Protein 7NH7 (pdb70)

InterPro domains:
  IPR001205 RNA-directed RNA polymerase, C-terminal domain [PF00680] (4850-5138)
  IPR002589 Macro domain [PF01661] (1297-1402)
  IPR002589 Macro domain [PS51154] (1264-1435)
  IPR002589 Macro domain [SM00506] (1276-1406)
  IPR002705 Peptidase C30/C16, Betacoronavirus [PF01831] (1044-1285)
  IPR007094 RNA-directed RNA polymerase, catalytic domain [PS50507] (4977-5139)
  IPR008740 Peptidase C30, coronavirus [PF05409] (3275-3554)
  IPR008740 Peptidase C30, coronavirus [PS51442] (3247-3549)
  IPR008740 Peptidase C30, coronavirus [cd21666] (3250-3543)
  IPR009003 Peptidase S1, PA clan [SSF50494] (3247-3547)
  IPR009461 Non-structural protein NSP16, coronavirus-like [PF06460] (6799-7094)
  IPR009466 Non-structural protein 14, coronavirus [PF06471] (5903-6419)
  IPR009469 RNA-dependent RNA polymerase, N-terminal, coronavirus [PF06478] (4384-4731)
  IPR013016 Peptidase C16, coronavirus [PF08715] (1565-1865)
  IPR013016 Peptidase C16, coronavirus [PS51124] (1036-1286)
  IPR013016 Peptidase C16, coronavirus [PS51124] (1631-1892)
  IPR014822 Non-structural protein NSP9, coronavirus [PF08710] (4123-4232)
  IPR014822 Non-structural protein NSP9, coronavirus [PS51951] (4123-4232)
  IPR014828 Non-structural protein NSP7, coronavirus [PF08716] (3837-3925)
  IPR014828 Non-structural protein NSP7, coronavirus [PS51949] (3837-3925)

Secondary structure (DSSP, 8-state):
-GGGGSSEEE--HHHHT--PPP-----S-TT-----STT--HHHHHHHHHHHHHTTS-----TT-EEEEES---TTSB-HHHHHHHHHSPTT-EEEEEESS--B-SSSEEEES-GGG------EEEEEE----TT-S--SSS-----SHHHHHHHHHHHHEEEEEEEEEEE-SSS--HHHHHHGGGEEEEEEEEESTTTTSS-EEEEEEEE-SS-SS---HHHHHHHHHHHHHT-------GGGG--TT-SPPP-S-EEE---GGG--HHHHHHHTTT-EEES--PPP--TTS--/-HHHHHHHHSS-HHHHHHHHHHTTPPPP----BPP--S-S---SEESS----TTEEEEEGGGG-HHHHHT---SSTTS--SSTTSEEEEETT-S-HHHHHHT--B-TTT-SBTTTT----

Radius of gyration: 21.99 Å; Cα contacts (8 Å, |Δi|>4): 890; chains: 2; bounding box: 64×40×50 Å

Sequence (415 aa):
AASDWKPGYSMPVLYKYLNSPMERVSLWNYGKPVTLPTGCMMNVAKYTQLCQYLNTTTLAVPVNMRVLHLGAGSEKGVAPGSAVLRQWLPAGTILVDNDLYPFVSDSVATYFGDCITLPFDCQWDLIISDMYDPITKNIGEYNVSKDGFFTYICHMIRDKLALGGSVAIKITEFSWNAELYKLMGYFAFWTVFCTNANASSSEGFLIGINYLCKPKVEIDGNVMHANYLFWRNSTVWNGGAYSLFDMAKFPLKLAGTAVINLRADQINDMVYSLLEKGKLLIRDTNKEVFVGDSLSSILSLCAFSVDPKKTYLDFIQQGGTPIANCVKMLCDHAGTGMAITVKPDATTSQDSYGGASVCIYCRARVEHPDVDGLCKLRGKFVQVPVGIKDPVSYVLTHDVCRVCGFWRDGSCSCV

Nearest PDB structures (foldseek):
  7nh7-assembly1_A  TM=1.003E+00  e=9.640E-65  Human coronavirus OC43
  8c0g-assembly1_A  TM=9.735E-01  e=5.863E-43  Severe acute respiratory syndrome-related coronavirus
  5ynq-assembly1_A  TM=9.767E-01  e=3.031E-42  Human betacoronavirus 2c EMC/2012
  5ynj-assembly1_A  TM=9.794E-01  e=5.138E-42  Human betacoronavirus 2c EMC/2012
  7lw4-assembly1_A  TM=9.207E-01  e=4.124E-39  Severe acute respiratory syndrome coronavirus 2

Foldseek 3Di:
DVQQQAQFDWDDVVLQVDQFDADDFDAPALVQPEDDPPPDDLVLLNLLSVLSVVLPALQQAAAQAFEEEEAQADPVQEGSNQVNVVQAHDPNHQYEYEDQDHHDYPHLYYDHRQPQVPPDQAAHQEYEYPDDDPPVFDDDPDLDADDDCVVVVLVNLLRRYWQLGKYWYKAFLNRHHLVVQQQLQQALDWIWTDGLSVLSGRITITMGGGGRNDRNDGHRRVSSSSSSSVVNRPDHHNGYRNNVVVCPPRHRDNNQADEDQDDPVPCDDVNSVCSNNSHYTHGDDDNDDDPRDPD/DVLLQVLQVDPHSLVSQVVCVVVPHAADDDFAWDDDPQCAPAFFKAQEDGHHVQWIKTQQLSLASCSSSVHADPDNVDDDSRHNIIGIDGHVDDHSNNVVSPWDADPPPRHIPPPPDDDD

Structure (mmCIF, N/CA/C/O backbone):
data_7NH7
#
_entry.id   7NH7
#
_cell.length_a   61.945
_cell.length_b   61.945
_cell.length_c   109.717
_cell.angle_alpha   90.000
_cell.angle_beta   90.000
_cell.angle_gamma   120.000
#
_symmetry.space_group_name_H-M   'P 31'
#
loop_
_entity.id
_entity.type
_entity.pdbx_description
1 polymer 'Replicase polyprotein 1ab'
2 polymer 'Replicase polyprotein 1a'
3 non-polymer SINEFUNGIN
4 non-polymer 'ZINC ION'
5 water water
#
loop_
_atom_site.group_PDB
_atom_site.id
_atom_site.type_symbol
_atom_site.label_atom_id
_atom_site.label_alt_id
_atom_site.label_comp_id
_atom_site.label_asym_id
_atom_site.label_entity_id
_atom_site.label_seq_id
_atom_site.pdbx_PDB_ins_code
_atom_site.Cartn_x
_atom_site.Cartn_y
_atom_site.Cartn_z
_atom_site.occupancy
_atom_site.B_iso_or_equiv
_atom_site.auth_seq_id
_atom_site.auth_comp_id
_atom_site.auth_asym_id
_atom_site.auth_atom_id
_atom_site.pdbx_PDB_model_num
ATOM 1 N N . ALA A 1 1 ? -5.84600 56.96600 40.61100 1.000 40.50358 1 ALA A N 1
ATOM 2 C CA . ALA A 1 1 ? -7.24500 57.26800 40.91700 1.000 44.55774 1 ALA A CA 1
ATOM 3 C C . ALA A 1 1 ? -7.43500 57.60100 42.40100 1.000 41.06264 1 ALA A C 1
ATOM 4 O O . ALA A 1 1 ? -6.87900 56.93100 43.27400 1.000 41.34763 1 ALA A O 1
ATOM 6 N N . ALA A 1 2 ? -8.23300 58.63800 42.67600 1.000 40.94276 2 ALA A N 1
ATOM 7 C CA . ALA A 1 2 ? -8.41000 59.10200 44.05200 1.000 41.92543 2 ALA A CA 1
ATOM 8 C C . ALA A 1 2 ? -9.01000 58.01700 44.94000 1.000 42.46301 2 ALA A C 1
ATOM 9 O O . ALA A 1 2 ? -8.63900 57.88500 46.11300 1.000 39.31470 2 ALA A O 1
ATOM 11 N N . SER A 1 3 ? -9.94800 57.23700 44.40200 1.000 41.32662 3 SER A N 1
ATOM 12 C CA . SER A 1 3 ? -10.62400 56.23100 45.21000 1.000 42.29257 3 SER A CA 1
ATOM 13 C C . SER A 1 3 ? -9.66700 55.16500 45.73200 1.000 34.12795 3 SER A C 1
ATOM 14 O O . SER A 1 3 ? -9.99800 54.48000 46.70600 1.000 32.27169 3 SER A O 1
ATOM 17 N N . ASP A 1 4 ? -8.49000 55.02200 45.11800 1.000 33.46704 4 ASP A N 1
ATOM 18 C CA . ASP A 1 4 ? -7.49000 54.06900 45.58200 1.000 34.25914 4 ASP A CA 1
ATOM 19 C C . ASP A 1 4 ? -6.94100 54.42100 46.95400 1.000 35.83116 4 ASP A C 1
ATOM 20 O O . ASP A 1 4 ? -6.26300 53.58200 47.55900 1.000 35.32353 4 ASP A O 1
ATOM 25 N N . TRP A 1 5 ? -7.19500 55.63700 47.44300 1.000 31.85172 5 TRP A N 1
ATOM 26 C CA . TRP A 1 5 ? -6.59900 56.13800 48.67500 1.000 34.67721 5 TRP A CA 1
ATOM 27 C C . TRP A 1 5 ? -7.47100 55.93600 49.90500 1.000 33.13311 5 TRP A C 1
ATOM 28 O O . TRP A 1 5 ? -7.00600 56.18900 51.02300 1.000 34.07987 5 TRP A O 1
ATOM 39 N N . LYS A 1 6 ? -8.71300 55.52500 49.74000 1.000 28.41776 6 LYS A N 1
ATOM 40 C CA . LYS A 1 6 ? -9.50200 55.17700 50.90300 1.000 28.70024 6 LYS A CA 1
ATOM 41 C C . LYS A 1 6 ? -9.20100 53.74800 51.33900 1.000 24.63315 6 LYS A C 1
ATOM 42 O O . LYS A 1 6 ? -8.62000 52.96000 50.58500 1.000 23.37064 6 LYS A O 1
ATOM 48 N N . PRO A 1 7 ? -9.56400 53.39500 52.57100 1.000 23.76350 7 PRO A N 1
ATOM 49 C CA . PRO A 1 7 ? -9.33700 52.01300 53.01800 1.000 20.34190 7 PRO A CA 1
ATOM 50 C C . PRO A 1 7 ? -10.06400 50.99700 52.16500 1.000 21.28099 7 PRO A C 1
ATOM 51 O O . PRO A 1 7 ? -9.58800 49.86200 52.02200 1.000 19.30037 7 PRO A O 1
ATOM 55 N N . GLY A 1 8 ? -11.20000 51.37200 51.58500 1.000 23.34833 8 GLY A N 1
ATOM 56 C CA . GLY A 1 8 ? -11.93000 50.46800 50.70700 1.000 25.21209 8 GLY A CA 1
ATOM 57 C C . GLY A 1 8 ? -13.27900 51.05200 50.33500 1.000 24.75295 8 GLY A C 1
ATOM 58 O O . GLY A 1 8 ? -13.48300 52.27000 50.40000 1.000 22.21156 8 GLY A O 1
ATOM 59 N N . TYR A 1 9 ? -14.20800 50.16200 49.97600 1.000 20.86269 9 TYR A N 1
ATOM 60 C CA . TYR A 1 9 ? -15.53700 50.55200 49.51500 1.000 23.15631 9 TYR A CA 1
ATOM 61 C C . TYR A 1 9 ? -16.61400 49.82200 50.30200 1.000 19.11137 9 TYR A C 1
ATOM 62 O O . TYR A 1 9 ? -16.50800 48.61700 50.54300 1.000 18.78419 9 TYR A O 1
ATOM 71 N N . SER A 1 10 ? -17.67300 50.54000 50.66200 1.000 19.55561 10 SER A N 1
ATOM 72 C CA . SER A 1 10 ? -18.83500 49.93200 51.29500 1.000 19.32907 10 SER A CA 1
ATOM 73 C C . SER A 1 10 ? -20.03000 49.96400 50.34900 1.000 20.60731 10 SER A C 1
ATOM 74 O O . SER A 1 10 ? -20.19300 50.90100 49.56300 1.000 18.43464 10 SER A O 1
ATOM 77 N N . MET A 1 11 ? -20.86800 48.93100 50.43900 1.000 23.04513 11 MET A N 1
ATOM 78 C CA . MET A 1 11 ? -22.03500 48.78100 49.57700 1.000 20.37609 11 MET A CA 1
ATOM 79 C C . MET A 1 11 ? -22.89100 50.04600 49.58000 1.000 20.00538 11 MET A C 1
ATOM 80 O O . MET A 1 11 ? -23.39100 50.44000 50.64300 1.000 20.93747 11 MET A O 1
ATOM 85 N N . PRO A 1 12 ? -23.11000 50.68000 48.42800 1.000 19.87141 12 PRO A N 1
ATOM 86 C CA . PRO A 1 12 ? -24.08400 51.78300 48.37900 1.000 20.94055 12 PRO A CA 1
ATOM 87 C C . PRO A 1 12 ? -25.46500 51.30300 48.81000 1.000 20.42535 12 PRO A C 1
ATOM 88 O O . PRO A 1 12 ? -25.87700 50.17800 48.51400 1.000 21.24393 12 PRO A O 1
ATOM 92 N N . VAL A 1 13 ? -26.18400 52.17900 49.51400 1.000 18.87004 13 VAL A N 1
ATOM 93 C CA . VAL A 1 13 ? -27.46900 51.79900 50.09700 1.000 22.49286 13 VAL A CA 1
ATOM 94 C C . VAL A 1 13 ? -28.44300 51.33100 49.01900 1.000 24.20235 13 VAL A C 1
ATOM 95 O O . VAL A 1 13 ? -29.20600 50.37900 49.22900 1.000 22.72789 13 VAL A O 1
ATOM 99 N N . LEU A 1 14 ? -28.44800 51.99400 47.85600 1.000 20.76177 14 LEU A N 1
ATOM 100 C CA . LEU A 1 14 ? -29.45000 51.66100 46.84800 1.000 22.37391 14 LEU A CA 1
ATOM 101 C C . LEU A 1 14 ? -29.36400 50.19200 46.45600 1.000 25.56883 14 LEU A C 1
ATOM 102 O O . LEU A 1 14 ? -30.39400 49.53600 46.25700 1.000 24.91322 14 LEU A O 1
ATOM 107 N N . TYR A 1 15 ? -28.14200 49.65600 46.34800 1.000 25.09686 15 TYR A N 1
ATOM 108 C CA . TYR A 1 15 ? -27.98600 48.24800 46.00600 1.000 22.38789 15 TYR A CA 1
ATOM 109 C C . TYR A 1 15 ? -28.67300 47.36400 47.02800 1.000 22.77994 15 TYR A C 1
ATOM 110 O O . TYR A 1 15 ? -29.16500 46.28300 46.68600 1.000 20.57421 15 TYR A O 1
ATOM 119 N N . LYS A 1 16 ? -28.70600 47.80400 48.28700 1.000 24.52035 16 LYS A N 1
ATOM 120 C CA . LYS A 1 16 ? -29.32000 47.01100 49.34000 1.000 22.32869 16 LYS A CA 1
ATOM 121 C C . LYS A 1 16 ? -30.81900 46.86600 49.13100 1.000 24.88956 16 LYS A C 1
ATOM 122 O O . LYS A 1 16 ? -31.44100 46.00600 49.76200 1.000 21.69372 16 LYS A O 1
ATOM 128 N N . TYR A 1 17 ? -31.40600 47.69500 48.26900 1.000 25.30161 17 TYR A N 1
ATOM 129 C CA . TYR A 1 17 ? -32.84100 47.71000 48.02500 1.000 28.21140 17 TYR A CA 1
ATOM 130 C C . TYR A 1 17 ? -33.23700 46.99100 46.74400 1.000 23.63552 17 TYR A C 1
ATOM 131 O O . TYR A 1 17 ? -34.42000 46.98500 46.39400 1.000 24.76141 17 TYR A O 1
ATOM 140 N N . LEU A 1 18 ? -32.28900 46.40200 46.03100 1.000 20.02859 18 LEU A N 1
ATOM 141 C CA . LEU A 1 18 ? -32.61000 45.81600 44.74500 1.000 18.86986 18 LEU A CA 1
ATOM 142 C C . LEU A 1 18 ? -33.08900 44.38000 44.93300 1.000 22.11090 18 LEU A C 1
ATOM 143 O O . LEU A 1 18 ? -33.19400 43.86700 46.05100 1.000 20.76623 18 LEU A O 1
ATOM 148 N N . ASN A 1 19 ? -33.40200 43.73200 43.81800 1.000 22.15999 19 ASN A N 1
ATOM 149 C CA . ASN A 1 19 ? -33.89500 42.35900 43.76900 1.000 22.52553 19 ASN A CA 1
ATOM 150 C C . ASN A 1 19 ? -33.10800 41.59800 42.72200 1.000 22.08028 19 ASN A C 1
ATOM 151 O O . ASN A 1 19 ? -33.65900 40.95000 41.83000 1.000 20.78500 19 ASN A O 1
ATOM 156 N N . SER A 1 20 ? -31.78600 41.70800 42.83300 1.000 19.45074 20 SER A N 1
ATOM 157 C CA . SER A 1 20 ? -30.87200 41.26100 41.79300 1.000 25.16026 20 SER A CA 1
ATOM 158 C C . SER A 1 20 ? -30.96100 39.75100 41.58600 1.000 23.49795 20 SER A C 1
ATOM 159 O O . SER A 1 20 ? -31.12400 38.99900 42.55100 1.000 26.45603 20 SER A O 1
ATOM 162 N N . PRO A 1 21 ? -30.87700 39.28100 40.34400 1.000 25.42248 21 PRO A N 1
ATOM 163 C CA . PRO A 1 21 ? -30.70500 37.84000 40.11300 1.000 26.93056 21 PRO A CA 1
ATOM 164 C C . PRO A 1 21 ? -29.30100 37.39300 40.48600 1.000 26.93235 21 PRO A C 1
ATOM 165 O O . PRO A 1 21 ? -28.33600 38.15100 40.37800 1.000 29.92352 21 PRO A O 1
ATOM 169 N N . MET A 1 22 ? -29.18900 36.14300 40.92700 1.000 22.68497 22 MET A N 1
ATOM 170 C CA . MET A 1 22 ? -27.88200 35.58500 41.25300 1.000 27.58033 22 MET A CA 1
ATOM 171 C C . MET A 1 22 ? -27.07800 35.31500 39.98000 1.000 29.61669 22 MET A C 1
ATOM 172 O O . MET A 1 22 ? -27.58500 34.70600 39.03500 1.000 31.27478 22 MET A O 1
ATOM 177 N N . GLU A 1 23 ? -25.82000 35.76700 39.95900 1.000 31.15565 23 GLU A N 1
ATOM 178 C CA . GLU A 1 23 ? -24.93300 35.62000 38.80600 1.000 29.13687 23 GLU A CA 1
ATOM 179 C C . GLU A 1 23 ? -23.49100 35.45700 39.27800 1.000 27.48543 23 GLU A C 1
ATOM 180 O O . GLU A 1 23 ? -23.12400 35.90700 40.36600 1.000 28.81902 23 GLU A O 1
ATOM 186 N N . ARG A 1 24 ? -22.66400 34.83700 38.43500 1.000 27.11780 24 ARG A N 1
ATOM 187 C CA . ARG A 1 24 ? -21.23500 34.79000 38.72200 1.000 27.90767 24 ARG A CA 1
ATOM 188 C C . ARG A 1 24 ? -20.68800 36.20300 38.85300 1.000 27.03475 24 ARG A C 1
ATOM 189 O O . ARG A 1 24 ? -21.13800 37.13400 38.18100 1.000 26.96907 24 ARG A O 1
ATOM 197 N N . VAL A 1 25 ? -19.70000 36.35500 39.70800 1.000 26.71274 25 VAL A N 1
ATOM 198 C CA . VAL A 1 25 ? -18.93700 37.59200 39.73600 1.000 29.20196 25 VAL A CA 1
ATOM 199 C C . VAL A 1 25 ? -17.95100 37.57100 38.58100 1.000 27.66002 25 VAL A C 1
ATOM 200 O O . VAL A 1 25 ? -17.41400 36.52200 38.21400 1.000 27.78672 25 VAL A O 1
ATOM 204 N N . SER A 1 26 ? -17.71600 38.73200 37.98800 1.000 30.48641 26 SER A N 1
ATOM 205 C CA . SER A 1 26 ? -16.63200 38.88800 37.02500 1.000 34.60132 26 SER A CA 1
ATOM 206 C C . SER A 1 26 ? -16.01400 40.25400 37.27000 1.000 32.79151 26 SER A C 1
ATOM 207 O O . SER A 1 26 ? -16.60900 41.27900 36.92500 1.000 38.56166 26 SER A O 1
ATOM 210 N N . LEU A 1 27 ? -14.83500 40.26800 37.87600 1.000 35.95855 27 LEU A N 1
ATOM 211 C CA . LEU A 1 27 ? -14.10100 41.50200 38.09000 1.000 34.00205 27 LEU A CA 1
ATOM 212 C C . LEU A 1 27 ? -13.22800 41.80700 36.88000 1.000 36.48189 27 LEU A C 1
ATOM 213 O O . LEU A 1 27 ? -12.70200 40.90200 36.22400 1.000 34.75046 27 LEU A O 1
ATOM 218 N N . TRP A 1 28 ? -13.09500 43.09500 36.58600 1.000 44.16713 28 TRP A N 1
ATOM 219 C CA . TRP A 1 28 ? -12.33800 43.59800 35.45100 1.000 49.72972 28 TRP A CA 1
ATOM 220 C C . TRP A 1 28 ? -10.83600 43.62100 35.71100 1.000 40.41476 28 TRP A C 1
ATOM 221 O O . TRP A 1 28 ? -10.07400 43.93200 34.79400 1.000 51.89154 28 TRP A O 1
ATOM 232 N N . ASN A 1 29 ? -10.39500 43.27500 36.92300 1.000 42.19263 29 ASN A N 1
ATOM 233 C CA . ASN A 1 29 ? -9.08100 43.66000 37.43100 1.000 44.70998 29 ASN A CA 1
ATOM 234 C C . ASN A 1 29 ? -8.26800 42.47900 37.95800 1.000 40.79215 29 ASN A C 1
ATOM 235 O O . ASN A 1 29 ? -7.48400 42.64000 38.89800 1.000 35.64961 29 ASN A O 1
ATOM 240 N N . TYR A 1 30 ? -8.40300 41.29400 37.35900 1.000 34.93631 30 TYR A N 1
ATOM 241 C CA . TYR A 1 30 ? -7.75000 40.12700 37.95300 1.000 34.02275 30 TYR A CA 1
ATOM 242 C C . TYR A 1 30 ? -6.22500 40.18400 37.89700 1.000 35.57347 30 TYR A C 1
ATOM 243 O O . TYR A 1 30 ? -5.57300 39.35800 38.54600 1.000 37.77907 30 TYR A O 1
ATOM 252 N N . GLY A 1 31 ? -5.63900 41.12900 37.16300 1.000 31.94035 31 GLY A N 1
ATOM 253 C CA . GLY A 1 31 ? -4.19000 41.25900 37.15500 1.000 31.59343 31 GLY A CA 1
ATOM 254 C C . GLY A 1 31 ? -3.57200 41.82100 38.42400 1.000 29.50004 31 GLY A C 1
ATOM 255 O O . GLY A 1 31 ? -2.34600 41.93800 38.49000 1.000 27.64637 31 GLY A O 1
ATOM 256 N N . LYS A 1 32 ? -4.38100 42.19000 39.42400 1.000 34.74474 32 LYS A N 1
ATOM 257 C CA . LYS A 1 32 ? -3.93200 42.57200 40.76600 1.000 33.94860 32 LYS A CA 1
ATOM 258 C C . LYS A 1 32 ? -2.87800 43.68000 40.74400 1.000 30.19775 32 LYS A C 1
ATOM 259 O O . LYS A 1 32 ? -1.78800 43.51500 41.30800 1.000 24.44160 32 LYS A O 1
ATOM 265 N N . PRO A 1 33 ? -3.16700 44.82400 40.12100 1.000 26.53635 33 PRO A N 1
ATOM 266 C CA . PRO A 1 33 ? -2.18900 45.92800 40.04300 1.000 27.96905 33 PRO A CA 1
ATOM 267 C C . PRO A 1 33 ? -2.11300 46.78000 41.31200 1.000 28.23878 33 PRO A C 1
ATOM 268 O O . PRO A 1 33 ? -2.41400 47.97800 41.30300 1.000 23.97503 33 PRO A O 1
ATOM 272 N N . VAL A 1 34 ? -1.70200 46.17200 42.42700 1.000 20.61543 34 VAL A N 1
ATOM 273 C CA . VAL A 1 34 ? -1.48000 46.92400 43.65900 1.000 23.11174 34 VAL A CA 1
ATOM 274 C C . VAL A 1 34 ? -0.19900 46.44900 44.33400 1.000 25.68071 34 VAL A C 1
ATOM 275 O O . VAL A 1 34 ? 0.07800 45.24700 44.40000 1.000 23.05775 34 VAL A O 1
ATOM 279 N N . THR A 1 35 ? 0.58100 47.40000 44.83400 1.000 23.90755 35 THR A N 1
ATOM 280 C CA . THR A 1 35 ? 1.76100 47.12000 45.63500 1.000 27.63060 35 THR A CA 1
ATOM 281 C C . THR A 1 35 ? 1.44700 47.33600 47.11000 1.000 31.44764 35 THR A C 1
ATOM 282 O O . THR A 1 35 ? 0.60600 48.16600 47.46900 1.000 24.32866 35 THR A O 1
ATOM 286 N N . LEU A 1 36 ? 2.14200 46.58200 47.95900 1.000 26.45881 36 LEU A N 1
ATOM 287 C CA . LEU A 1 36 ? 2.01500 46.67200 49.40400 1.000 32.91998 36 LEU A CA 1
ATOM 288 C C . LEU A 1 36 ? 3.24800 47.34300 49.98400 1.000 34.56032 36 LEU A C 1
ATOM 289 O O . LEU A 1 36 ? 4.36800 47.03600 49.55400 1.000 35.11598 36 LEU A O 1
ATOM 294 N N . PRO A 1 37 ? 3.09200 48.26200 50.93800 1.000 30.72235 37 PRO A N 1
ATOM 295 C CA . PRO A 1 37 ? 4.26500 48.84200 51.60900 1.000 33.06802 37 PRO A CA 1
ATOM 296 C C . PRO A 1 37 ? 5.31300 47.79300 51.94900 1.000 37.17252 37 PRO A C 1
ATOM 297 O O . PRO A 1 37 ? 4.97600 46.63300 52.21000 1.000 40.66053 37 PRO A O 1
ATOM 301 N N . THR A 1 38 ? 6.58600 48.18500 51.93100 1.000 37.14550 38 THR A N 1
ATOM 302 C CA . THR A 1 38 ? 7.68100 47.22000 51.93100 1.000 39.76860 38 THR A CA 1
ATOM 303 C C . THR A 1 38 ? 7.53700 46.20100 53.05500 1.000 31.20231 38 THR A C 1
ATOM 304 O O . THR A 1 38 ? 7.29800 46.55900 54.21000 1.000 38.49929 38 THR A O 1
ATOM 308 N N . GLY A 1 39 ? 7.67000 44.92300 52.70200 1.000 37.43422 39 GLY A N 1
ATOM 309 C CA . GLY A 1 39 ? 7.68000 43.85300 53.68100 1.000 34.65343 39 GLY A CA 1
ATOM 310 C C . GLY A 1 39 ? 6.33500 43.50600 54.28400 1.000 39.25735 39 GLY A C 1
ATOM 311 O O . GLY A 1 39 ? 6.29200 42.79100 55.29500 1.000 39.43152 39 GLY A O 1
ATOM 312 N N . CYS A 1 40 ? 5.23900 43.97600 53.69900 1.000 29.41307 40 CYS A N 1
ATOM 313 C CA . CYS A 1 40 ? 3.93000 43.95200 54.34100 1.000 32.25604 40 CYS A CA 1
ATOM 314 C C . CYS A 1 40 ? 3.10900 42.75500 53.85700 1.000 30.11713 40 CYS A C 1
ATOM 315 O O . CYS A 1 40 ? 2.82100 42.63300 52.65900 1.000 26.32817 40 CYS A O 1
ATOM 318 N N . MET A 1 41 ? 2.73000 41.88500 54.79100 1.000 21.92336 41 MET A N 1
ATOM 319 C CA . MET A 1 41 ? 1.84000 40.77000 54.49200 1.000 24.59130 41 MET A CA 1
ATOM 320 C C . MET A 1 41 ? 0.47900 41.26700 54.02100 1.000 23.40003 41 MET A C 1
ATOM 321 O O . MET A 1 41 ? -0.04800 42.26600 54.52100 1.000 23.89716 41 MET A O 1
ATOM 326 N N . MET A 1 42 ? -0.12300 40.51300 53.09400 1.000 23.72131 42 MET A N 1
ATOM 327 C CA . MET A 1 42 ? -1.42800 40.89000 52.55300 1.000 20.92644 42 MET A CA 1
ATOM 328 C C . MET A 1 42 ? -2.47600 41.05500 53.64800 1.000 19.12172 42 MET A C 1
ATOM 329 O O . MET A 1 42 ? -3.23100 42.03200 53.65300 1.000 20.03144 42 MET A O 1
ATOM 334 N N . ASN A 1 43 ? -2.56400 40.09800 54.57200 1.000 22.94219 43 ASN A N 1
ATOM 335 C CA . ASN A 1 43 ? -3.60700 40.17800 55.59200 1.000 20.32437 43 ASN A CA 1
ATOM 336 C C . ASN A 1 43 ? -3.34900 41.28900 56.60700 1.000 20.92104 43 ASN A C 1
ATOM 337 O O . ASN A 1 43 ? -4.29600 41.77800 57.23400 1.000 21.08447 43 ASN A O 1
ATOM 342 N N . VAL A 1 44 ? -2.09600 41.70400 56.80200 1.000 18.70016 44 VAL A N 1
ATOM 343 C CA . VAL A 1 44 ? -1.85600 42.89300 57.62000 1.000 16.88333 44 VAL A CA 1
ATOM 344 C C . VAL A 1 44 ? -2.48300 44.11400 56.96100 1.000 19.52067 44 VAL A C 1
ATOM 345 O O . VAL A 1 44 ? -3.18400 44.90100 57.60900 1.000 16.42226 44 VAL A O 1
ATOM 349 N N . ALA A 1 45 ? -2.24000 44.28600 55.65500 1.000 18.05179 45 ALA A N 1
ATOM 350 C CA . ALA A 1 45 ? -2.87000 45.37400 54.91400 1.000 19.38973 45 ALA A CA 1
ATOM 351 C C . ALA A 1 45 ? -4.38900 45.24700 54.93700 1.000 19.36095 45 ALA A C 1
ATOM 352 O O . ALA A 1 45 ? -5.10200 46.23000 55.17300 1.000 18.72978 45 ALA A O 1
ATOM 354 N N . LYS A 1 46 ? -4.89800 44.03100 54.71100 1.000 18.79991 46 LYS A N 1
ATOM 355 C CA . LYS A 1 46 ? -6.34000 43.79800 54.67300 1.000 19.49697 46 LYS A CA 1
ATOM 356 C C . LYS A 1 46 ? -7.00200 44.13400 56.00300 1.000 16.98088 46 LYS A C 1
ATOM 357 O O . LYS A 1 46 ? -7.94500 44.93600 56.05800 1.000 16.50561 46 LYS A O 1
ATOM 363 N N . TYR A 1 47 ? -6.51700 43.53500 57.09600 1.000 15.43663 47 TYR A N 1
ATOM 364 C CA . TYR A 1 47 ? -7.11500 43.82500 58.39800 1.000 19.30069 47 TYR A CA 1
ATOM 365 C C . TYR A 1 47 ? -6.95500 45.29600 58.76500 1.000 18.06211 47 TYR A C 1
ATOM 366 O O . TYR A 1 47 ? -7.87500 45.90500 59.32700 1.000 15.08783 47 TYR A O 1
ATOM 375 N N . THR A 1 48 ? -5.79700 45.89000 58.45500 1.000 14.09913 48 THR A N 1
ATOM 376 C CA . THR A 1 48 ? -5.61000 47.30000 58.77300 1.000 15.45124 48 THR A CA 1
ATOM 377 C C . THR A 1 48 ? -6.65000 48.16100 58.06600 1.000 16.24389 48 THR A C 1
ATOM 378 O O . THR A 1 48 ? -7.23900 49.05700 58.67700 1.000 18.65238 48 THR A O 1
ATOM 382 N N . GLN A 1 49 ? -6.91300 47.88700 56.78800 1.000 19.49630 49 GLN A N 1
ATOM 383 C CA . GLN A 1 49 ? -7.91500 48.66700 56.06500 1.000 19.35464 49 GLN A CA 1
ATOM 384 C C . GLN A 1 49 ? -9.31600 48.43000 56.61600 1.000 17.94655 49 GLN A C 1
ATOM 385 O O . GLN A 1 49 ? -10.12300 49.36400 56.67700 1.000 18.92352 49 GLN A O 1
ATOM 391 N N . LEU A 1 50 ? -9.61800 47.19800 57.04200 1.000 16.41275 50 LEU A N 1
ATOM 392 C CA . LEU A 1 50 ? -10.89900 46.93000 57.70000 1.000 17.37317 50 LEU A CA 1
ATOM 393 C C . LEU A 1 50 ? -11.05800 47.76400 58.97200 1.000 18.49617 50 LEU A C 1
ATOM 394 O O . LEU A 1 50 ? -12.11200 48.37300 59.20300 1.000 18.69884 50 LEU A O 1
ATOM 399 N N . CYS A 1 51 ? -10.02600 47.78900 59.82300 1.000 18.64776 51 CYS A N 1
ATOM 400 C CA . CYS A 1 51 ? -10.10300 48.59200 61.04300 1.000 21.53620 51 CYS A CA 1
ATOM 401 C C . CYS A 1 51 ? -10.18700 50.08400 60.72600 1.000 20.63828 51 CYS A C 1
ATOM 402 O O . CYS A 1 51 ? -10.84300 50.83800 61.45900 1.000 20.30905 51 CYS A O 1
ATOM 405 N N . GLN A 1 52 ? -9.54800 50.53100 59.64400 1.000 18.71061 52 GLN A N 1
ATOM 406 C CA . GLN A 1 52 ? -9.69000 51.93000 59.24900 1.000 23.66911 52 GLN A CA 1
ATOM 407 C C . GLN A 1 52 ? -11.14400 52.26200 58.93200 1.000 22.84655 52 GLN A C 1
ATOM 408 O O . GLN A 1 52 ? -11.64300 53.32500 59.31700 1.000 19.76406 52 GLN A O 1
ATOM 414 N N . TYR A 1 53 ? -11.84500 51.36300 58.23600 1.000 21.80404 53 TYR A N 1
ATOM 415 C CA . TYR A 1 53 ? -13.27300 51.56800 58.02500 1.000 23.31482 53 TYR A CA 1
ATOM 416 C C . TYR A 1 53 ? -14.03200 51.54000 59.35000 1.000 21.05104 53 TYR A C 1
ATOM 417 O O . TYR A 1 53 ? -14.87700 52.40500 59.61800 1.000 19.54298 53 TYR A O 1
ATOM 426 N N . LEU A 1 54 ? -13.73700 50.56000 60.20700 1.000 17.47879 54 LEU A N 1
ATOM 427 C CA . LEU A 1 54 ? -14.48800 50.47500 61.45400 1.000 16.57840 54 LEU A CA 1
ATOM 428 C C . LEU A 1 54 ? -14.24800 51.69000 62.34100 1.000 19.03111 54 LEU A C 1
ATOM 429 O O . LEU A 1 54 ? -15.10900 52.01900 63.16300 1.000 18.59860 54 LEU A O 1
ATOM 434 N N . ASN A 1 55 ? -13.11800 52.38100 62.17000 1.000 17.85130 55 ASN A N 1
ATOM 435 C CA . ASN A 1 55 ? -12.90600 53.63600 62.88400 1.000 21.74182 55 ASN A CA 1
ATOM 436 C C . ASN A 1 55 ? -13.97500 54.68000 62.56400 1.000 21.67123 55 ASN A C 1
ATOM 437 O O . ASN A 1 55 ? -14.18300 55.59300 63.36700 1.000 25.65302 55 ASN A O 1
ATOM 442 N N . THR A 1 56 ? -14.66100 54.57900 61.42200 1.000 23.40146 56 THR A N 1
ATOM 443 C CA . THR A 1 56 ? -15.66100 55.57700 61.04800 1.000 18.73970 56 THR A CA 1
ATOM 444 C C . THR A 1 56 ? -17.08000 55.21000 61.46800 1.000 17.33499 56 THR A C 1
ATOM 445 O O . THR A 1 56 ? -18.01200 55.94600 61.12900 1.000 18.40283 56 THR A O 1
ATOM 449 N N . THR A 1 57 ? -17.27700 54.09700 62.16700 1.000 16.86556 57 THR A N 1
ATOM 450 C CA . THR A 1 57 ? -18.60800 53.66100 62.57000 1.000 19.01455 57 THR A CA 1
ATOM 451 C C . THR A 1 57 ? -18.86300 54.02200 64.02900 1.000 19.22857 57 THR A C 1
ATOM 452 O O . THR A 1 57 ? -17.98800 54.53400 64.72600 1.000 20.95512 57 THR A O 1
ATOM 456 N N . THR A 1 58 ? -20.09100 53.77000 64.48500 1.000 22.79771 58 THR A N 1
ATOM 457 C CA . THR A 1 58 ? -20.42100 53.97400 65.89800 1.000 24.36705 58 THR A CA 1
ATOM 458 C C . THR A 1 58 ? -20.13600 52.73000 66.72500 1.000 22.74984 58 THR A C 1
ATOM 459 O O . THR A 1 58 ? -20.96200 52.30400 67.53800 1.000 18.02412 58 THR A O 1
ATOM 463 N N . LEU A 1 59 ? -18.94900 52.15700 66.55100 1.000 19.76704 59 LEU A N 1
ATOM 464 C CA . LEU A 1 59 ? -18.56600 50.97600 67.30400 1.000 22.19386 59 LEU A CA 1
ATOM 465 C C . LEU A 1 59 ? -18.59500 51.28100 68.79300 1.000 20.98284 59 LEU A C 1
ATOM 466 O O . LEU A 1 59 ? -18.05600 52.29700 69.23800 1.000 20.67626 59 LEU A O 1
ATOM 471 N N . ALA A 1 60 ? -19.22500 50.40000 69.56600 1.000 19.41968 60 ALA A N 1
ATOM 472 C CA . ALA A 1 60 ? -19.19700 50.52700 71.01600 1.000 19.21800 60 ALA A CA 1
ATOM 473 C C . ALA A 1 60 ? -17.83400 50.06500 71.52400 1.000 20.02388 60 ALA A C 1
ATOM 474 O O . ALA A 1 60 ? -17.45000 48.90700 71.31800 1.000 18.57000 60 ALA A O 1
ATOM 476 N N . VAL A 1 61 ? -17.10600 50.95700 72.19200 1.000 19.41637 61 VAL A N 1
ATOM 477 C CA . VAL A 1 61 ? -15.74400 50.64800 72.62400 1.000 19.46864 61 VAL A CA 1
ATOM 478 C C . VAL A 1 61 ? -15.56000 50.96000 74.10700 1.000 21.35713 61 VAL A C 1
ATOM 479 O O . VAL A 1 61 ? -15.10800 52.05600 74.46100 1.000 23.05696 61 VAL A O 1
ATOM 483 N N . PRO A 1 62 ? -15.86800 50.02900 75.00000 1.000 20.60310 62 PRO A N 1
ATOM 484 C CA . PRO A 1 62 ? -15.68600 50.29000 76.42700 1.000 18.71329 62 PRO A CA 1
ATOM 485 C C . PRO A 1 62 ? -14.32400 49.86600 76.95300 1.000 23.16432 62 PRO A C 1
ATOM 486 O O . PRO A 1 62 ? -13.46800 49.36500 76.21000 1.000 21.69496 62 PRO A O 1
ATOM 490 N N . VAL A 1 63 ? -14.13100 50.05600 78.26100 1.000 18.72206 63 VAL A N 1
ATOM 491 C CA . VAL A 1 63 ? -13.02000 49.42200 78.94800 1.000 21.18631 63 VAL A CA 1
ATOM 492 C C . VAL A 1 63 ? -13.34700 47.94200 79.12500 1.000 22.98707 63 VAL A C 1
ATOM 493 O O . VAL A 1 63 ? -14.51500 47.55100 79.27700 1.000 20.89891 63 VAL A O 1
ATOM 497 N N . ASN A 1 64 ? -12.31200 47.10400 79.07700 1.000 22.39346 64 ASN A N 1
ATOM 498 C CA . ASN A 1 64 ? -12.48500 45.65300 79.14000 1.000 22.79521 64 ASN A CA 1
ATOM 499 C C . ASN A 1 64 ? -13.44000 45.16500 78.05700 1.000 21.59537 64 ASN A C 1
ATOM 500 O O . ASN A 1 64 ? -14.39100 44.41800 78.30800 1.000 21.65656 64 ASN A O 1
ATOM 505 N N . MET A 1 65 ? -13.17300 45.61100 76.83900 1.000 18.20336 65 MET A N 1
ATOM 506 C CA . MET A 1 65 ? -13.92000 45.16800 75.67300 1.000 17.56228 65 MET A CA 1
ATOM 507 C C . MET A 1 65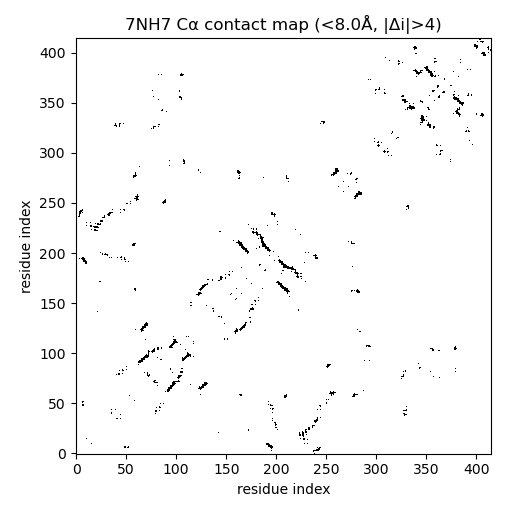 ? -13.61800 43.70500 75.38000 1.000 18.77329 65 MET A C 1
ATOM 508 O O . MET A 1 65 ? -12.48100 43.25100 75.53000 1.000 19.09403 65 MET A O 1
ATOM 513 N N . ARG A 1 66 ? -14.63800 42.97200 74.93700 1.000 15.72924 66 ARG A N 1
ATOM 514 C CA . ARG A 1 66 ? -14.51900 41.54700 74.65200 1.000 19.65360 66 ARG A CA 1
ATOM 515 C C . ARG A 1 66 ? -14.58800 41.32100 73.14800 1.000 19.02637 66 ARG A C 1
ATOM 516 O O . ARG A 1 66 ? -15.62900 41.55700 72.52400 1.000 20.54230 66 ARG A O 1
ATOM 524 N N . VAL A 1 67 ? -13.49700 40.82100 72.57900 1.000 17.32455 67 VAL A N 1
ATOM 525 C CA . VAL A 1 67 ? -13.35700 40.69300 71.13400 1.000 19.64904 67 VAL A CA 1
ATOM 526 C C . VAL A 1 67 ? -13.01100 39.24700 70.80500 1.000 22.27067 67 VAL A C 1
ATOM 527 O O . VAL A 1 67 ? -12.05800 38.68800 71.36600 1.000 19.64871 67 VAL A O 1
ATOM 531 N N . LEU A 1 68 ? -13.80200 38.63700 69.91900 1.000 16.76038 68 LEU A N 1
ATOM 532 C CA . LEU A 1 68 ? -13.59500 37.26100 69.49000 1.000 16.14433 68 LEU A CA 1
ATOM 533 C C . LEU A 1 68 ? -13.27100 37.25600 68.00200 1.000 19.83387 68 LEU A C 1
ATOM 534 O O . LEU A 1 68 ? -13.98400 37.87500 67.20600 1.000 16.96015 68 LEU A O 1
ATOM 539 N N . HIS A 1 69 ? -12.19200 36.56700 67.63500 1.000 17.23606 69 HIS A N 1
ATOM 540 C CA . HIS A 1 69 ? -11.65700 36.56400 66.27500 1.000 16.81098 69 HIS A CA 1
ATOM 541 C C . HIS A 1 69 ? -11.57900 35.12000 65.78700 1.000 18.10479 69 HIS A C 1
ATOM 542 O O . HIS A 1 69 ? -10.69300 34.36500 66.20000 1.000 17.37667 69 HIS A O 1
ATOM 549 N N . LEU A 1 70 ? -12.49000 34.74300 64.89500 1.000 17.37367 70 LEU A N 1
ATOM 550 C CA . LEU A 1 70 ? -12.55900 33.38000 64.38100 1.000 18.66194 70 LEU A CA 1
ATOM 551 C C . LEU A 1 70 ? -11.82700 33.27000 63.05100 1.000 20.46289 70 LEU A C 1
ATOM 552 O O . LEU A 1 70 ? -11.84100 34.20000 62.24000 1.000 20.50699 70 LEU A O 1
ATOM 557 N N . GLY A 1 71 ? -11.20300 32.11800 62.82500 1.000 20.14455 71 GLY A N 1
ATOM 558 C CA . GLY A 1 71 ? -10.38800 31.93900 61.63700 1.000 19.68632 71 GLY A CA 1
ATOM 559 C C . GLY A 1 71 ? -9.13600 32.79100 61.62800 1.000 21.39255 71 GLY A C 1
ATOM 560 O O . GLY A 1 71 ? -8.81300 33.39300 60.59800 1.000 21.44886 71 GLY A O 1
ATOM 561 N N . ALA A 1 72 ? -8.42400 32.85700 62.75300 1.000 18.64488 72 ALA A N 1
ATOM 562 C CA . ALA A 1 72 ? -7.28000 33.74700 62.90700 1.000 17.73021 72 ALA A CA 1
ATOM 563 C C . ALA A 1 72 ? -5.95100 33.11600 62.51700 1.000 20.09778 72 ALA A C 1
ATOM 564 O O . ALA A 1 72 ? -4.93600 33.81800 62.50700 1.000 23.89979 72 ALA A O 1
ATOM 566 N N . GLY A 1 73 ? -5.91500 31.82300 62.21900 1.000 19.66178 73 GLY A N 1
ATOM 567 C CA . GLY A 1 73 ? -4.65600 31.17200 61.93500 1.000 22.18609 73 GLY A CA 1
ATOM 568 C C . GLY A 1 73 ? -4.30900 31.20000 60.45900 1.000 29.64967 73 GLY A C 1
ATOM 569 O O . GLY A 1 73 ? -5.16500 31.37900 59.59200 1.000 32.41283 73 GLY A O 1
ATOM 570 N N . SER A 1 74 ? -3.02700 31.03000 60.17100 1.000 31.42065 74 SER A N 1
ATOM 571 C CA . SER A 1 74 ? -2.54700 30.97500 58.80100 1.000 33.19968 74 SER A CA 1
ATOM 572 C C . SER A 1 74 ? -1.80300 29.66400 58.58500 1.000 36.11291 74 SER A C 1
ATOM 573 O O . SER A 1 74 ? -1.46300 28.94700 59.53300 1.000 29.16892 74 SER A O 1
ATOM 576 N N . GLU A 1 75 ? -1.56500 29.34500 57.31000 1.000 37.25257 75 GLU A N 1
ATOM 577 C CA . GLU A 1 75 ? -0.80800 28.14300 56.98400 1.000 40.04876 75 GLU A CA 1
ATOM 578 C C . GLU A 1 75 ? 0.63900 28.25300 57.44100 1.000 32.07262 75 GLU A C 1
ATOM 579 O O . GLU A 1 75 ? 1.30700 27.23100 57.61100 1.000 32.03771 75 GLU A O 1
ATOM 585 N N . LYS A 1 76 ? 1.12900 29.46600 57.65300 1.000 31.46984 76 LYS A N 1
ATOM 586 C CA . LYS A 1 76 ? 2.45900 29.66800 58.20000 1.000 35.44755 76 LYS A CA 1
ATOM 587 C C . LYS A 1 76 ? 2.46600 29.69600 59.72200 1.000 31.98278 76 LYS A C 1
ATOM 588 O O . LYS A 1 76 ? 3.53000 29.88000 60.31900 1.000 33.24247 76 LYS A O 1
ATOM 594 N N . GLY A 1 77 ? 1.31700 29.50300 60.36500 1.000 28.28762 77 GLY A N 1
ATOM 595 C CA . GLY A 1 77 ? 1.29600 29.31800 61.80300 1.000 25.89402 77 GLY A CA 1
ATOM 596 C C . GLY A 1 77 ? 1.36400 30.58100 62.63000 1.000 25.08978 77 GLY A C 1
ATOM 597 O O . GLY A 1 77 ? 1.61400 30.49900 63.83900 1.000 25.48559 77 GLY A O 1
ATOM 598 N N . VAL A 1 78 ? 1.17300 31.74900 62.02100 1.000 24.42573 78 VAL A N 1
ATOM 599 C CA . VAL A 1 78 ? 1.10300 33.00200 62.76500 1.000 21.59508 78 VAL A CA 1
ATOM 600 C C . VAL A 1 78 ? -0.28700 33.58300 62.55900 1.000 19.85034 78 VAL A C 1
ATOM 601 O O . VAL A 1 78 ? -1.10600 33.00700 61.83700 1.000 21.69279 78 VAL A O 1
ATOM 605 N N . ALA A 1 79 ? -0.57800 34.71100 63.19800 1.000 21.03750 79 ALA A N 1
ATOM 606 C CA . ALA A 1 79 ? -1.91100 35.31200 63.15200 1.000 19.32830 79 ALA A CA 1
ATOM 607 C C . ALA A 1 79 ? -1.77700 36.78500 62.79600 1.000 16.16878 79 ALA A C 1
ATOM 608 O O . ALA A 1 79 ? -1.78800 37.65500 63.67700 1.000 17.11994 79 ALA A O 1
ATOM 610 N N . PRO A 1 80 ? -1.63500 37.10400 61.50700 1.000 18.61256 80 PRO A N 1
ATOM 611 C CA . PRO A 1 80 ? -1.42900 38.51300 61.13300 1.000 16.46599 80 PRO A CA 1
ATOM 612 C C . PRO A 1 80 ? -2.61900 39.39300 61.46700 1.000 18.30167 80 PRO A C 1
ATOM 613 O O . PRO A 1 80 ? -2.43800 40.51700 61.95500 1.000 17.63248 80 PRO A O 1
ATOM 617 N N . GLY A 1 81 ? -3.83900 38.91300 61.21600 1.000 15.43914 81 GLY A N 1
ATOM 618 C CA . GLY A 1 81 ? -5.01500 39.68700 61.58400 1.000 19.21989 81 GLY A CA 1
ATOM 619 C C . GLY A 1 81 ? -5.11800 39.93000 63.07900 1.000 20.15330 81 GLY A C 1
ATOM 620 O O . GLY A 1 81 ? -5.48800 41.02500 63.51500 1.000 18.96067 81 GLY A O 1
ATOM 621 N N . SER A 1 82 ? -4.78800 38.91900 63.88900 1.000 16.80894 82 SER A N 1
ATOM 622 C CA . SER A 1 82 ? -4.86000 39.11400 65.33700 1.000 18.24248 82 SER A CA 1
ATOM 623 C C . SER A 1 82 ? -3.83100 40.13000 65.81600 1.000 16.21227 82 SER A C 1
ATOM 624 O O . SER A 1 82 ? -4.09300 40.86600 66.77100 1.000 17.36405 82 SER A O 1
ATOM 627 N N . ALA A 1 83 ? -2.65600 40.17600 65.18400 1.000 15.34912 83 ALA A N 1
ATOM 628 C CA . ALA A 1 83 ? -1.69500 41.22500 65.50600 1.000 16.31893 83 ALA A CA 1
ATOM 629 C C . ALA A 1 83 ? -2.26700 42.60500 65.20700 1.000 16.28679 83 ALA A C 1
ATOM 630 O O . ALA A 1 83 ? -2.11400 43.53100 66.01300 1.000 16.06967 83 ALA A O 1
ATOM 632 N N . VAL A 1 84 ? -2.94000 42.76200 64.06100 1.000 16.16125 84 VAL A N 1
ATOM 633 C CA . VAL A 1 84 ? -3.53400 44.05800 63.73000 1.000 16.54973 84 VAL A CA 1
ATOM 634 C C . VAL A 1 84 ? -4.62100 44.42000 64.74300 1.000 18.02890 84 VAL A C 1
ATOM 635 O O . VAL A 1 84 ? -4.67900 45.55300 65.24400 1.000 17.29021 84 VAL A O 1
ATOM 639 N N . LEU A 1 85 ? -5.49500 43.45900 65.06800 1.000 15.57351 85 LEU A N 1
ATOM 640 C CA . LEU A 1 85 ? -6.53300 43.72300 66.06200 1.000 19.30035 85 LEU A CA 1
ATOM 641 C C . LEU A 1 85 ? -5.91900 44.12500 67.40200 1.000 16.91568 85 LEU A C 1
ATOM 642 O O . LEU A 1 85 ? -6.40300 45.04900 68.06600 1.000 17.75451 85 LEU A O 1
ATOM 647 N N . ARG A 1 86 ? -4.84600 43.44600 67.81200 1.000 18.52626 86 ARG A N 1
ATOM 648 C CA . ARG A 1 86 ? -4.18000 43.78700 69.06800 1.000 18.09756 86 ARG A CA 1
ATOM 649 C C . ARG A 1 86 ? -3.59500 45.19700 69.01800 1.000 18.67391 86 ARG A C 1
ATOM 650 O O . ARG A 1 86 ? -3.67500 45.94900 69.99800 1.000 14.52353 86 ARG A O 1
ATOM 658 N N . GLN A 1 87 ? -2.99400 45.56900 67.88200 1.000 16.26967 87 GLN A N 1
ATOM 659 C CA . GLN A 1 87 ? -2.54100 46.94300 67.68700 1.000 18.26296 87 GLN A CA 1
ATOM 660 C C . GLN A 1 87 ? -3.71100 47.92500 67.74500 1.000 20.64678 87 GLN A C 1
ATOM 661 O O . GLN A 1 87 ? -3.59800 49.01200 68.32700 1.000 18.93961 87 GLN A O 1
ATOM 667 N N . TRP A 1 88 ? -4.84300 47.55500 67.13900 1.000 19.10438 88 TRP A N 1
ATOM 668 C CA . TRP A 1 88 ? -5.97000 48.46600 66.94400 1.000 17.34985 88 TRP A CA 1
ATOM 669 C C . TRP A 1 88 ? -6.74000 48.70200 68.23900 1.000 19.01284 88 TRP A C 1
ATOM 670 O O . TRP A 1 88 ? -7.05600 49.84700 68.58700 1.000 20.89653 88 TRP A O 1
ATOM 681 N N . LEU A 1 89 ? -7.04800 47.62700 68.96000 1.000 18.40057 89 LEU A N 1
ATOM 682 C CA . LEU A 1 89 ? -7.95400 47.70300 70.09900 1.000 20.16748 89 LEU A CA 1
ATOM 683 C C . LEU A 1 89 ? -7.29900 48.41700 71.28600 1.000 17.86916 89 LEU A C 1
ATOM 684 O O . LEU A 1 89 ? -6.08300 48.33100 71.48200 1.000 19.14407 89 LEU A O 1
ATOM 689 N N . PRO A 1 90 ? -8.08800 49.13100 72.09300 1.000 20.05059 90 PRO A N 1
ATOM 690 C CA . PRO A 1 90 ? -7.51700 49.80800 73.26600 1.000 19.66426 90 PRO A CA 1
ATOM 691 C C . PRO A 1 90 ? -6.80500 48.81500 74.17000 1.000 23.28174 90 PRO A C 1
ATOM 692 O O . PRO A 1 90 ? -7.19600 47.64800 74.26700 1.000 19.89498 90 PRO A O 1
ATOM 696 N N . ALA A 1 91 ? -5.72600 49.28500 74.80100 1.000 19.19974 91 ALA A N 1
ATOM 697 C CA . ALA A 1 91 ? -5.02800 48.48500 75.80000 1.000 22.16649 91 ALA A CA 1
ATOM 698 C C . ALA A 1 91 ? -6.01500 47.96100 76.83600 1.000 20.00554 91 ALA A C 1
ATOM 699 O O . ALA A 1 91 ? -6.96600 48.64900 77.22300 1.000 21.18437 91 ALA A O 1
ATOM 701 N N . GLY A 1 92 ? -5.79400 46.72400 77.27200 1.000 23.04617 92 GLY A N 1
ATOM 702 C CA . GLY A 1 92 ? -6.71600 46.05400 78.16900 1.000 22.93858 92 GLY A CA 1
ATOM 703 C C . GLY A 1 92 ? -7.91500 45.41900 77.49500 1.000 26.07191 92 GLY A C 1
ATOM 704 O O . GLY A 1 92 ? -8.75800 44.83100 78.18800 1.000 23.53526 92 GLY A O 1
ATOM 705 N N . THR A 1 93 ? -8.02200 45.50900 76.17000 1.000 20.84190 93 THR A N 1
ATOM 706 C CA . THR A 1 93 ? -9.08300 44.80400 75.46700 1.000 18.98177 93 THR A CA 1
ATOM 707 C C . THR A 1 93 ? -8.80400 43.30800 75.48000 1.000 19.19358 93 THR A C 1
ATOM 708 O O . THR A 1 93 ? -7.67700 42.87000 75.23800 1.000 21.91457 93 THR A O 1
ATOM 712 N N . ILE A 1 94 ? -9.83400 42.52000 75.77900 1.000 19.14284 94 ILE A N 1
ATOM 713 C CA . ILE A 1 94 ? -9.70500 41.06800 75.87300 1.000 21.20736 94 ILE A CA 1
ATOM 714 C C . ILE A 1 94 ? -9.91900 40.49500 74.47400 1.000 22.21073 94 ILE A C 1
ATOM 715 O O . ILE A 1 94 ? -11.05400 40.34100 74.01800 1.000 19.69187 94 ILE A O 1
ATOM 720 N N . LEU A 1 95 ? -8.82200 40.16400 73.79200 1.000 20.48980 95 LEU A N 1
ATOM 721 C CA . LEU A 1 95 ? -8.86500 39.60100 72.44800 1.000 18.09061 95 LEU A CA 1
ATOM 722 C C . LEU A 1 95 ? -8.61900 38.09300 72.50900 1.000 20.03483 95 LEU A C 1
ATOM 723 O O . LEU A 1 95 ? -7.57700 37.64500 72.99900 1.000 18.72294 95 LEU A O 1
ATOM 728 N N . VAL A 1 96 ? -9.57700 37.31800 72.00500 1.000 18.16543 96 VAL A N 1
ATOM 729 C CA . VAL A 1 96 ? -9.54300 35.86000 72.03800 1.000 15.45322 96 VAL A CA 1
ATOM 730 C C . VAL A 1 96 ? -9.76500 35.36000 70.61600 1.000 20.01651 96 VAL A C 1
ATOM 731 O O . VAL A 1 96 ? -10.69600 35.81100 69.93900 1.000 18.57537 96 VAL A O 1
ATOM 735 N N . ASP A 1 97 ? -8.92800 34.42800 70.15800 1.000 17.33450 97 ASP A N 1
ATOM 736 C CA . ASP A 1 97 ? -9.03300 33.99800 68.77400 1.000 18.45845 97 ASP A CA 1
ATOM 737 C C . ASP A 1 97 ? -9.00800 32.47600 68.66500 1.000 21.01550 97 ASP A C 1
ATOM 738 O O . ASP A 1 97 ? -8.82400 31.74900 69.64800 1.000 21.87279 97 ASP A O 1
ATOM 743 N N . ASN A 1 98 ? -9.23500 32.00400 67.44300 1.000 18.63788 98 ASN A N 1
ATOM 744 C CA . ASN A 1 98 ? -9.57600 30.61300 67.19300 1.000 18.22559 98 ASN A CA 1
ATOM 745 C C . ASN A 1 98 ? -9.20000 30.25600 65.76500 1.000 19.12391 98 ASN A C 1
ATOM 746 O O . ASN A 1 98 ? -9.26200 31.09500 64.86000 1.000 17.39063 98 ASN A O 1
ATOM 751 N N . ASP A 1 99 ? -8.79800 29.00300 65.58200 1.000 21.54655 99 ASP A N 1
ATOM 752 C CA . ASP A 1 99 ? -8.62300 28.43000 64.25900 1.000 22.22334 99 ASP A CA 1
ATOM 753 C C . ASP A 1 99 ? -8.64300 26.92000 64.38800 1.000 27.47856 99 ASP A C 1
ATOM 754 O O . ASP A 1 99 ? -8.43000 26.36800 65.47100 1.000 25.48824 99 ASP A O 1
ATOM 759 N N . LEU A 1 100 ? -8.90800 26.25700 63.25700 1.000 29.66771 100 LEU A N 1
ATOM 760 C CA . LEU A 1 100 ? -8.93600 24.79800 63.25000 1.000 27.25844 100 LEU A CA 1
ATOM 761 C C . LEU A 1 100 ? -7.57800 24.22300 63.62200 1.000 25.71305 100 LEU A C 1
ATOM 762 O O . LEU A 1 100 ? -7.49500 23.18400 64.28600 1.000 30.36515 100 LEU A O 1
ATOM 767 N N . TYR A 1 101 ? -6.50300 24.88500 63.20900 1.000 27.09019 101 TYR A N 1
ATOM 768 C CA . TYR A 1 101 ? -5.18600 24.28800 63.30200 1.000 26.86728 101 TYR A CA 1
ATOM 769 C C . TYR A 1 101 ? -4.26000 25.13700 64.16200 1.000 30.93253 101 TYR A C 1
ATOM 770 O O . TYR A 1 101 ? -4.44500 26.35400 64.27000 1.000 29.48940 101 TYR A O 1
ATOM 779 N N . PRO A 1 102 ? -3.25000 24.52500 64.77600 1.000 30.78754 102 PRO A N 1
ATOM 780 C CA . PRO A 1 102 ? -2.41100 25.26300 65.72600 1.000 30.66881 102 PRO A CA 1
ATOM 781 C C . PRO A 1 102 ? -1.74300 26.46500 65.07600 1.000 24.46976 102 PRO A C 1
ATOM 782 O O . PRO A 1 102 ? -1.35500 26.43400 63.90800 1.000 27.08227 102 PRO A O 1
ATOM 786 N N . PHE A 1 103 ? -1.61800 27.53700 65.84800 1.000 27.46353 103 PHE A N 1
ATOM 787 C CA . PHE A 1 103 ? -0.91900 28.72600 65.38600 1.000 22.76194 103 PHE A CA 1
ATOM 788 C C . PHE A 1 103 ? -0.53500 29.55300 66.60100 1.000 22.02446 103 PHE A C 1
ATOM 789 O O . PHE A 1 103 ? -0.97600 29.29100 67.71800 1.000 21.65343 103 PHE A O 1
ATOM 797 N N . VAL A 1 104 ? 0.26400 30.58300 66.35400 1.000 22.92750 104 VAL A N 1
ATOM 798 C CA . VAL A 1 104 ? 0.87400 31.39400 67.39900 1.000 20.09511 104 VAL A CA 1
ATOM 799 C C . VAL A 1 104 ? 0.34500 32.81800 67.26300 1.000 18.93484 104 VAL A C 1
ATOM 800 O O . VAL A 1 104 ? 0.41800 33.40500 66.17800 1.000 19.46126 104 VAL A O 1
ATOM 804 N N . SER A 1 105 ? -0.16500 33.38300 68.36100 1.000 15.69689 105 SER A N 1
ATOM 805 C CA . SER A 1 105 ? -0.97200 34.59400 68.27600 1.000 17.24205 105 SER A CA 1
ATOM 806 C C . SER A 1 105 ? -0.63900 35.56900 69.39900 1.000 18.77939 105 SER A C 1
ATOM 807 O O . SER A 1 105 ? -0.14000 35.18900 70.46000 1.000 23.92652 105 SER A O 1
ATOM 810 N N . ASP A 1 106 ? -0.94000 36.84300 69.15700 1.000 19.10262 106 ASP A N 1
ATOM 811 C CA . ASP A 1 106 ? -0.81500 37.88200 70.16900 1.000 19.23215 106 ASP A CA 1
ATOM 812 C C . ASP A 1 106 ? -2.10400 38.11000 70.94000 1.000 22.55211 106 ASP A C 1
ATOM 813 O O . ASP A 1 106 ? -2.17000 39.04000 71.75100 1.000 25.19311 106 ASP A O 1
ATOM 818 N N . SER A 1 107 ? -3.12600 37.29100 70.70800 1.000 20.66965 107 SER A N 1
ATOM 819 C CA . SER A 1 107 ? -4.30800 37.31900 71.55500 1.000 22.55029 107 SER A CA 1
ATOM 820 C C . SER A 1 107 ? -3.94800 36.88700 72.97400 1.000 21.72720 107 SER A C 1
ATOM 821 O O . SER A 1 107 ? -2.90100 36.28700 73.21600 1.000 20.59084 107 SER A O 1
ATOM 824 N N . VAL A 1 108 ? -4.83500 37.19800 73.92300 1.000 19.11892 108 VAL A N 1
ATOM 825 C CA . VAL A 1 108 ? -4.59600 36.75800 75.29500 1.000 25.61564 108 VAL A CA 1
ATOM 826 C C . VAL A 1 108 ? -4.91900 35.27500 75.44700 1.000 20.91589 108 VAL A C 1
ATOM 827 O O . VAL A 1 108 ? -4.36400 34.60100 76.32000 1.000 26.36926 108 VAL A O 1
ATOM 831 N N . ALA A 1 109 ? -5.81400 34.74700 74.62100 1.000 20.40615 109 ALA A N 1
ATOM 832 C CA . ALA A 1 109 ? -6.12400 33.32700 74.62800 1.000 21.18230 109 ALA A CA 1
ATOM 833 C C . ALA A 1 109 ? -6.33800 32.86500 73.19600 1.000 20.13079 109 ALA A C 1
ATOM 834 O O . ALA A 1 109 ? -6.87200 33.61300 72.37300 1.000 19.15713 109 ALA A O 1
ATOM 836 N N . THR A 1 110 ? -5.90300 31.64100 72.90100 1.000 18.73719 110 T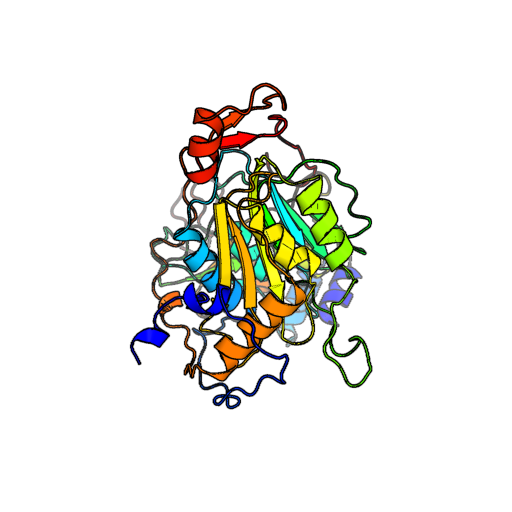HR A N 1
ATOM 837 C CA . THR A 1 110 ? -6.16100 30.98800 71.62200 1.000 21.49502 110 THR A CA 1
ATOM 838 C C . THR A 1 110 ? -6.72800 29.60500 71.89400 1.000 28.02066 110 THR A C 1
ATOM 839 O O . THR A 1 110 ? -6.21300 28.87700 72.75100 1.000 23.25324 110 THR A O 1
ATOM 843 N N . TYR A 1 111 ? -7.78400 29.25300 71.16700 1.000 23.21398 111 TYR A N 1
ATOM 844 C CA . TYR A 1 111 ? -8.36400 27.91800 71.19000 1.000 26.13702 111 TYR A CA 1
ATOM 845 C C . TYR A 1 111 ? -8.21200 27.27100 69.81900 1.000 27.37097 111 TYR A C 1
ATOM 846 O O . TYR A 1 111 ? -8.59700 27.86200 68.80200 1.000 23.67361 111 TYR A O 1
ATOM 855 N N . PHE A 1 112 ? -7.65200 26.06200 69.78900 1.000 24.98394 112 PHE A N 1
ATOM 856 C CA . PHE A 1 112 ? -7.50900 25.30900 68.54900 1.000 26.89838 112 PHE A CA 1
ATOM 857 C C . PHE A 1 112 ? -8.68700 24.35900 68.39900 1.000 26.02330 112 PHE A C 1
ATOM 858 O O . PHE A 1 112 ? -8.98900 23.59000 69.31600 1.000 30.91911 112 PHE A O 1
ATOM 866 N N . GLY A 1 113 ? -9.33800 24.40500 67.24000 1.000 23.58184 113 GLY A N 1
ATOM 867 C CA . GLY A 1 113 ? -10.42800 23.49200 66.96700 1.000 25.24406 113 GLY A CA 1
ATOM 868 C C . GLY A 1 113 ? -11.57300 24.11000 66.19200 1.000 27.01911 113 GLY A C 1
ATOM 869 O O . GLY A 1 113 ? -11.54200 25.29600 65.84800 1.000 25.65601 113 GLY A O 1
ATOM 870 N N . ASP A 1 114 ? -12.58700 23.30200 65.89600 1.000 27.78536 114 ASP A N 1
ATOM 871 C CA . ASP A 1 114 ? -13.80400 23.82400 65.29300 1.000 25.95681 114 ASP A CA 1
ATOM 872 C C . ASP A 1 114 ? -14.35100 24.93300 66.17600 1.000 24.27751 114 ASP A C 1
ATOM 873 O O . ASP A 1 114 ? -14.49200 24.75400 67.38900 1.000 26.56386 114 ASP A O 1
ATOM 878 N N . CYS A 1 115 ? -14.65000 26.09000 65.57100 1.000 24.10754 115 CYS A N 1
ATOM 879 C CA . CYS A 1 115 ? -15.23700 27.18200 66.34700 1.000 22.68151 115 CYS A CA 1
ATOM 880 C C . CYS A 1 115 ? -16.43100 26.69700 67.15600 1.000 25.21693 115 CYS A C 1
ATOM 881 O O . CYS A 1 115 ? -16.71200 27.23000 68.23700 1.000 23.64747 115 CYS A O 1
ATOM 884 N N . ILE A 1 116 ? -17.12700 25.67500 66.65500 1.000 23.01062 116 ILE A N 1
ATOM 885 C CA . ILE A 1 116 ? -18.31600 25.14500 67.31500 1.000 26.53760 116 ILE A CA 1
ATOM 886 C C . ILE A 1 116 ? -18.01700 24.71500 68.74400 1.000 23.64853 116 ILE A C 1
ATOM 887 O O . ILE A 1 116 ? -18.89500 24.77000 69.61000 1.000 25.17293 116 ILE A O 1
ATOM 892 N N . THR A 1 117 ? -16.80200 24.24500 69.00900 1.000 25.56300 117 THR A N 1
ATOM 893 C CA . THR A 1 117 ? -16.42800 23.77700 70.33400 1.000 25.61412 117 THR A CA 1
ATOM 894 C C . THR A 1 117 ? -15.74000 24.84900 71.17200 1.000 24.60437 117 THR A C 1
ATOM 895 O O . THR A 1 117 ? -15.11900 24.51400 72.18400 1.000 31.25676 117 THR A O 1
ATOM 899 N N . LEU A 1 118 ? -15.82300 26.11500 70.78800 1.000 21.43955 118 LEU A N 1
ATOM 900 C CA . LEU A 1 118 ? -15.15700 27.14100 71.58300 1.000 23.42161 118 LEU A CA 1
ATOM 901 C C . LEU A 1 118 ? -15.66400 27.08900 73.02500 1.000 28.00681 118 LEU A C 1
ATOM 902 O O . LEU A 1 118 ? -16.87500 27.21500 73.25800 1.000 28.10511 118 LEU A O 1
ATOM 907 N N . PRO A 1 119 ? -14.78400 26.93000 74.01200 1.000 31.58001 119 PRO A N 1
ATOM 908 C CA . PRO A 1 119 ? -15.21800 26.61300 75.38100 1.000 33.12878 119 PRO A CA 1
ATOM 909 C C . PRO A 1 119 ? -15.61900 27.81000 76.23100 1.000 35.12546 119 PRO A C 1
ATOM 910 O O . PRO A 1 119 ? -15.90000 27.63200 77.42000 1.000 42.72481 119 PRO A O 1
ATOM 914 N N . PHE A 1 120 ? -15.65700 29.00700 75.66600 1.000 27.95209 120 PHE A N 1
ATOM 915 C CA . PHE A 1 120 ? -16.03000 30.19900 76.40700 1.000 31.00023 120 PHE A CA 1
ATOM 916 C C . PHE A 1 120 ? -17.50600 30.48500 76.18900 1.000 33.44660 120 PHE A C 1
ATOM 917 O O . PHE A 1 120 ? -18.00500 30.41600 75.06100 1.000 37.45327 120 PHE A O 1
ATOM 925 N N . ASP A 1 121 ? -18.21100 30.78500 77.27700 1.000 30.65875 121 ASP A N 1
ATOM 926 C CA . ASP A 1 121 ? -19.65300 30.97300 77.21200 1.000 36.15119 121 ASP A CA 1
ATOM 927 C C . ASP A 1 121 ? -20.07600 32.41600 77.46900 1.000 34.183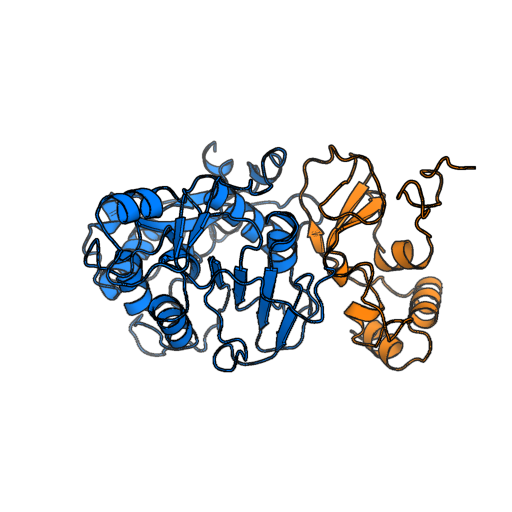93 121 ASP A C 1
ATOM 928 O O . ASP A 1 121 ? -21.26700 32.68000 77.66900 1.000 33.67887 121 ASP A O 1
ATOM 933 N N . CYS A 1 122 ? -19.14200 33.35600 77.44100 1.000 29.73508 122 CYS A N 1
ATOM 934 C CA . CYS A 1 122 ? -19.48700 34.73200 77.74100 1.000 27.46595 122 CYS A CA 1
ATOM 935 C C . CYS A 1 122 ? -20.12800 35.40100 76.52800 1.000 31.59291 122 CYS A C 1
ATOM 936 O O . CYS A 1 122 ? -20.12000 34.87700 75.40900 1.000 29.10569 122 CYS A O 1
ATOM 939 N N . GLN A 1 123 ? -20.71100 36.57100 76.76800 1.000 25.33080 123 GLN A N 1
ATOM 940 C CA . GLN A 1 123 ? -21.21900 37.42000 75.70300 1.000 25.97395 123 GLN A CA 1
ATOM 941 C C . GLN A 1 123 ? -20.11000 38.34400 75.21300 1.000 25.19870 123 GLN A C 1
ATOM 942 O O . GLN A 1 123 ? -19.25500 38.77400 75.99200 1.000 29.10979 123 GLN A O 1
ATOM 948 N N . TRP A 1 124 ? -20.11600 38.63100 73.91600 1.000 20.27625 124 TRP A N 1
ATOM 949 C CA . TRP A 1 124 ? -19.03300 39.35400 73.27000 1.000 18.89166 124 TRP A CA 1
ATOM 950 C C . TRP A 1 124 ? -19.49900 40.74400 72.86200 1.000 18.78784 124 TRP A C 1
ATOM 951 O O . TRP A 1 124 ? -20.69700 40.99800 72.72200 1.000 18.55114 124 TRP A O 1
ATOM 962 N N . ASP A 1 125 ? -18.53300 41.65400 72.68800 1.000 16.41925 125 ASP A N 1
ATOM 963 C CA . ASP A 1 125 ? -18.81600 43.00300 72.20100 1.000 17.86296 125 ASP A CA 1
ATOM 964 C C . ASP A 1 125 ? -18.51300 43.16800 70.71700 1.000 18.85556 125 ASP A C 1
ATOM 965 O O . ASP A 1 125 ? -19.04400 44.08700 70.08300 1.000 19.28366 125 ASP A O 1
ATOM 970 N N . LEU A 1 126 ? -17.68400 42.29700 70.15300 1.000 17.50429 126 LEU A N 1
ATOM 971 C CA . LEU A 1 126 ? -17.26100 42.42300 68.76800 1.000 17.19649 126 LEU A CA 1
ATOM 972 C C . LEU A 1 126 ? -16.75700 41.06100 68.33000 1.000 14.80472 126 LEU A C 1
ATOM 973 O O . LEU A 1 126 ? -15.94800 40.44400 69.02800 1.000 17.94681 126 LEU A O 1
ATOM 978 N N . ILE A 1 127 ? -17.26700 40.58500 67.20500 1.000 15.80464 127 ILE A N 1
ATOM 979 C CA . ILE A 1 127 ? -16.89000 39.29600 66.64700 1.000 15.09255 127 ILE A CA 1
ATOM 980 C C . ILE A 1 127 ? -16.37900 39.54600 65.24000 1.000 16.89527 127 ILE A C 1
ATOM 981 O O . ILE A 1 127 ? -17.08700 40.13100 64.41100 1.000 16.13459 127 ILE A O 1
ATOM 986 N N . ILE A 1 128 ? -15.14500 39.13100 64.98200 1.000 13.85614 128 ILE A N 1
ATOM 987 C CA . ILE A 1 128 ? -14.54000 39.19200 63.66000 1.000 15.57241 128 ILE A CA 1
ATOM 988 C C . ILE A 1 128 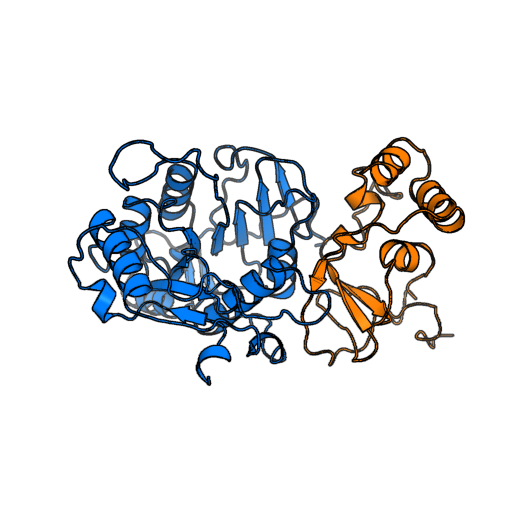? -14.32800 37.76400 63.19400 1.000 19.59130 128 ILE A C 1
ATOM 989 O O . ILE A 1 128 ? -13.83200 36.92600 63.95900 1.000 17.13745 128 ILE A O 1
ATOM 994 N N . SER A 1 129 ? -14.71600 37.48000 61.95400 1.000 18.85660 129 SER A N 1
ATOM 995 C CA . SER A 1 129 ? -14.46400 36.17700 61.35700 1.000 17.24422 129 SER A CA 1
ATOM 996 C C . SER A 1 129 ? -13.73800 36.35900 60.03500 1.000 19.35088 129 SER A C 1
ATOM 997 O O . SER A 1 129 ? -14.13500 37.18600 59.20400 1.000 17.63968 129 SER A O 1
ATOM 1000 N N . ASP A 1 130 ? -12.67500 35.58500 59.84800 1.000 16.77585 130 ASP A N 1
ATOM 1001 C CA . ASP A 1 130 ? -12.06000 35.40400 58.54400 1.000 18.96073 130 ASP A CA 1
ATOM 1002 C C . ASP A 1 130 ? -12.14600 33.94500 58.11600 1.000 19.86936 130 ASP A C 1
ATOM 1003 O O . ASP A 1 130 ? -11.42300 33.52200 57.21000 1.000 19.30882 130 ASP A O 1
ATOM 1008 N N . MET A 1 131 ? -13.01400 33.16600 58.77100 1.000 19.01770 131 MET A N 1
ATOM 1009 C CA . MET A 1 131 ? -13.17100 31.75700 58.42500 1.000 21.88630 131 MET A CA 1
ATOM 1010 C C . MET A 1 131 ? -13.55000 31.62300 56.95800 1.000 20.66790 131 MET A C 1
ATOM 1011 O O . MET A 1 131 ? -14.36300 32.38700 56.43500 1.000 16.78373 131 MET A O 1
ATOM 1016 N N . TYR A 1 132 ? -12.93900 30.65200 56.29300 1.000 21.85545 132 TYR A N 1
ATOM 1017 C CA . TYR A 1 132 ? -13.12800 30.44700 54.86600 1.000 21.95801 132 TYR A CA 1
ATOM 1018 C C . TYR A 1 132 ? -12.63500 29.05900 54.50400 1.000 25.53007 132 TYR A C 1
ATOM 1019 O O . TYR A 1 132 ? -11.56700 28.64200 54.96100 1.000 27.79501 132 TYR A O 1
ATOM 1028 N N . ASP A 1 133 ? -13.41000 28.32200 53.71900 1.000 27.62471 133 ASP A N 1
ATOM 1029 C CA . ASP A 1 133 ? -13.03500 26.94800 53.29600 1.000 35.77598 133 ASP A CA 1
ATOM 1030 C C . ASP A 1 133 ? -12.98700 26.93000 51.77700 1.000 36.31032 133 ASP A C 1
ATOM 1031 O O . ASP A 1 133 ? -14.04500 27.05400 51.15800 1.000 37.57552 133 ASP A O 1
ATOM 1036 N N . PRO A 1 134 ? -11.80900 26.75600 51.16000 1.000 36.52942 134 PRO A N 1
ATOM 1037 C CA . PRO A 1 134 ? -11.73300 26.84000 49.71000 1.000 42.59863 134 PRO A CA 1
ATOM 1038 C C . PRO A 1 134 ? -12.25200 25.66300 48.87300 1.000 51.17632 134 PRO A C 1
ATOM 1039 O O . PRO A 1 134 ? -11.84900 24.56600 49.14400 1.000 59.24372 134 PRO A O 1
ATOM 1043 N N . ILE A 1 135 ? -13.18500 25.90200 47.95100 1.000 50.60429 135 ILE A N 1
ATOM 1044 C CA . ILE A 1 135 ? -13.60600 24.86300 46.95200 1.000 57.35405 135 ILE A CA 1
ATOM 1045 C C . ILE A 1 135 ? -14.05300 23.56000 47.61800 1.000 67.99185 135 ILE A C 1
ATOM 1046 O O . ILE A 1 135 ? -13.85900 22.49400 47.00700 1.000 63.28603 135 ILE A O 1
ATOM 1051 N N . THR A 1 136 ? -14.58700 23.64000 48.83200 1.000 67.27933 136 THR A N 1
ATOM 1052 C CA . THR A 1 136 ? -15.23300 22.47000 49.46400 1.000 64.40703 136 THR A CA 1
ATOM 1053 C C . THR A 1 136 ? -16.66200 22.98300 49.46500 1.000 69.66935 136 THR A C 1
ATOM 1054 O O . THR A 1 136 ? -17.48700 22.49800 50.25900 1.000 75.79327 136 THR A O 1
ATOM 1058 N N . LYS A 1 137 ? -16.90300 23.95400 48.58700 1.000 62.25693 137 LYS A N 1
ATOM 1059 C CA . LYS A 1 137 ? -18.22500 24.61400 48.49600 1.000 69.06006 137 LYS A CA 1
ATOM 1060 C C . LYS A 1 137 ? -19.36100 23.68500 48.08500 1.000 68.38758 137 LYS A C 1
ATOM 1061 O O . LYS A 1 137 ? -19.07800 22.60400 47.54000 1.000 71.59790 137 LYS A O 1
ATOM 1064 N N . ASN A 1 138 ? -20.59800 24.10000 48.36400 1.000 66.79513 138 ASN A N 1
ATOM 1065 C CA . ASN A 1 138 ? -21.77300 23.39600 47.86500 1.000 64.21807 138 ASN A CA 1
ATOM 1066 C C . ASN A 1 138 ? -21.67800 23.21800 46.35400 1.000 69.11956 138 ASN A C 1
ATOM 1067 O O . ASN A 1 138 ? -21.71600 24.19600 45.59600 1.000 67.43002 138 ASN A O 1
ATOM 1069 N N . ILE A 1 139 ? -21.57000 21.96600 45.91600 1.000 71.88968 139 ILE A N 1
ATOM 1070 C CA . ILE A 1 139 ? -21.50800 21.61900 44.50200 1.000 65.08935 139 ILE A CA 1
ATOM 1071 C C . ILE A 1 139 ? -22.90600 21.80700 43.92700 1.000 68.03353 139 ILE A C 1
ATOM 1072 O O . ILE A 1 139 ? -23.86300 22.06900 44.66700 1.000 59.38091 139 ILE A O 1
ATOM 1077 N N . GLY A 1 140 ? -23.02200 21.74800 42.60900 1.000 64.79506 140 GLY A N 1
ATOM 1078 C CA . GLY A 1 140 ? -24.26200 22.00200 41.91200 1.000 51.50186 140 GLY A CA 1
ATOM 1079 C C . GLY A 1 140 ? -24.08400 23.09600 40.88200 1.000 43.99643 140 GLY A C 1
ATOM 1080 O O . GLY A 1 140 ? -22.99500 23.63100 40.68100 1.000 44.63422 140 GLY A O 1
ATOM 1081 N N . GLU A 1 141 ? -25.18000 23.40800 40.21000 1.000 45.10494 141 GLU A N 1
ATOM 1082 C CA . GLU A 1 141 ? -25.17200 24.49800 39.24900 1.000 38.11274 141 GLU A CA 1
ATOM 1083 C C . GLU A 1 141 ? -25.52200 25.83600 39.87900 1.000 32.65273 141 GLU A C 1
ATOM 1084 O O . GLU A 1 141 ? -25.48500 26.85600 39.18800 1.000 36.01032 141 GLU A O 1
ATOM 1086 N N . TYR A 1 142 ? -25.86500 25.86300 41.16100 1.000 30.94412 142 TYR A N 1
ATOM 1087 C CA . TYR A 1 142 ? -26.40500 27.06200 41.78400 1.000 34.70152 142 TYR A CA 1
ATOM 1088 C C . TYR A 1 142 ? -25.56100 27.49700 42.97300 1.000 28.50305 142 TYR A C 1
ATOM 1089 O O . TYR A 1 142 ? -25.10400 26.66500 43.76300 1.000 23.48657 142 TYR A O 1
ATOM 1098 N N . ASN A 1 143 ? -25.36100 28.81400 43.07800 1.000 29.85404 143 ASN A N 1
ATOM 1099 C CA . ASN A 1 143 ? -24.68700 29.44900 44.21100 1.000 26.51708 143 ASN A CA 1
ATOM 1100 C C . ASN A 1 143 ? -25.70900 29.60100 45.33200 1.000 22.65286 143 ASN A C 1
ATOM 1101 O O . ASN A 1 143 ? -26.51500 30.53300 45.33400 1.000 21.82873 143 ASN A O 1
ATOM 1106 N N . VAL A 1 144 ? -25.68600 28.67100 46.28400 1.000 23.62063 144 VAL A N 1
ATOM 1107 C CA . VAL A 1 144 ? -26.71100 28.57900 47.31300 1.000 21.91745 144 VAL A CA 1
ATOM 1108 C C . VAL A 1 144 ? -26.10500 28.92100 48.66900 1.000 24.18927 144 VAL A C 1
ATOM 1109 O O . VAL A 1 144 ? -24.88400 28.94000 48.85500 1.000 24.44154 144 VAL A O 1
ATOM 1113 N N . SER A 1 145 ? -26.98700 29.19100 49.62900 1.000 23.85827 145 SER A N 1
ATOM 1114 C CA . SER A 1 145 ? -26.55100 29.53400 50.97500 1.000 21.61966 145 SER A CA 1
ATOM 1115 C C . SER A 1 145 ? -25.74700 28.38500 51.57400 1.000 25.32134 145 SER A C 1
ATOM 1116 O O . SER A 1 145 ? -26.08700 27.21100 51.39700 1.000 28.54016 145 SER A O 1
ATOM 1119 N N . LYS A 1 146 ? -24.66100 28.72700 52.26500 1.000 19.75249 146 LYS A N 1
ATOM 1120 C CA . LYS A 1 146 ? -23.79300 27.75800 52.91900 1.000 19.69617 146 LYS A CA 1
ATOM 1121 C C . LYS A 1 146 ? -24.03100 27.75100 54.42500 1.000 21.23041 146 LYS A C 1
ATOM 1122 O O . LYS A 1 146 ? -24.34400 28.78000 55.02800 1.000 20.15423 146 LYS A O 1
ATOM 1128 N N . ASP A 1 147 ? -23.84300 26.57300 55.02300 1.000 25.06489 147 ASP A N 1
ATOM 1129 C CA . ASP A 1 147 ? -24.14100 26.27700 56.42200 1.000 26.31103 147 ASP A CA 1
ATOM 1130 C C . ASP A 1 147 ? -22.93900 25.71700 57.16000 1.000 24.98356 147 ASP A C 1
ATOM 1131 O O . ASP A 1 147 ? -23.05100 24.66000 57.78300 1.000 39.10646 147 ASP A O 1
ATOM 1136 N N . GLY A 1 148 ? -21.78200 26.33200 57.08300 1.000 26.84844 148 GLY A N 1
ATOM 1137 C CA . GLY A 1 148 ? -20.71400 25.64800 57.79000 1.000 31.86761 148 GLY A CA 1
ATOM 1138 C C . GLY A 1 148 ? -20.53700 26.23900 59.16700 1.000 24.65677 148 GLY A C 1
ATOM 1139 O O . GLY A 1 148 ? -21.43000 26.15200 60.01500 1.000 22.12054 148 GLY A O 1
ATOM 1140 N N . PHE A 1 149 ? -19.39100 26.87700 59.37400 1.000 23.27669 149 PHE A N 1
ATOM 1141 C CA . PHE A 1 149 ? -19.18200 27.76800 60.50200 1.000 20.84343 149 PHE A CA 1
ATOM 1142 C C . PHE A 1 149 ? -20.17800 28.92500 60.52900 1.000 20.35779 149 PHE A C 1
ATOM 1143 O O . PHE A 1 149 ? -20.28900 29.59900 61.55900 1.000 20.58463 149 PHE A O 1
ATOM 1151 N N . PHE A 1 150 ? -20.89400 29.18300 59.42700 1.000 20.43972 150 PHE A N 1
ATOM 1152 C CA . PHE A 1 150 ? -21.88800 30.25400 59.42900 1.000 16.98160 150 PHE A CA 1
ATOM 1153 C C . PHE A 1 150 ? -23.01300 29.95100 60.40500 1.000 21.35107 150 PHE A C 1
ATOM 1154 O O . PHE A 1 150 ? -23.53800 30.86100 61.06100 1.000 19.83071 150 PHE A O 1
ATOM 1162 N N . THR A 1 151 ? -23.41400 28.68100 60.49900 1.000 21.53178 151 THR A N 1
ATOM 1163 C CA . THR A 1 151 ? -24.40100 28.29600 61.50200 1.000 22.67891 151 THR A CA 1
ATOM 1164 C C . THR A 1 151 ? -23.95900 28.75700 62.88000 1.000 21.53304 151 THR A C 1
ATOM 1165 O O . THR A 1 151 ? -24.75500 29.30500 63.64900 1.000 21.07255 151 THR A O 1
ATOM 1169 N N . TYR A 1 152 ? -22.68000 28.54200 63.20400 1.000 18.33103 152 TYR A N 1
ATOM 1170 C CA . TYR A 1 152 ? -22.15900 28.95000 64.50300 1.000 18.31552 152 TYR A CA 1
ATOM 1171 C C . TYR A 1 152 ? -22.13000 30.47000 64.63700 1.000 20.19592 152 TYR A C 1
ATOM 1172 O O . TYR A 1 152 ? -22.45400 31.01000 65.70000 1.000 23.50952 152 TYR A O 1
ATOM 1181 N N . ILE A 1 153 ? -21.76200 31.17700 63.56600 1.000 17.91651 153 ILE A N 1
ATOM 1182 C CA . ILE A 1 153 ? -21.73200 32.63700 63.60600 1.000 18.57191 153 ILE A CA 1
ATOM 1183 C C . ILE A 1 153 ? -23.12400 33.19200 63.88200 1.000 18.61449 153 ILE A C 1
ATOM 1184 O O . ILE A 1 153 ? -23.29300 34.10700 64.69500 1.000 19.74687 153 ILE A O 1
ATOM 1189 N N . CYS A 1 154 ? -24.14000 32.66600 63.18800 1.000 17.57954 154 CYS A N 1
ATOM 1190 C CA . CYS A 1 154 ? -25.50700 33.12000 63.42800 1.000 18.71736 154 CYS A CA 1
ATOM 1191 C C . CYS A 1 154 ? -25.91900 32.87300 64.87600 1.000 20.77087 154 CYS A C 1
ATOM 1192 O O . CYS A 1 154 ? -26.55500 33.73100 65.50300 1.000 19.74568 154 CYS A O 1
ATOM 1195 N N . HIS A 1 155 ? -25.56200 31.70400 65.42400 1.000 20.44565 155 HIS A N 1
ATOM 1196 C CA . HIS A 1 155 ? -25.88800 31.40200 66.81500 1.000 17.62195 155 HIS A CA 1
ATOM 1197 C C . HIS A 1 155 ? -25.20600 32.38200 67.76900 1.000 20.65213 155 HIS A C 1
ATOM 1198 O O . HIS A 1 155 ? -25.81100 32.82800 68.75200 1.000 19.02425 155 HIS A O 1
ATOM 1205 N N . MET A 1 156 ? -23.94800 32.73600 67.49500 1.000 17.49892 156 MET A N 1
ATOM 1206 C CA . MET A 1 156 ? -23.26600 33.68700 68.36300 1.000 20.28466 156 MET A CA 1
ATOM 1207 C C . MET A 1 156 ? -23.90300 35.07000 68.29500 1.000 19.22729 156 MET A C 1
ATOM 1208 O O . MET A 1 156 ? -23.96700 35.77900 69.30600 1.000 19.70332 156 MET A O 1
ATOM 1213 N N . ILE A 1 157 ? -24.38100 35.47800 67.12000 1.000 16.38004 157 ILE A N 1
ATOM 1214 C CA . ILE A 1 157 ? -25.07200 36.75900 67.03700 1.000 16.92920 157 ILE A CA 1
ATOM 1215 C C . ILE A 1 157 ? -26.35300 36.71700 67.86000 1.000 20.22196 157 ILE A C 1
ATOM 1216 O O . ILE A 1 157 ? -26.65000 37.64400 68.62500 1.000 16.73112 157 ILE A O 1
ATOM 1221 N N . ARG A 1 158 ? -27.11800 35.62700 67.72400 1.000 20.10338 158 ARG A N 1
ATOM 1222 C CA . ARG A 1 158 ? -28.42600 35.53500 68.36400 1.000 20.26137 158 ARG A CA 1
ATOM 1223 C C . ARG A 1 158 ? -28.32900 35.41000 69.88100 1.000 20.45164 158 ARG A C 1
ATOM 1224 O O . ARG A 1 158 ? -29.20400 35.92200 70.59000 1.000 21.44993 158 ARG A O 1
ATOM 1232 N N . ASP A 1 159 ? -27.29800 34.72600 70.40100 1.000 21.33321 159 ASP A N 1
ATOM 1233 C CA . ASP A 1 159 ? -27.22900 34.39500 71.82300 1.000 20.14138 159 ASP A CA 1
ATOM 1234 C C . ASP A 1 159 ? -26.03000 34.95800 72.57600 1.000 22.50786 159 ASP A C 1
ATOM 1235 O O . ASP A 1 159 ? -26.11000 35.07800 73.80200 1.000 25.63804 159 ASP A O 1
ATOM 1240 N N . LYS A 1 160 ? -24.92000 35.27600 71.90000 1.000 20.07055 160 LYS A N 1
ATOM 1241 C CA . LYS A 1 160 ? -23.66300 35.54600 72.58900 1.000 19.44732 160 LYS A CA 1
ATOM 1242 C C . LYS A 1 160 ? -23.06000 36.89700 72.22300 1.000 21.33769 160 LYS A C 1
ATOM 1243 O O . LYS A 1 160 ? -21.86100 37.10700 72.42900 1.000 21.03344 160 LYS A O 1
ATOM 1249 N N . LEU A 1 161 ? -23.86600 37.82800 71.72600 1.000 17.22603 161 LEU A N 1
ATOM 1250 C CA . LEU A 1 161 ? -23.39500 39.15000 71.34700 1.000 20.38256 161 LEU A CA 1
ATOM 1251 C C . LEU A 1 161 ? -24.16900 40.18400 72.14700 1.000 23.55400 161 LEU A C 1
ATOM 1252 O O . LEU A 1 161 ? -25.40200 40.23300 72.07300 1.000 24.30694 161 LEU A O 1
ATOM 1257 N N . ALA A 1 162 ? -23.44900 41.01500 72.89400 1.000 20.76906 162 ALA A N 1
ATOM 1258 C CA . ALA A 1 162 ? -24.10500 42.02700 73.70800 1.000 25.23545 162 ALA A CA 1
ATOM 1259 C C . ALA A 1 162 ? -24.94400 42.94300 72.82700 1.000 25.72589 162 ALA A C 1
ATOM 1260 O O . ALA A 1 162 ? -24.60500 43.22100 71.66900 1.000 19.60746 162 ALA A O 1
ATOM 1262 N N . LEU A 1 163 ? -26.06100 43.40500 73.38000 1.000 22.47470 163 LEU A N 1
ATOM 1263 C CA . LEU A 1 163 ? -26.79900 44.46600 72.72200 1.000 20.67126 163 LEU A CA 1
ATOM 1264 C C . LEU A 1 163 ? -25.88100 45.67000 72.58200 1.000 21.03268 163 LEU A C 1
ATOM 1265 O O . LEU A 1 163 ? -25.21600 46.07400 73.53900 1.000 20.80710 163 LEU A O 1
ATOM 1270 N N . GLY A 1 164 ? -25.80600 46.21700 71.37400 1.000 22.22168 164 GLY A N 1
ATOM 1271 C CA . GLY A 1 164 ? -24.85300 47.25600 71.07300 1.000 16.89602 164 GLY A CA 1
ATOM 1272 C C . GLY A 1 164 ? -23.55500 46.77400 70.45800 1.000 19.05554 164 GLY A C 1
ATOM 1273 O O . GLY A 1 164 ? -22.80600 47.59600 69.91800 1.000 19.91125 164 GLY A O 1
ATOM 1274 N N . GLY A 1 165 ? -23.27000 45.47100 70.51600 1.000 14.97268 165 GLY A N 1
ATOM 1275 C CA . GLY A 1 165 ? -22.08300 44.92500 69.88600 1.000 17.30620 165 GLY A CA 1
ATOM 1276 C C . GLY A 1 165 ? -22.18000 44.86400 68.36400 1.000 19.58990 165 GLY A C 1
ATOM 1277 O O . GLY A 1 165 ? -23.23000 45.06300 67.75100 1.000 17.72103 165 GLY A O 1
ATOM 1278 N N . SER A 1 166 ? -21.04200 44.56900 67.74100 1.000 17.26826 166 SER A N 1
ATOM 1279 C CA . SER A 1 166 ? -20.92500 44.57100 66.28900 1.000 17.90351 166 SER A CA 1
ATOM 1280 C C . SER A 1 166 ? -20.22400 43.30200 65.81400 1.000 16.37655 166 SER A C 1
ATOM 1281 O O . SER A 1 166 ? -19.59500 42.58300 66.59500 1.000 19.61908 166 SER A O 1
ATOM 1284 N N . VAL A 1 167 ? -20.36500 43.01300 64.51800 1.000 17.93593 167 VAL A N 1
ATOM 1285 C CA . VAL A 1 167 ? -19.64600 41.91700 63.88400 1.000 14.14042 167 VAL A CA 1
ATOM 1286 C C . VAL A 1 167 ? -19.07500 42.38000 62.54900 1.000 16.44112 167 VAL A C 1
ATOM 1287 O O . VAL A 1 167 ? -19.56000 43.33200 61.93100 1.000 17.44199 167 VAL A O 1
ATOM 1291 N N . ALA A 1 168 ? -18.01800 41.68800 62.11500 1.000 16.73941 168 ALA A N 1
ATOM 1292 C CA . ALA A 1 168 ? -17.44300 41.85000 60.78000 1.000 14.09377 168 ALA A CA 1
ATOM 1293 C C . ALA A 1 168 ? -17.03500 40.46700 60.29400 1.000 16.57248 168 ALA A C 1
ATOM 1294 O O . ALA A 1 168 ? -16.04100 39.91400 60.78100 1.000 17.13207 168 ALA A O 1
ATOM 1296 N N . ILE A 1 169 ? -17.78900 39.92200 59.33500 1.000 13.87508 169 ILE A N 1
ATOM 1297 C CA . ILE A 1 169 ? -17.70900 38.52000 58.92800 1.000 14.91146 169 ILE A CA 1
ATOM 1298 C C . ILE A 1 169 ? -17.26200 38.42700 57.46800 1.000 16.97012 169 ILE A C 1
ATOM 1299 O O . ILE A 1 169 ? -17.97600 38.88500 56.56700 1.000 16.70116 169 ILE A O 1
ATOM 1304 N N . LYS A 1 170 ? -16.12600 37.77000 57.22700 1.000 15.98341 170 LYS A N 1
ATOM 1305 C CA . LYS A 1 170 ? -15.63900 37.59200 55.86200 1.000 17.01786 170 LYS A CA 1
ATOM 1306 C C . LYS A 1 170 ? -16.58900 36.70800 55.05500 1.000 22.56159 170 LYS A C 1
ATOM 1307 O O . LYS A 1 170 ? -16.94300 35.60000 55.47500 1.000 18.69660 170 LYS A O 1
ATOM 1313 N N . ILE A 1 171 ? -16.98000 37.19100 53.87500 1.000 18.37923 171 ILE A N 1
ATOM 1314 C CA . ILE A 1 171 ? -17.74900 36.41300 52.91700 1.000 16.01723 171 ILE A CA 1
ATOM 1315 C C . ILE A 1 171 ? -17.04400 36.51500 51.57100 1.000 16.23063 171 ILE A C 1
ATOM 1316 O O . ILE A 1 171 ? -16.21000 37.39200 51.34700 1.000 15.32490 171 ILE A O 1
ATOM 1321 N N . THR A 1 172 ? -17.36700 35.58600 50.67900 1.000 15.77614 172 THR A N 1
ATOM 1322 C CA . THR A 1 172 ? -16.92600 35.65500 49.29100 1.000 15.84659 172 THR A CA 1
ATOM 1323 C C . THR A 1 172 ? -18.12800 35.33800 48.41100 1.000 21.40674 172 THR A C 1
ATOM 1324 O O . THR A 1 172 ? -19.24500 35.15800 48.90400 1.000 19.47644 172 THR A O 1
ATOM 1328 N N . GLU A 1 173 ? -17.90600 35.24300 47.09700 1.000 20.76855 173 GLU A N 1
ATOM 1329 C CA . GLU A 1 173 ? -19.03300 34.98200 46.21000 1.000 20.36821 173 GLU A CA 1
ATOM 1330 C C . GLU A 1 173 ? -19.69500 33.64500 46.53700 1.000 20.51394 173 GLU A C 1
ATOM 1331 O O . GLU A 1 173 ? -20.92800 33.54400 46.55000 1.000 19.65357 173 GLU A O 1
ATOM 1337 N N . PHE A 1 174 ? -18.90200 32.60600 46.80600 1.000 18.52204 174 PHE A N 1
ATOM 1338 C CA . PHE A 1 174 ? -19.47800 31.31700 47.17100 1.000 18.39575 174 PHE A CA 1
ATOM 1339 C C . PHE A 1 174 ? -19.61400 31.10600 48.68400 1.000 23.82232 174 PHE A C 1
ATOM 1340 O O . PHE A 1 174 ? -20.47200 30.31900 49.10600 1.000 22.62982 174 PHE A O 1
ATOM 1348 N N . SER A 1 175 ? -18.80700 31.78100 49.51300 1.000 17.17337 175 SER A N 1
ATOM 1349 C CA . SER A 1 175 ? -18.82100 31.57000 50.96700 1.000 19.44914 175 SER A CA 1
ATOM 1350 C C . SER A 1 175 ? -19.71100 32.62300 51.61800 1.000 17.33740 175 SER A C 1
ATOM 1351 O O . SER A 1 175 ? -19.26300 33.72100 51.94900 1.000 15.91628 175 SER A O 1
ATOM 1354 N N . TRP A 1 176 ? -20.98200 32.27100 51.82300 1.000 18.33837 176 TRP A N 1
ATOM 1355 C CA . TRP A 1 176 ? -21.95900 33.19800 52.38100 1.000 18.33589 176 TRP A CA 1
ATOM 1356 C C . TRP A 1 176 ? -23.12000 32.39900 52.96500 1.000 19.84689 176 TRP A C 1
ATOM 1357 O O . TRP A 1 176 ? -23.26500 31.20000 52.71700 1.000 16.84245 176 TRP A O 1
ATOM 1368 N N . ASN A 1 177 ? -23.95200 33.08800 53.74400 1.000 17.87209 177 ASN A N 1
ATOM 1369 C CA . ASN A 1 177 ? -25.09100 32.47600 54.41300 1.000 17.20367 177 ASN A CA 1
ATOM 1370 C C . ASN A 1 177 ? -26.26100 33.45300 54.41800 1.000 18.99498 177 ASN A C 1
ATOM 1371 O O . ASN A 1 177 ? -26.08800 34.62600 54.76800 1.000 16.09591 177 ASN A O 1
ATOM 1376 N N . ALA A 1 178 ? -27.45000 32.96700 54.03300 1.000 19.73169 178 ALA A N 1
ATOM 1377 C CA . ALA A 1 178 ? -28.61900 33.84000 53.91500 1.000 21.29224 178 ALA A CA 1
ATOM 1378 C C . ALA A 1 178 ? -29.10600 34.33800 55.27500 1.000 20.03456 178 ALA A C 1
ATOM 1379 O O . ALA A 1 178 ? -29.48400 35.50800 55.40900 1.000 17.30813 178 ALA A O 1
ATOM 1381 N N . GLU A 1 179 ? -29.13200 33.46800 56.28800 1.000 19.27188 179 GLU A N 1
ATOM 1382 C CA . GLU A 1 179 ? -29.57600 33.90800 57.60900 1.000 18.36586 179 GLU A CA 1
ATOM 1383 C C . GLU A 1 179 ? -28.65800 34.99300 58.16800 1.000 19.35646 179 GLU A C 1
ATOM 1384 O O . GLU A 1 179 ? -29.12600 35.94500 58.80700 1.000 21.16637 179 GLU A O 1
ATOM 1390 N N . LEU A 1 180 ? -27.34700 34.87100 57.94200 1.000 16.02643 180 LEU A N 1
ATOM 1391 C CA . LEU A 1 180 ? -26.44100 35.91600 58.40100 1.000 19.14844 180 LEU A CA 1
ATOM 1392 C C . LEU A 1 180 ? -26.81900 37.25800 57.78700 1.000 20.77464 180 LEU A C 1
ATOM 1393 O O . LEU A 1 180 ? -26.83300 38.28600 58.47200 1.000 18.12033 180 LEU A O 1
ATOM 1398 N N . TYR A 1 181 ? -27.15600 37.26600 56.50000 1.000 17.68302 181 TYR A N 1
ATOM 1399 C CA . TYR A 1 181 ? -27.61500 38.50300 55.88700 1.000 17.64669 181 TYR A CA 1
ATOM 1400 C C . TYR A 1 181 ? -28.89000 39.00900 56.56100 1.000 19.01794 181 TYR A C 1
ATOM 1401 O O . TYR A 1 181 ? -29.03000 40.21300 56.82500 1.000 15.46283 181 TYR A O 1
ATOM 1410 N N . LYS A 1 182 ? -29.83400 38.10600 56.84800 1.000 17.57707 182 LYS A N 1
ATOM 1411 C CA . LYS A 1 182 ? -31.06100 38.53400 57.51000 1.000 18.64632 182 LYS A CA 1
ATOM 1412 C C . LYS A 1 182 ? -30.76100 39.15100 58.86800 1.000 21.87659 182 LYS A C 1
ATOM 1413 O O . LYS A 1 182 ? -31.38200 40.14900 59.25700 1.000 21.46065 182 LYS A O 1
ATOM 1419 N N . LEU A 1 183 ? -29.81000 38.57300 59.60500 1.000 22.23922 183 LEU A N 1
ATOM 1420 C CA . LEU A 1 183 ? -29.48300 39.09800 60.92700 1.000 19.87377 183 LEU A CA 1
ATOM 1421 C C . LEU A 1 183 ? -28.86600 40.49100 60.86100 1.000 20.63019 183 LEU A C 1
ATOM 1422 O O . LEU A 1 183 ? -28.96100 41.24000 61.83600 1.000 20.65675 183 LEU A O 1
ATOM 1427 N N . MET A 1 184 ? -28.27400 40.88000 59.72500 1.000 19.32791 184 MET A N 1
ATOM 1428 C CA . MET A 1 184 ? -27.80900 42.25700 59.60600 1.000 17.44302 184 MET A CA 1
ATOM 1429 C C . MET A 1 184 ? -28.95800 43.24700 59.73300 1.000 18.85017 184 MET A C 1
ATOM 1430 O O . MET A 1 184 ? -28.73000 44.41200 60.07400 1.000 17.63957 184 MET A O 1
ATOM 1435 N N . GLY A 1 185 ? -30.19000 42.81100 59.47800 1.000 21.44461 185 GLY A N 1
ATOM 1436 C CA . GLY A 1 185 ? -31.33600 43.67200 59.69800 1.000 20.13472 185 GLY A CA 1
ATOM 1437 C C . GLY A 1 185 ? -31.61500 43.97800 61.15400 1.000 26.57479 185 GLY A C 1
ATOM 1438 O O . GLY A 1 185 ? -32.44700 44.84800 61.43200 1.000 26.40785 185 GLY A O 1
ATOM 1439 N N . TYR A 1 186 ? -30.93100 43.30200 62.08100 1.000 24.51585 186 TYR A N 1
ATOM 1440 C CA . TYR A 1 186 ? -31.09800 43.52200 63.51400 1.000 24.08004 186 TYR A CA 1
ATOM 1441 C C . TYR A 1 186 ? -30.06500 44.48100 64.08900 1.000 23.93617 186 TYR A C 1
ATOM 1442 O O . TYR A 1 186 ? -29.96000 44.60100 65.31400 1.000 23.67519 186 TYR A O 1
ATOM 1451 N N . PHE A 1 187 ? -29.27900 45.13800 63.24900 1.000 21.27727 187 PHE A N 1
ATOM 1452 C CA . PHE A 1 187 ? -28.29000 46.09900 63.70900 1.000 21.73458 187 PHE A CA 1
ATOM 1453 C C . PHE A 1 187 ? -28.73000 47.51100 63.34600 1.000 23.94776 187 PHE A C 1
ATOM 1454 O O . PHE A 1 187 ? -29.51700 47.71900 62.41700 1.000 25.49129 187 PHE A O 1
ATOM 1462 N N . ALA A 1 188 ? -28.20600 48.49000 64.09000 1.000 18.52678 188 ALA A N 1
ATOM 1463 C CA . ALA A 1 188 ? -28.49200 49.88100 63.76400 1.000 22.85590 188 ALA A CA 1
ATOM 1464 C C . ALA A 1 188 ? -28.06200 50.20800 62.34600 1.000 23.46071 188 ALA A C 1
ATOM 1465 O O . ALA A 1 188 ? -28.71100 51.01400 61.66900 1.000 25.83718 188 ALA A O 1
ATOM 1467 N N . PHE A 1 189 ? -26.98300 49.57800 61.87700 1.000 23.16486 189 PHE A N 1
ATOM 1468 C CA . PHE A 1 189 ? -26.43100 49.81900 60.55400 1.000 18.41325 189 PHE A CA 1
ATOM 1469 C C . PHE A 1 189 ? -25.69700 48.56600 60.09800 1.000 22.55417 189 PHE A C 1
ATOM 1470 O O . PHE A 1 189 ? -25.09900 47.85500 60.91400 1.000 20.61216 189 PHE A O 1
ATOM 1478 N N . TRP A 1 190 ? -25.76400 48.28700 58.79800 1.000 18.99382 190 TRP A N 1
ATOM 1479 C CA . TRP A 1 190 ? -25.07800 47.14600 58.21600 1.000 20.69697 190 TRP A CA 1
ATOM 1480 C C . TRP A 1 190 ? -24.59800 47.51000 56.81700 1.000 20.61103 190 TRP A C 1
ATOM 1481 O O . TRP A 1 190 ? -25.21100 48.33000 56.12800 1.000 21.21220 190 TRP A O 1
ATOM 1492 N N . THR A 1 191 ? -23.48300 46.91200 56.40700 1.000 16.88836 191 THR A N 1
ATOM 1493 C CA . THR A 1 191 ? -22.99600 47.05600 55.04200 1.000 17.19637 191 THR A CA 1
ATOM 1494 C C . THR A 1 191 ? -22.10000 45.87200 54.71200 1.000 18.29565 191 THR A C 1
ATOM 1495 O O . THR A 1 191 ? -21.94900 44.93900 55.50900 1.000 17.75558 191 THR A O 1
ATOM 1499 N N . VAL A 1 192 ? -21.51900 45.91000 53.51100 1.000 15.54732 192 VAL A N 1
ATOM 1500 C CA . VAL A 1 192 ? -20.41000 45.04100 53.13400 1.000 15.60849 192 VAL A CA 1
ATOM 1501 C C . VAL A 1 192 ? -19.24800 45.94000 52.74800 1.000 15.46582 192 VAL A C 1
ATOM 1502 O O . VAL A 1 192 ? -19.39500 46.80900 51.88000 1.000 14.82678 192 VAL A O 1
ATOM 1506 N N . PHE A 1 193 ? -18.10300 45.73800 53.39300 1.000 15.64483 193 PHE A N 1
ATOM 1507 C CA . PHE A 1 193 ? -16.90600 46.52800 53.14300 1.000 16.21459 193 PHE A CA 1
ATOM 1508 C C . PHE A 1 193 ? -15.86800 45.68200 52.42700 1.000 15.19241 193 PHE A C 1
ATOM 1509 O O . PHE A 1 193 ? -15.55100 44.57500 52.87300 1.000 13.90518 193 PHE A O 1
ATOM 1517 N N . CYS A 1 194 ? -15.32800 46.21800 51.33600 1.000 16.45361 194 CYS A N 1
ATOM 1518 C CA . CYS A 1 194 ? -14.29300 45.55900 50.55100 1.000 18.15418 194 CYS A CA 1
ATOM 1519 C C . CYS A 1 194 ? -13.01800 46.38500 50.64300 1.000 16.71185 194 CYS A C 1
ATOM 1520 O O . CYS A 1 194 ? -13.01500 47.56300 50.27600 1.000 19.14171 194 CYS A O 1
ATOM 1523 N N . THR A 1 195 ? -11.94000 45.77100 51.11700 1.000 15.74869 195 THR A N 1
ATOM 1524 C CA . THR A 1 195 ? -10.69400 46.50300 51.27800 1.000 17.51536 195 THR A CA 1
ATOM 1525 C C . THR A 1 195 ? -10.10700 46.85000 49.91700 1.000 19.40819 195 THR A C 1
ATOM 1526 O O . THR A 1 195 ? -10.22900 46.09400 48.94900 1.000 15.90966 195 THR A O 1
ATOM 1530 N N . ASN A 1 196 ? -9.46700 48.01600 49.84800 1.000 21.75063 196 ASN A N 1
ATOM 1531 C CA . ASN A 1 196 ? -8.81500 48.40000 48.60500 1.000 20.12512 196 ASN A CA 1
ATOM 1532 C C . ASN A 1 196 ? -7.65500 47.47800 48.27500 1.000 16.73581 196 ASN A C 1
ATOM 1533 O O . ASN A 1 196 ? -7.36600 47.25200 47.09700 1.000 18.60623 196 ASN A O 1
ATOM 1538 N N . ALA A 1 197 ? -6.99000 46.92400 49.28700 1.000 17.85416 197 ALA A N 1
ATOM 1539 C CA . ALA A 1 197 ? -5.81500 46.10400 49.01200 1.000 17.69002 197 ALA A CA 1
ATOM 1540 C C . ALA A 1 197 ? -6.18300 44.81500 48.29300 1.000 21.01193 197 ALA A C 1
ATOM 1541 O O . ALA A 1 197 ? -5.38900 44.29900 47.50000 1.000 23.34314 197 ALA A O 1
ATOM 1543 N N . ASN A 1 198 ? -7.36800 44.27200 48.56600 1.000 20.83038 198 ASN A N 1
ATOM 1544 C CA . ASN A 1 198 ? -7.79200 42.99800 48.00400 1.000 19.28012 198 ASN A CA 1
ATOM 1545 C C . ASN A 1 198 ? -8.91600 43.18800 46.99000 1.000 20.99143 198 ASN A C 1
ATOM 1546 O O . ASN A 1 198 ? -9.78000 42.32200 46.83700 1.000 20.92191 198 ASN A O 1
ATOM 1551 N N . ALA A 1 199 ? -8.90400 44.32200 46.28300 1.000 22.06915 199 ALA A N 1
ATOM 1552 C CA . ALA A 1 199 ? -10.00400 44.67900 45.39600 1.000 26.75334 199 ALA A CA 1
ATOM 1553 C C . ALA A 1 199 ? -10.19700 43.67300 44.26700 1.000 29.70963 199 ALA A C 1
ATOM 1554 O O . ALA A 1 199 ? -11.26100 43.65800 43.64000 1.000 27.79117 199 ALA A O 1
ATOM 1556 N N . SER A 1 200 ? -9.19400 42.84700 43.99100 1.000 26.15894 200 SER A N 1
ATOM 1557 C CA . SER A 1 200 ? -9.24400 41.84000 42.94500 1.000 27.29538 200 SER A CA 1
ATOM 1558 C C . SER A 1 200 ? -9.96800 40.56200 43.37400 1.000 30.93016 200 SER A C 1
ATOM 1559 O O . SER A 1 200 ? -9.89600 39.55500 42.66400 1.000 27.21442 200 SER A O 1
ATOM 1562 N N . SER A 1 201 ? -10.65900 40.57800 44.51100 1.000 27.28883 201 SER A N 1
ATOM 1563 C CA . SER A 1 201 ? -11.27800 39.39100 45.07900 1.000 21.02236 201 SER A CA 1
ATOM 1564 C C . SER A 1 201 ? -12.74000 39.68800 45.38400 1.000 23.19016 201 SER A C 1
ATOM 1565 O O . SER A 1 201 ? -13.10500 40.82700 45.68600 1.000 20.66810 201 SER A O 1
ATOM 1568 N N . SER A 1 202 ? -13.58100 38.65200 45.29600 1.000 23.15622 202 SER A N 1
ATOM 1569 C CA . SER A 1 202 ? -14.97400 38.79100 45.69900 1.000 16.58043 202 SER A CA 1
ATOM 1570 C C . SER A 1 202 ? -15.12600 38.89700 47.21000 1.000 19.45705 202 SER A C 1
ATOM 1571 O O . SER A 1 202 ? -16.23800 39.12200 47.69400 1.000 17.79545 202 SER A O 1
ATOM 1574 N N . GLU A 1 203 ? -14.04300 38.73500 47.96300 1.000 19.11941 203 GLU A N 1
ATOM 1575 C CA . GLU A 1 203 ? -14.08500 38.89500 49.40900 1.000 17.49673 203 GLU A CA 1
ATOM 1576 C C . GLU A 1 203 ? -14.73700 40.21500 49.80200 1.000 16.15239 203 GLU A C 1
ATOM 1577 O O . GLU A 1 203 ? -14.48400 41.26700 49.20800 1.000 15.77367 203 GLU A O 1
ATOM 1583 N N . GLY A 1 204 ? -15.60600 40.14200 50.79800 1.000 15.34472 204 GLY A N 1
ATOM 1584 C CA . GLY A 1 204 ? -16.13600 41.33000 51.43100 1.000 15.06219 204 GLY A CA 1
ATOM 1585 C C . GLY A 1 204 ? -16.29300 41.03000 52.90200 1.000 14.89725 204 GLY A C 1
ATOM 1586 O O . GLY A 1 204 ? -16.32800 39.86700 53.31600 1.000 19.52789 204 GLY A O 1
ATOM 1587 N N . PHE A 1 205 ? -16.34700 42.08200 53.70100 1.000 14.36866 205 PHE A N 1
ATOM 1588 C CA . PHE A 1 205 ? -16.64300 41.93900 55.12100 1.000 15.46051 205 PHE A CA 1
ATOM 1589 C C . PHE A 1 205 ? -18.07800 42.38500 55.36500 1.000 17.73248 205 PHE A C 1
ATOM 1590 O O . PHE A 1 205 ? -18.41200 43.56000 55.18800 1.000 17.28705 205 PHE A O 1
ATOM 1598 N N . LEU A 1 206 ? -18.93000 41.42600 55.71600 1.000 17.86779 206 LEU A N 1
ATOM 1599 C CA . LEU A 1 206 ? -20.31800 41.69500 56.05600 1.000 12.91212 206 LEU A CA 1
ATOM 1600 C C . LEU A 1 206 ? -20.35400 42.20400 57.48600 1.000 16.42582 206 LEU A C 1
ATOM 1601 O O . LEU A 1 206 ? -19.98500 41.47700 58.41300 1.000 17.85427 206 LEU A O 1
ATOM 1606 N N . ILE A 1 207 ? -20.78900 43.44700 57.66400 1.000 16.52849 207 ILE A N 1
ATOM 1607 C CA . ILE A 1 207 ? -20.59200 44.18500 58.90200 1.000 15.52902 207 ILE A CA 1
ATOM 1608 C C . ILE A 1 207 ? -21.94400 44.59900 59.46500 1.000 14.66086 207 ILE A C 1
ATOM 1609 O O . ILE A 1 207 ? -22.76700 45.18600 58.75500 1.000 17.13189 207 ILE A O 1
ATOM 1614 N N . GLY A 1 208 ? -22.16500 44.29600 60.74000 1.000 15.44175 208 GLY A N 1
ATOM 1615 C CA . GLY A 1 208 ? -23.29300 44.83000 61.47400 1.000 14.77174 208 GLY A CA 1
ATOM 1616 C C . GLY A 1 208 ? -22.76900 45.65500 62.63400 1.000 19.36065 208 GLY A C 1
ATOM 1617 O O . GLY A 1 208 ? -21.88000 45.19900 63.35900 1.000 18.79724 208 GLY A O 1
ATOM 1618 N N . ILE A 1 209 ? -23.28600 46.86900 62.81200 1.000 16.89766 209 ILE A N 1
ATOM 1619 C CA . ILE A 1 209 ? -22.833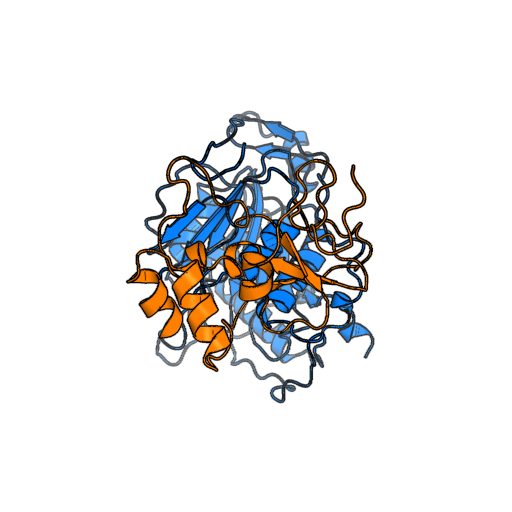00 47.78500 63.85500 1.000 19.01989 209 ILE A CA 1
ATOM 1620 C C . ILE A 1 209 ? -23.98200 48.03200 64.82400 1.000 17.38913 209 ILE A C 1
ATOM 1621 O O . ILE A 1 209 ? -25.06800 48.44600 64.40400 1.000 22.21160 209 ILE A O 1
ATOM 1626 N N . ASN A 1 210 ? -23.72300 47.83900 66.12400 1.000 18.65679 210 ASN A N 1
ATOM 1627 C CA . ASN A 1 210 ? -24.72300 48.11200 67.15600 1.000 19.82759 210 ASN A CA 1
ATOM 1628 C C . ASN A 1 210 ? -25.93700 47.18200 67.11200 1.000 22.02052 210 ASN A C 1
ATOM 1629 O O . ASN A 1 210 ? -26.99500 47.52900 66.57800 1.000 21.06436 210 ASN A O 1
ATOM 1634 N N . TYR A 1 211 ? -25.75300 45.95900 67.59800 1.000 18.07328 211 TYR A N 1
ATOM 1635 C CA . TYR A 1 211 ? -26.83100 44.97900 67.63100 1.000 21.05147 211 TYR A CA 1
ATOM 1636 C C . TYR A 1 211 ? -28.01900 45.45200 68.47400 1.000 25.69203 211 TYR A C 1
ATOM 1637 O O . TYR A 1 211 ? -27.85300 45.90200 69.61600 1.000 20.79389 211 TYR A O 1
ATOM 1646 N N . LEU A 1 212 ? -29.23300 45.29100 67.92800 1.000 21.89831 212 LEU A N 1
ATOM 1647 C CA . LEU A 1 212 ? -30.45500 45.69700 68.61700 1.000 26.99755 212 LEU A CA 1
ATOM 1648 C C . LEU A 1 212 ? -31.34600 44.54100 69.04500 1.000 26.57841 212 LEU A C 1
ATOM 1649 O O . LEU A 1 212 ? -32.27800 44.76000 69.82400 1.000 28.30433 212 LEU A O 1
ATOM 1654 N N . CYS A 1 213 ? -31.10000 43.32700 68.55900 1.000 30.13964 213 CYS A N 1
ATOM 1655 C CA . CYS A 1 213 ? -31.85700 42.13200 68.91300 1.000 28.09379 213 CYS A CA 1
ATOM 1656 C C . CYS A 1 213 ? -33.28900 42.15500 68.39300 1.000 36.38284 213 CYS A C 1
ATOM 1657 O O . CYS A 1 213 ? -34.08200 41.27700 68.75200 1.000 44.65442 213 CYS A O 1
ATOM 1660 N N . LYS A 1 214 ? -33.64100 43.12200 67.54400 1.000 38.93142 214 LYS A N 1
ATOM 1661 C CA . LYS A 1 214 ? -34.95700 43.20900 66.93400 1.000 37.34002 214 LYS A CA 1
ATOM 1662 C C . LYS A 1 214 ? -34.80100 43.57600 65.46400 1.000 38.38473 214 LYS A C 1
ATOM 1663 O O . LYS A 1 214 ? -33.96100 44.42500 65.11900 1.000 34.16024 214 LYS A O 1
ATOM 1669 N N . PRO A 1 215 ? -35.59700 42.97800 64.57700 1.000 39.02923 215 PRO A N 1
ATOM 1670 C CA . PRO A 1 215 ? -35.43700 43.29300 63.15100 1.000 34.56929 215 PRO A CA 1
ATOM 1671 C C . PRO A 1 215 ? -35.82200 44.73300 62.85600 1.000 35.67131 215 PRO A C 1
ATOM 1672 O O . PRO A 1 215 ? -37.00600 45.07500 62.80600 1.000 38.32283 215 PRO A O 1
ATOM 1676 N N . LYS A 1 216 ? -34.81000 45.58000 62.65800 1.000 33.79528 216 LYS A N 1
ATOM 1677 C CA . LYS A 1 216 ? -35.03800 46.95400 62.23100 1.000 27.27362 216 LYS A CA 1
ATOM 1678 C C . LYS A 1 216 ? -35.46000 47.01600 60.76200 1.000 33.67610 216 LYS A C 1
ATOM 1679 O O . LYS A 1 216 ? -36.29100 47.84800 60.38300 1.000 33.59138 216 LYS A O 1
ATOM 1685 N N . VAL A 1 217 ? -34.88400 46.15400 59.91500 1.000 34.65732 217 VAL A N 1
ATOM 1686 C CA . VAL A 1 217 ? -35.31300 45.97900 58.53100 1.000 32.21564 217 VAL A CA 1
ATOM 1687 C C . VAL A 1 217 ? -35.41500 44.48400 58.26200 1.000 29.55331 217 VAL A C 1
ATOM 1688 O O . VAL A 1 217 ? -34.83500 43.66400 58.97300 1.000 32.14494 217 VAL A O 1
ATOM 1692 N N . GLU A 1 218 ? -36.17600 44.12800 57.23100 1.000 34.80291 218 GLU A N 1
ATOM 1693 C CA . GLU A 1 218 ? -36.38800 42.73000 56.87100 1.000 34.73563 218 GLU A CA 1
ATOM 1694 C C . GLU A 1 218 ? -35.60500 42.43000 55.59900 1.000 30.18184 218 GLU A C 1
ATOM 1695 O O . GLU A 1 218 ? -35.84200 43.05100 54.55900 1.000 26.88542 218 GLU A O 1
ATOM 1701 N N . ILE A 1 219 ? -34.67000 41.49100 55.68800 1.000 22.92647 219 ILE A N 1
ATOM 1702 C CA . ILE A 1 219 ? -33.72500 41.22200 54.61400 1.000 19.77797 219 ILE A CA 1
ATOM 1703 C C . ILE A 1 219 ? -33.90100 39.78200 54.17000 1.000 20.87949 219 ILE A C 1
ATOM 1704 O O . ILE A 1 219 ? -33.82000 38.86000 54.98900 1.000 26.53743 219 ILE A O 1
ATOM 1709 N N . ASP A 1 220 ? -34.14900 39.58700 52.87900 1.000 22.03272 220 ASP A N 1
ATOM 1710 C CA . ASP A 1 220 ? -34.07000 38.25400 52.28600 1.000 23.18605 220 ASP A CA 1
ATOM 1711 C C . ASP A 1 220 ? -32.60400 37.98000 51.98900 1.000 20.76749 220 ASP A C 1
ATOM 1712 O O . ASP A 1 220 ? -32.03000 38.57800 51.07400 1.000 20.05359 220 ASP A O 1
ATOM 1717 N N . GLY A 1 221 ? -32.00500 37.06800 52.75800 1.000 24.44876 221 GLY A N 1
ATOM 1718 C CA . GLY A 1 221 ? -30.57100 36.84800 52.65900 1.000 19.86578 221 GLY A CA 1
ATOM 1719 C C . GLY A 1 221 ? -30.13600 36.42100 51.27200 1.000 22.97197 221 GLY A C 1
ATOM 1720 O O . GLY A 1 221 ? -29.10400 36.87200 50.76900 1.000 22.35171 221 GLY A O 1
ATOM 1721 N N . ASN A 1 222 ? -30.91100 35.54100 50.63800 1.000 21.73072 222 ASN A N 1
ATOM 1722 C CA . ASN A 1 222 ? -30.56100 35.08500 49.29500 1.000 21.38748 222 ASN A CA 1
ATOM 1723 C C . ASN A 1 222 ? -30.52000 36.25200 48.30800 1.000 22.89084 222 ASN A C 1
ATOM 1724 O O . ASN A 1 222 ? -29.57700 36.38400 47.51900 1.000 21.52219 222 ASN A O 1
ATOM 1729 N N . VAL A 1 223 ? -31.53400 37.11700 48.34600 1.000 22.45177 223 VAL A N 1
ATOM 1730 C CA . VAL A 1 223 ? -31.54200 38.29500 47.48200 1.000 19.86820 223 VAL A CA 1
ATOM 1731 C C . VAL A 1 223 ? -30.38000 39.22300 47.82100 1.000 20.67092 223 VAL A C 1
ATOM 1732 O O . VAL A 1 223 ? -29.72100 39.76800 46.92400 1.000 21.09121 223 VAL A O 1
ATOM 1736 N N . MET A 1 224 ? -30.12000 39.43600 49.11900 1.000 19.61710 224 MET A N 1
ATOM 1737 C CA . MET A 1 224 ? -29.09600 40.40100 49.51600 1.000 17.99082 224 MET A CA 1
ATOM 1738 C C . MET A 1 224 ? -27.72100 40.01500 48.98500 1.000 18.88009 224 MET A C 1
ATOM 1739 O O . MET A 1 224 ? -26.95600 40.88200 48.54700 1.000 17.83062 224 MET A O 1
ATOM 1744 N N . HIS A 1 225 ? -27.35900 38.73100 49.05500 1.000 17.13464 225 HIS A N 1
ATOM 1745 C CA . HIS A 1 225 ? -26.04200 38.35700 48.54700 1.000 20.14575 225 HIS A CA 1
ATOM 1746 C C . HIS A 1 225 ? -25.95900 38.59200 47.04900 1.000 20.11851 225 HIS A C 1
ATOM 1747 O O . HIS A 1 225 ? -24.95700 39.12000 46.55000 1.000 17.78918 225 HIS A O 1
ATOM 1754 N N . ALA A 1 226 ? -27.01500 38.22200 46.31800 1.000 17.94395 226 ALA A N 1
ATOM 1755 C CA . ALA A 1 226 ? -27.06200 38.53600 44.89600 1.000 15.10242 226 ALA A CA 1
ATOM 1756 C C . ALA A 1 226 ? -26.89800 40.03000 44.67100 1.000 16.92458 226 ALA A C 1
ATOM 1757 O O . ALA A 1 226 ? -26.21700 40.44900 43.73100 1.000 19.62617 226 ALA A O 1
ATOM 1759 N N . ASN A 1 227 ? -27.51000 40.85300 45.52800 1.000 18.30489 227 ASN A N 1
ATOM 1760 C CA . ASN A 1 227 ? -27.33500 42.29600 45.39800 1.000 17.69028 227 ASN A CA 1
ATOM 1761 C C . ASN A 1 227 ? -25.87600 42.68200 45.59100 1.000 17.78182 227 ASN A C 1
ATOM 1762 O O . ASN A 1 227 ? -25.36000 43.55700 44.88500 1.000 18.83667 227 ASN A O 1
ATOM 1767 N N . TYR A 1 228 ? -25.19800 42.05300 46.55800 1.000 18.57206 228 TYR A N 1
ATOM 1768 C CA . TYR A 1 228 ? -23.78900 42.35900 46.78000 1.000 18.06314 228 TYR A CA 1
ATOM 1769 C C . TYR A 1 228 ? -22.95300 41.99500 45.55400 1.000 16.20904 228 TYR A C 1
ATOM 1770 O O . TYR A 1 228 ? -22.12300 42.79000 45.10300 1.000 16.29820 228 TYR A O 1
ATOM 1779 N N . LEU A 1 229 ? -23.18800 40.81600 44.97600 1.000 16.70271 229 LEU A N 1
ATOM 1780 C CA . LEU A 1 229 ? -22.47400 40.42700 43.76300 1.000 22.20094 229 LEU A CA 1
ATOM 1781 C C . LEU A 1 229 ? -22.79900 41.36200 42.60600 1.000 23.40509 229 LEU A C 1
ATOM 1782 O O . LEU A 1 229 ? -21.91200 41.72400 41.82100 1.000 24.24045 229 LEU A O 1
ATOM 1787 N N . PHE A 1 230 ? -24.06500 41.76300 42.47500 1.000 20.83965 230 PHE A N 1
ATOM 1788 C CA . PHE A 1 230 ? -24.41000 42.71600 41.42700 1.000 23.36168 230 PHE A CA 1
ATOM 1789 C C . PHE A 1 230 ? -23.63900 44.02100 41.60400 1.000 22.44839 230 PHE A C 1
ATOM 1790 O O . PHE A 1 230 ? -23.24400 44.65400 40.61700 1.000 24.81986 230 PHE A O 1
ATOM 1798 N N . TRP A 1 231 ? -23.41900 44.44500 42.85200 1.000 18.97247 231 TRP A N 1
ATOM 1799 C CA . TRP A 1 231 ? -22.61100 45.64400 43.08200 1.000 19.50587 231 TRP A CA 1
ATOM 1800 C C . TRP A 1 231 ? -21.15300 45.43100 42.67400 1.000 19.98783 231 TRP A C 1
ATOM 1801 O O . TRP A 1 231 ? -20.54800 46.30500 42.04500 1.000 19.11986 231 TRP A O 1
ATOM 1812 N N . ARG A 1 232 ? -20.56700 44.28000 43.01500 1.000 19.55399 232 ARG A N 1
ATOM 1813 C CA . ARG A 1 232 ? -19.19200 44.02900 42.58800 1.000 22.44133 232 ARG A CA 1
ATOM 1814 C C . ARG A 1 232 ? -19.10200 43.92500 41.07200 1.000 22.60611 232 ARG A C 1
ATOM 1815 O O . ARG A 1 232 ? -18.08000 44.29900 40.48300 1.000 23.72565 232 ARG A O 1
ATOM 1823 N N . ASN A 1 233 ? -20.16300 43.43200 40.42800 1.000 23.67813 233 ASN A N 1
ATOM 1824 C CA . ASN A 1 233 ? -20.17600 43.27400 38.97800 1.000 25.41749 233 ASN A CA 1
ATOM 1825 C C . ASN A 1 233 ? -20.29900 44.59200 38.22400 1.000 24.93626 233 ASN A C 1
ATOM 1826 O O . ASN A 1 233 ? -19.87500 44.65900 37.06600 1.000 32.67174 233 ASN A O 1
ATOM 1831 N N . SER A 1 234 ? -20.89000 45.62700 38.82300 1.000 20.68061 234 SER A N 1
ATOM 1832 C CA . SER A 1 234 ? -21.11200 46.88400 38.11700 1.000 29.01669 234 SER A CA 1
ATOM 1833 C C . SER A 1 234 ? -20.22900 48.01800 38.63300 1.000 29.94551 234 SER A C 1
ATOM 1834 O O . SER A 1 234 ? -20.56500 49.19300 38.45400 1.000 29.53743 234 SER A O 1
ATOM 1837 N N . THR A 1 235 ? -19.09700 47.69100 39.25100 1.000 26.73502 235 THR A N 1
ATOM 1838 C CA . THR A 1 235 ? -18.10700 48.68100 39.64600 1.000 24.37881 235 THR A CA 1
ATOM 1839 C C . THR A 1 235 ? -16.72400 48.14600 39.31800 1.000 24.74354 235 THR A C 1
ATOM 1840 O O . THR A 1 235 ? -16.49500 46.93600 39.33400 1.000 29.92687 235 THR A O 1
ATOM 1844 N N . VAL A 1 236 ? -15.80400 49.05700 39.01700 1.000 24.49465 236 VAL A N 1
ATOM 1845 C CA . VAL A 1 236 ? -14.44000 48.70700 38.64200 1.000 27.85104 236 VAL A CA 1
ATOM 1846 C C . VAL A 1 236 ? -13.49700 49.50100 39.53300 1.000 30.27633 236 VAL A C 1
ATOM 1847 O O . VAL A 1 236 ? -13.55000 50.73600 39.54800 1.000 32.26549 236 VAL A O 1
ATOM 1851 N N . TRP A 1 237 ? -12.64600 48.80000 40.28000 1.000 31.49598 237 TRP A N 1
ATOM 1852 C CA . TRP A 1 237 ? -11.68000 49.42200 41.17200 1.000 25.63891 237 TRP A CA 1
ATOM 1853 C C . TRP A 1 237 ? -10.27900 48.97600 40.79600 1.000 25.21696 237 TRP A C 1
ATOM 1854 O O . TRP A 1 237 ? -10.04400 47.79000 40.54800 1.000 31.54347 237 TRP A O 1
ATOM 1865 N N . ASN A 1 238 ? -9.34000 49.92400 40.78000 1.000 30.50074 238 ASN A N 1
ATOM 1866 C CA . ASN A 1 238 ? -7.93500 49.54800 40.65100 1.000 32.01146 238 ASN A CA 1
ATOM 1867 C C . ASN A 1 238 ? -7.50300 48.65800 41.80700 1.000 28.58063 238 ASN A C 1
ATOM 1868 O O . ASN A 1 238 ? -6.79100 47.66600 41.61300 1.000 24.82121 238 ASN A O 1
ATOM 1873 N N . GLY A 1 239 ? -7.93700 48.99600 43.01800 1.000 24.78623 239 GLY A N 1
ATOM 1874 C CA . GLY A 1 239 ? -7.27700 48.53800 44.21900 1.000 27.08237 239 GLY A CA 1
ATOM 1875 C C . GLY A 1 239 ? -6.16100 49.48900 44.61500 1.000 28.16034 239 GLY A C 1
ATOM 1876 O O . GLY A 1 239 ? -5.72600 50.35300 43.84800 1.000 26.91153 239 GLY A O 1
ATOM 1877 N N . GLY A 1 240 ? -5.69400 49.33000 45.84800 1.000 22.84550 240 GLY A N 1
ATOM 1878 C CA . GLY A 1 240 ? -4.62200 50.17200 46.33700 1.000 23.82704 240 GLY A CA 1
ATOM 1879 C C . GLY A 1 240 ? -4.38400 50.03200 47.82300 1.000 25.03225 240 GLY A C 1
ATOM 1880 O O . GLY A 1 240 ? -5.23500 49.50800 48.55000 1.000 25.09512 240 GLY A O 1
ATOM 1881 N N . ALA A 1 241 ? -3.22300 50.50100 48.28600 1.000 20.83824 241 ALA A N 1
ATOM 1882 C CA . ALA A 1 241 ? -2.87700 50.44600 49.70000 1.000 28.07296 241 ALA A CA 1
ATOM 1883 C C . ALA A 1 241 ? -2.38600 51.79200 50.22000 1.000 26.85725 241 ALA A C 1
ATOM 1884 O O . ALA A 1 241 ? -1.69200 51.83600 51.24200 1.000 26.29237 241 ALA A O 1
ATOM 1886 N N . TYR A 1 242 ? -2.74400 52.89400 49.55200 1.000 24.65568 242 TYR A N 1
ATOM 1887 C CA . TYR A 1 242 ? -2.23400 54.19900 49.95900 1.000 29.98771 242 TYR A CA 1
ATOM 1888 C C . TYR A 1 242 ? -2.74100 54.60800 51.34000 1.000 30.65206 242 TYR A C 1
ATOM 1889 O O . TYR A 1 242 ? -2.02900 55.30400 52.07500 1.000 26.02067 242 TYR A O 1
ATOM 1898 N N . SER A 1 243 ? -3.95100 54.18400 51.72100 1.000 24.92626 243 SER A N 1
ATOM 1899 C CA . SER A 1 243 ? -4.45300 54.52100 53.05000 1.000 23.25403 243 SER A CA 1
ATOM 1900 C C . SER A 1 243 ? -3.54400 53.99800 54.15700 1.000 22.38160 243 SER A C 1
ATOM 1901 O O . SER A 1 243 ? -3.60900 54.49900 55.28100 1.000 29.40921 243 SER A O 1
ATOM 1904 N N . LEU A 1 244 ? -2.71600 52.99300 53.86800 1.000 23.66702 244 LEU A N 1
ATOM 1905 C CA . LEU A 1 244 ? -1.77800 52.42100 54.82800 1.000 24.85401 244 LEU A CA 1
ATOM 1906 C C . LEU A 1 244 ? -0.63100 53.36400 55.19700 1.000 32.87138 244 LEU A C 1
ATOM 1907 O O . LEU A 1 244 ? 0.10100 53.08400 56.15500 1.000 27.23215 244 LEU A O 1
ATOM 1912 N N . PHE A 1 245 ? -0.44900 54.46000 54.46800 1.000 31.65538 245 PHE A N 1
ATOM 1913 C CA . PHE A 1 245 ? 0.54200 55.47000 54.80600 1.000 32.60308 245 PHE A CA 1
ATOM 1914 C C . PHE A 1 245 ? -0.03800 56.58500 55.66200 1.000 31.18006 245 PHE A C 1
ATOM 1915 O O . PHE A 1 245 ? 0.65600 57.56700 55.93500 1.000 39.02464 245 PHE A O 1
ATOM 1923 N N . ASP A 1 246 ? -1.28900 56.44700 56.09000 1.000 35.22283 246 ASP A N 1
ATOM 1924 C CA . ASP A 1 246 ? -1.95100 57.37900 57.00000 1.000 39.20201 246 ASP A CA 1
ATOM 1925 C C . ASP A 1 246 ? -2.34700 56.59100 58.24400 1.000 34.72381 246 ASP A C 1
ATOM 1926 O O . ASP A 1 246 ? -3.48600 56.13300 58.37700 1.000 36.55995 246 ASP A O 1
ATOM 1931 N N . MET A 1 247 ? -1.40100 56.44900 59.17100 1.000 30.52510 247 MET A N 1
ATOM 1932 C CA . MET A 1 247 ? -1.58000 55.60700 60.34800 1.000 30.78303 247 MET A CA 1
ATOM 1933 C C . MET A 1 247 ? -1.63800 56.40700 61.64300 1.000 34.85354 247 MET A C 1
ATOM 1934 O O . MET A 1 247 ? -1.71300 55.81400 62.72600 1.000 27.19225 247 MET A O 1
ATOM 1939 N N . ALA A 1 248 ? -1.63000 57.73800 61.55800 1.000 35.39359 248 ALA A N 1
ATOM 1940 C CA . ALA A 1 248 ? -1.57900 58.54400 62.77000 1.000 34.73756 248 ALA A CA 1
ATOM 1941 C C . ALA A 1 248 ? -2.83500 58.37900 63.60600 1.000 32.30014 248 ALA A C 1
ATOM 1942 O O . ALA A 1 248 ? -2.77200 58.46100 64.83700 1.000 34.49266 248 ALA A O 1
ATOM 1944 N N . LYS A 1 249 ? -3.97800 58.13800 62.97000 1.000 31.91188 249 LYS A N 1
ATOM 1945 C CA . LYS A 1 249 ? -5.24200 57.99800 63.68500 1.000 35.44038 249 LYS A CA 1
ATOM 1946 C C . LYS A 1 249 ? -5.72300 56.55400 63.76300 1.000 32.87912 249 LYS A C 1
ATOM 1947 O O . LYS A 1 249 ? -6.88200 56.31800 64.12600 1.000 31.73290 249 LYS A O 1
ATOM 1953 N N . PHE A 1 250 ? -4.87000 55.58600 63.43100 1.000 26.70302 250 PHE A N 1
ATOM 1954 C CA . PHE A 1 250 ? -5.32200 54.19700 63.37600 1.000 27.66341 250 PHE A CA 1
ATOM 1955 C C . PHE A 1 250 ? -5.94400 53.71000 64.67900 1.000 21.77267 250 PHE A C 1
ATOM 1956 O O . PHE A 1 250 ? -7.04500 53.13400 64.63400 1.000 19.23578 250 PHE A O 1
ATOM 1964 N N . PRO A 1 251 ? -5.33700 53.90600 65.84800 1.000 25.05482 251 PRO A N 1
ATOM 1965 C CA . PRO A 1 251 ? -5.80900 53.19200 67.04100 1.000 24.85464 251 PRO A CA 1
ATOM 1966 C C . PRO A 1 251 ? -7.25800 53.52000 67.37800 1.000 22.33111 251 PRO A C 1
ATOM 1967 O O . PRO A 1 251 ? -7.69000 54.67300 67.32600 1.000 22.80572 251 PRO A O 1
ATOM 1971 N N . LEU A 1 252 ? -8.00400 52.48400 67.74300 1.000 19.94509 252 LEU A N 1
ATOM 1972 C CA . LEU A 1 252 ? -9.40600 52.65100 68.09100 1.000 21.88571 252 LEU A CA 1
ATOM 1973 C C . LEU A 1 252 ? -9.51700 53.31700 69.45800 1.000 25.32635 252 LEU A C 1
ATOM 1974 O O . LEU A 1 252 ? -8.99400 52.80700 70.45400 1.000 22.18621 252 LEU A O 1
ATOM 1979 N N . LYS A 1 253 ? -10.20200 54.44900 69.51100 1.000 24.93279 253 LYS A N 1
ATOM 1980 C CA . LYS A 1 253 ? -10.29600 55.21600 70.74000 1.000 29.60883 253 LYS A CA 1
ATOM 1981 C C . LYS A 1 253 ? -11.44100 54.68800 71.59000 1.000 30.86853 253 LYS A C 1
ATOM 1982 O O . LYS A 1 253 ? -12.47700 54.26100 71.06400 1.000 28.22960 253 LYS A O 1
ATOM 1988 N N . LEU A 1 254 ? -11.24400 54.69400 72.90600 1.000 25.16460 254 LEU A N 1
ATOM 1989 C CA . LEU A 1 254 ? -12.36500 54.43500 73.79100 1.000 28.75012 254 LEU A CA 1
ATOM 1990 C C . LEU A 1 254 ? -13.47000 55.41600 73.44600 1.000 29.83014 254 LEU A C 1
ATOM 1991 O O . LEU A 1 254 ? -13.22700 56.61700 73.30800 1.000 29.23171 254 LEU A O 1
ATOM 1996 N N . ALA A 1 255 ? -14.68000 54.89400 73.27300 1.000 26.61668 255 ALA A N 1
ATOM 1997 C CA . ALA A 1 255 ? -15.73100 55.64000 72.59800 1.000 25.67474 255 ALA A CA 1
ATOM 1998 C C . ALA A 1 255 ? -16.62200 56.43000 73.54200 1.000 25.46772 255 ALA A C 1
ATOM 1999 O O . ALA A 1 255 ? -17.49400 57.16400 73.06800 1.000 30.00829 255 ALA A O 1
ATOM 2001 N N . GLY A 1 256 ? -16.44600 56.29300 74.85000 1.000 23.38344 256 GLY A N 1
ATOM 2002 C CA . GLY A 1 256 ? -17.44500 56.81100 75.75400 1.000 22.89788 256 GLY A CA 1
ATOM 2003 C C . GLY A 1 256 ? -18.60400 55.84500 75.84300 1.000 18.67253 256 GLY A C 1
ATOM 2004 O O . GLY A 1 256 ? -19.75900 56.21600 75.61400 1.000 20.09167 256 GLY A O 1
ATOM 2005 N N . THR A 1 257 ? -18.29600 54.60000 76.19700 1.000 20.97608 257 THR A N 1
ATOM 2006 C CA . THR A 1 257 ? -19.24200 53.49500 76.15300 1.000 20.01839 257 THR A CA 1
ATOM 2007 C C . THR A 1 257 ? -19.41500 52.91200 77.54500 1.000 20.66865 257 THR A C 1
ATOM 2008 O O . THR A 1 257 ? -18.42700 52.61800 78.22800 1.000 21.24745 257 THR A O 1
ATOM 2012 N N . ALA A 1 258 ? -20.66300 52.70900 77.94500 1.000 18.30989 258 ALA A N 1
ATOM 2013 C CA . ALA A 1 258 ? -20.97300 52.10200 79.22700 1.000 20.26877 258 ALA A CA 1
ATOM 2014 C C . ALA A 1 258 ? -21.43500 50.66300 79.02200 1.000 21.31396 258 ALA A C 1
ATOM 2015 O O . ALA A 1 258 ? -22.01400 50.31900 77.98800 1.000 24.24216 258 ALA A O 1
ATOM 2017 N N . VAL A 1 259 ? -21.15500 49.81600 80.00400 1.000 20.37683 259 VAL A N 1
ATOM 2018 C CA . VAL A 1 259 ? -21.64700 48.44500 80.02700 1.000 22.48606 259 VAL A CA 1
ATOM 2019 C C . VAL A 1 259 ? -22.59600 48.31700 81.20800 1.000 22.77326 259 VAL A C 1
ATOM 2020 O O . VAL A 1 259 ? -22.22900 48.64200 82.34200 1.000 24.36311 259 VAL A O 1
ATOM 2024 N N . ILE A 1 260 ? -23.82100 47.87400 80.93800 1.000 23.60710 260 ILE A N 1
ATOM 2025 C CA . ILE A 1 260 ? -24.85800 47.74500 81.95500 1.000 24.98372 260 ILE A CA 1
ATOM 2026 C C . ILE A 1 260 ? -25.56600 46.41500 81.75300 1.000 25.75355 260 ILE A C 1
ATOM 2027 O O . ILE A 1 260 ? -25.95400 46.07300 80.63200 1.000 25.50751 260 ILE A O 1
ATOM 2032 N N . ASN A 1 261 ? -25.74400 45.67300 82.84100 1.000 25.09411 261 ASN A N 1
ATOM 2033 C CA . ASN A 1 261 ? -26.42300 44.38100 82.81800 1.000 25.22392 261 ASN A CA 1
ATOM 2034 C C . ASN A 1 261 ? -27.94400 44.57900 82.88300 1.000 26.97812 261 ASN A C 1
ATOM 2035 O O . ASN A 1 261 ? -28.63800 44.08800 83.77000 1.000 30.22612 261 ASN A O 1
ATOM 2040 N N . LEU A 1 262 ? -28.46200 45.33100 81.91400 1.000 29.04673 262 LEU A N 1
ATOM 2041 C CA . LEU A 1 262 ? -29.88100 45.66100 81.91100 1.000 34.15553 262 LEU A CA 1
ATOM 2042 C C . LEU A 1 262 ? -30.73600 44.42000 81.67400 1.000 41.99309 262 LEU A C 1
ATOM 2043 O O . LEU A 1 262 ? -30.32000 43.45700 81.02200 1.000 38.96943 262 LEU A O 1
ATOM 2048 N N . ARG A 1 263 ? -31.94900 44.45700 82.21600 1.000 47.86425 263 ARG A N 1
ATOM 2049 C CA . ARG A 1 263 ? -32.92000 43.40400 81.97600 1.000 50.02602 263 ARG A CA 1
ATOM 2050 C C . ARG A 1 263 ? -33.63600 43.64300 80.65300 1.000 49.31757 263 ARG A C 1
ATOM 2051 O O . ARG A 1 263 ? -33.68100 44.76100 80.13500 1.000 52.53997 263 ARG A O 1
ATOM 2059 N N . ALA A 1 264 ? -34.20400 42.56900 80.10300 1.000 54.71991 264 ALA A N 1
ATOM 2060 C CA . ALA A 1 264 ? -34.98300 42.71400 78.88000 1.000 54.37706 264 ALA A CA 1
ATOM 2061 C C . ALA A 1 264 ? -36.18200 43.62600 79.08400 1.000 53.49606 264 ALA A C 1
ATOM 2062 O O . ALA A 1 264 ? -36.69300 44.19200 78.11100 1.000 57.50589 264 ALA A O 1
ATOM 2064 N N . ASP A 1 265 ? -36.62900 43.79500 80.32800 1.000 54.35532 265 ASP A N 1
ATOM 2065 C CA . ASP A 1 265 ? -37.76300 44.66400 80.61000 1.000 54.01239 265 ASP A CA 1
ATOM 2066 C C . ASP A 1 265 ? -37.38000 46.13500 80.76500 1.000 54.20689 265 ASP A C 1
ATOM 2067 O O . ASP A 1 265 ? -38.28000 46.97100 80.88800 1.000 58.11692 265 ASP A O 1
ATOM 2072 N N . GLN A 1 266 ? -36.08600 46.47900 80.74300 1.000 49.76680 266 GLN A N 1
ATOM 2073 C CA . GLN A 1 266 ? -35.63900 47.86300 80.86700 1.000 45.58285 266 GLN A CA 1
ATOM 2074 C C . GLN A 1 266 ? -35.17700 48.47100 79.54000 1.000 43.94634 266 GLN A C 1
ATOM 2075 O O . GLN A 1 266 ? -34.53700 49.53100 79.55300 1.000 36.51153 266 GLN A O 1
ATOM 2081 N N . ILE A 1 267 ? -35.45600 47.82900 78.41000 1.000 38.06721 267 ILE A N 1
ATOM 2082 C CA . ILE A 1 267 ? -34.90400 48.27900 77.11400 1.000 38.93964 267 ILE A CA 1
ATOM 2083 C C . ILE A 1 267 ? -35.93000 49.22800 76.50600 1.000 44.35032 267 ILE A C 1
ATOM 2084 O O . ILE A 1 267 ? -36.72300 48.87100 75.63100 1.000 48.36978 267 ILE A O 1
ATOM 2089 N N . ASN A 1 268 ? -35.87600 50.49000 76.93500 1.000 40.46685 268 ASN A N 1
ATOM 2090 C CA . ASN A 1 268 ? -36.85200 51.47700 76.49500 1.000 38.64285 268 ASN A CA 1
ATOM 2091 C C . ASN A 1 268 ? -36.30700 52.32400 75.33800 1.000 37.95539 268 ASN A C 1
ATOM 2092 O O . ASN A 1 268 ? -35.28000 52.01300 74.72700 1.000 34.20811 268 ASN A O 1
ATOM 2097 N N . ASP A 1 269 ? -37.01200 53.42000 75.03900 1.000 36.43405 269 ASP A N 1
ATOM 2098 C CA . ASP A 1 269 ? -36.67700 54.27400 73.90100 1.000 37.92683 269 ASP A CA 1
ATOM 2099 C C . ASP A 1 269 ? -35.28500 54.88400 74.03800 1.000 33.26170 269 ASP A C 1
ATOM 2100 O O . ASP A 1 269 ? -34.51500 54.92200 73.07100 1.000 31.58413 269 ASP A O 1
ATOM 2105 N N . MET A 1 270 ? -34.95700 55.39800 75.22300 1.000 32.23583 270 MET A N 1
ATOM 2106 C CA . MET A 1 270 ? -33.64800 56.00100 75.43500 1.000 33.35513 270 MET A CA 1
ATOM 2107 C C . MET A 1 270 ? -32.53700 54.97900 75.23700 1.000 30.19769 270 MET A C 1
ATOM 2108 O O . MET A 1 270 ? -31.54800 55.24600 74.54400 1.000 28.96813 270 MET A O 1
ATOM 2113 N N . VAL A 1 271 ? -32.68800 53.79800 75.84500 1.000 28.13384 271 VAL A N 1
ATOM 2114 C CA . VAL A 1 271 ? -31.70100 52.73500 75.68100 1.000 29.40682 271 VAL A CA 1
ATOM 2115 C C . VAL A 1 271 ? -31.38800 52.53000 74.20400 1.000 27.22995 271 VAL A C 1
ATOM 2116 O O . VAL A 1 271 ? -30.22000 52.51400 73.79000 1.000 25.03079 271 VAL A O 1
ATOM 2120 N N . TYR A 1 272 ? -32.42900 52.40100 73.38200 1.000 25.04499 272 TYR A N 1
ATOM 2121 C CA . TYR A 1 272 ? -32.20400 52.10900 71.97100 1.000 28.79951 272 TYR A CA 1
ATOM 2122 C C . TYR A 1 272 ? -31.41100 53.22000 71.29600 1.000 30.94350 272 TYR A C 1
ATOM 2123 O O . TYR A 1 272 ? -30.47800 52.94600 70.53000 1.000 29.11965 272 TYR A O 1
ATOM 2132 N N . SER A 1 273 ? -31.74900 54.48600 71.57000 1.000 29.46502 273 SER A N 1
ATOM 2133 C CA . SER A 1 273 ? -30.96900 55.55300 70.94600 1.000 32.90195 273 SER A CA 1
ATOM 2134 C C . SER A 1 273 ? -29.52800 55.54300 71.44500 1.000 27.59805 273 SER A C 1
ATOM 2135 O O . SER A 1 273 ? -28.62000 55.93300 70.70400 1.000 26.93730 273 SER A O 1
ATOM 2138 N N . LEU A 1 274 ? -29.30100 55.10200 72.69100 1.000 21.01113 274 LEU A N 1
ATOM 2139 C CA . LEU A 1 274 ? -27.93300 54.92600 73.17900 1.000 23.13500 274 LEU A CA 1
ATOM 2140 C C . LEU A 1 274 ? -27.22900 53.77500 72.46500 1.000 24.50919 274 LEU A C 1
ATOM 2141 O O . LEU A 1 274 ? -26.04100 53.87300 72.14000 1.000 24.13602 274 LEU A O 1
ATOM 2146 N N . LEU A 1 275 ? -27.94200 52.67300 72.22100 1.000 23.87415 275 LEU A N 1
ATOM 2147 C CA . LEU A 1 275 ? -27.34400 51.54800 71.51400 1.000 22.68238 275 LEU A CA 1
ATOM 2148 C C . LEU A 1 275 ? -26.91800 51.94000 70.10600 1.000 29.82941 275 LEU A C 1
ATOM 2149 O O . LEU A 1 275 ? -25.83100 51.56200 69.65600 1.000 25.70800 275 LEU A O 1
ATOM 2154 N N . GLU A 1 276 ? -27.76500 52.69500 69.39200 1.000 27.82011 276 GLU A N 1
ATOM 2155 C CA . GLU A 1 276 ? -27.46600 53.11600 68.02600 1.000 28.49202 276 GLU A CA 1
ATOM 2156 C C . GLU A 1 276 ? -26.29500 54.08400 67.93500 1.000 26.84752 276 GLU A C 1
ATOM 2157 O O . GLU A 1 276 ? -25.81600 54.32900 66.82300 1.000 25.90239 276 GLU A O 1
ATOM 2163 N N . LYS A 1 277 ? -25.86000 54.68600 69.04200 1.000 23.76139 277 LYS A N 1
ATOM 2164 C CA . LYS A 1 277 ? -24.73800 55.62000 69.01200 1.000 25.22959 277 LYS A CA 1
ATOM 2165 C C . LYS A 1 277 ? -23.42400 54.99300 69.46500 1.000 22.47968 277 LYS A C 1
ATOM 2166 O O . LYS A 1 277 ? -22.41300 55.69600 69.54100 1.000 22.44906 277 LYS A O 1
ATOM 2172 N N . GLY A 1 278 ? -23.40900 53.69900 69.77200 1.000 21.61033 278 GLY A N 1
ATOM 2173 C CA . GLY A 1 278 ? -22.20600 53.12000 70.33000 1.000 21.71529 278 GLY A CA 1
ATOM 2174 C C . GLY A 1 278 ? -21.92100 53.53000 71.75700 1.000 25.77380 278 GLY A C 1
ATOM 2175 O O . GLY A 1 278 ? -20.77800 53.42100 72.21000 1.000 21.45540 278 GLY A O 1
ATOM 2176 N N . LYS A 1 279 ? -22.93500 53.98800 72.49000 1.000 23.31048 279 LYS A N 1
ATOM 2177 C CA . LYS A 1 279 ? -22.74900 54.49400 73.84200 1.000 26.82560 279 LYS A CA 1
ATOM 2178 C C . LYS A 1 279 ? -23.06700 53.45900 74.91100 1.000 25.56898 279 LYS A C 1
ATOM 2179 O O . LYS A 1 279 ? -22.88000 53.74000 76.09900 1.000 20.91520 279 LYS A O 1
ATOM 2185 N N . LEU A 1 280 ? -23.54800 52.27800 74.52400 1.000 27.00800 280 LEU A N 1
ATOM 2186 C CA . LEU A 1 280 ? -24.06500 51.33200 75.50600 1.000 22.62725 280 LEU A CA 1
ATOM 2187 C C . LEU A 1 280 ? -23.92000 49.91000 74.99200 1.000 25.20540 280 LEU A C 1
ATOM 2188 O O . LEU A 1 280 ? -24.28700 49.61200 73.85100 1.000 21.72862 280 LEU A O 1
ATOM 2193 N N . LEU A 1 281 ? -23.38900 49.04500 75.84300 1.000 25.70493 281 LEU A N 1
ATOM 2194 C CA . LEU A 1 281 ? -23.38200 47.60800 75.63100 1.000 20.76745 281 LEU A CA 1
ATOM 2195 C C . LEU A 1 281 ? -24.19200 46.97400 76.74700 1.000 23.76473 281 LEU A C 1
ATOM 2196 O O . LEU A 1 281 ? -24.03600 47.33500 77.91800 1.000 24.42693 281 LEU A O 1
ATOM 2201 N N . ILE A 1 282 ? -25.06200 46.04100 76.39200 1.000 23.85866 282 ILE A N 1
ATOM 2202 C CA . ILE A 1 282 ? -25.88800 45.35200 77.37100 1.000 23.59119 282 ILE A CA 1
ATOM 2203 C C . ILE A 1 282 ? -25.38100 43.92100 77.47700 1.000 25.27963 282 ILE A C 1
ATOM 2204 O O . ILE A 1 282 ? -25.51800 43.12700 76.54000 1.000 22.82943 282 ILE A O 1
ATOM 2209 N N . ARG A 1 283 ? -24.80300 43.59500 78.62500 1.000 27.40517 283 ARG A N 1
ATOM 2210 C CA . ARG A 1 283 ? -24.31500 42.25800 78.93800 1.000 26.76537 283 ARG A CA 1
ATOM 2211 C C . ARG A 1 283 ? -23.90000 42.29200 80.40100 1.000 24.63320 283 ARG A C 1
ATOM 2212 O O . ARG A 1 283 ? -23.90800 43.34900 81.03500 1.000 20.69993 283 ARG A O 1
ATOM 2220 N N . ASP A 1 284 ? -23.52900 41.13400 80.93600 1.000 25.28065 284 ASP A N 1
ATOM 2221 C CA . ASP A 1 284 ? -22.91200 41.12400 82.25200 1.000 25.24911 284 ASP A CA 1
ATOM 2222 C C . ASP A 1 284 ? -21.61700 41.92500 82.21900 1.000 28.45950 284 ASP A C 1
ATOM 2223 O O . ASP A 1 284 ? -20.91000 41.96100 81.20900 1.000 29.69466 284 ASP A O 1
ATOM 2228 N N . THR A 1 285 ? -21.32100 42.59100 83.33500 1.000 27.11989 285 THR A N 1
ATOM 2229 C CA . THR A 1 285 ? -20.26900 43.59500 83.39900 1.000 24.02510 285 THR A CA 1
ATOM 2230 C C . THR A 1 285 ? -18.94300 43.08900 83.94900 1.000 28.99847 285 THR A C 1
ATOM 2231 O O . THR A 1 285 ? -17.98700 43.86600 84.01300 1.000 29.69806 285 THR A O 1
ATOM 2235 N N . ASN A 1 286 ? -18.84800 41.83400 84.36700 1.000 33.34241 286 ASN A N 1
ATOM 2236 C CA . ASN A 1 286 ? -17.63500 41.41600 85.05300 1.000 33.38316 286 ASN A CA 1
ATOM 2237 C C . ASN A 1 286 ? -16.47700 41.26600 84.07900 1.000 39.31579 286 ASN A C 1
ATOM 2238 O O . ASN A 1 286 ? -16.65500 40.84400 82.93100 1.000 36.25577 286 ASN A O 1
ATOM 2243 N N . LYS A 1 287 ? -15.28900 41.65500 84.54000 1.000 34.29458 287 LYS A N 1
ATOM 2244 C CA . LYS A 1 287 ? -14.07300 41.46900 83.76600 1.000 33.53142 287 LYS A CA 1
ATOM 2245 C C . LYS A 1 287 ? -13.80200 39.98300 83.61200 1.000 40.77777 287 LYS A C 1
ATOM 2246 O O . LYS A 1 287 ? -13.63100 39.26300 84.60400 1.000 43.64642 287 LYS A O 1
ATOM 2252 N N . GLU A 1 288 ? -13.79500 39.51800 82.36700 1.000 39.71903 288 GLU A N 1
ATOM 2253 C CA . GLU A 1 288 ? -13.46400 38.13000 82.08100 1.000 40.21966 288 GLU A CA 1
ATOM 2254 C C . GLU A 1 288 ? -11.95300 37.95800 82.20300 1.000 37.14769 288 GLU A C 1
ATOM 2255 O O . GLU A 1 288 ? -11.18800 38.65700 81.52800 1.000 42.92946 288 GLU A O 1
ATOM 2261 N N . VAL A 1 289 ? -11.52100 37.04800 83.07200 1.000 33.08758 289 VAL A N 1
ATOM 2262 C CA . VAL A 1 289 ? -10.10800 36.89100 83.41500 1.000 37.14544 289 VAL A CA 1
ATOM 2263 C C . VAL A 1 289 ? -9.58100 35.62300 82.75500 1.000 35.16169 289 VAL A C 1
ATOM 2264 O O . VAL A 1 289 ? -9.98800 34.50600 83.10500 1.000 33.33510 289 VAL A O 1
ATOM 2268 N N . PHE A 1 290 ? -8.66300 35.79600 81.81000 1.000 32.77056 290 PHE A N 1
ATOM 2269 C CA . PHE A 1 290 ? -8.00400 34.69300 81.13300 1.000 31.76641 290 PHE A CA 1
ATOM 2270 C C . PHE A 1 290 ? -6.61400 34.47400 81.72000 1.000 36.05808 290 PHE A C 1
ATOM 2271 O O . PHE A 1 290 ? -5.94200 35.41300 82.15600 1.000 31.55619 290 PHE A O 1
ATOM 2279 N N . VAL A 1 291 ? -6.18700 33.21100 81.71600 1.000 30.11450 291 VAL A N 1
ATOM 2280 C CA . VAL A 1 291 ? -4.91600 32.84600 82.33200 1.000 32.12785 291 VAL A CA 1
ATOM 2281 C C . VAL A 1 291 ? -3.75800 33.56500 81.65000 1.000 38.47488 291 VAL A C 1
ATOM 2282 O O . VAL A 1 291 ? -2.77400 33.94200 82.29900 1.000 38.95425 291 VAL A O 1
ATOM 2286 N N . GLY A 1 292 ? -3.84800 33.76100 80.33800 1.000 33.63803 292 GLY A N 1
ATOM 2287 C CA . GLY A 1 292 ? -2.77200 34.35100 79.57000 1.000 34.21704 292 GLY A CA 1
ATOM 2288 C C . GLY A 1 292 ? -2.81500 35.85500 79.40500 1.000 40.19077 292 GLY A C 1
ATOM 2289 O O . GLY A 1 292 ? -2.04800 36.39500 78.60200 1.000 40.21279 292 GLY A O 1
ATOM 2290 N N . ASP A 1 293 ? -3.68400 36.55700 80.12500 1.000 39.40056 293 ASP A N 1
ATOM 2291 C CA . ASP A 1 293 ? -3.74400 38.00700 80.03000 1.000 38.52308 293 ASP A CA 1
ATOM 2292 C C . ASP A 1 293 ? -2.83700 38.61100 81.09000 1.000 45.37159 293 ASP A C 1
ATOM 2293 O O . ASP A 1 293 ? -2.97700 38.30500 82.27800 1.000 55.25019 293 ASP A O 1
ATOM 2298 N N . SER A 1 294 ? -1.89700 39.44900 80.65600 1.000 51.19475 294 SER A N 1
ATOM 2299 C CA . SER A 1 294 ? -1.05800 40.19900 81.58400 1.000 53.58789 294 SER A CA 1
ATOM 2300 C C . SER A 1 294 ? -1.90700 41.29500 82.21600 1.000 61.85294 294 SER A C 1
ATOM 2301 O O . SER A 1 294 ? -2.22100 42.30400 81.57500 1.000 62.68950 294 SER A O 1
ATOM 2304 N N . LEU A 1 295 ? -2.27100 41.09600 83.47600 1.000 62.68678 295 LEU A N 1
ATOM 2305 C CA . LEU A 1 295 ? -3.40400 41.78100 84.08100 1.000 65.15929 295 LEU A CA 1
ATOM 2306 C C . LEU A 1 295 ? -2.97100 42.93800 84.97900 1.000 64.92676 295 LEU A C 1
ATOM 2307 O O . LEU A 1 295 ? -3.09100 42.87000 86.20200 1.000 69.78403 295 LEU A O 1
ATOM 2312 N N . SER B 2 2 ? 8.49800 23.78600 59.28600 1.000 58.58076 11 SER B N 1
ATOM 2313 C CA . SER B 2 2 ? 9.86100 24.29600 59.16300 1.000 51.69445 11 SER B CA 1
ATOM 2314 C C . SER B 2 2 ? 10.85700 23.41000 59.90800 1.000 50.38026 11 SER B C 1
ATOM 2315 O O . SER B 2 2 ? 10.57300 22.91000 61.00600 1.000 45.28962 11 SER B O 1
ATOM 2318 N N . SER B 2 3 ? 12.03400 23.22600 59.30100 1.000 48.40546 12 SER B N 1
ATOM 2319 C CA . SER B 2 3 ? 13.01900 22.30900 59.86500 1.000 44.58732 12 SER B CA 1
ATOM 2320 C C . SER B 2 3 ? 13.69000 22.89100 61.10400 1.000 33.58019 12 SER B C 1
ATOM 2321 O O . SER B 2 3 ? 13.87000 22.18800 62.10400 1.000 31.30218 12 SER B O 1
ATOM 2324 N N . ILE B 2 4 ? 14.08000 24.16500 61.05400 1.000 30.98746 13 ILE B N 1
ATOM 2325 C CA . ILE B 2 4 ? 14.80900 24.75300 62.17300 1.000 31.70588 13 ILE B CA 1
ATOM 2326 C C . ILE B 2 4 ? 13.91200 24.86400 63.40200 1.000 29.63406 13 ILE B C 1
ATOM 2327 O O . ILE B 2 4 ? 14.33900 24.56700 64.52400 1.000 30.33301 13 ILE B O 1
ATOM 2332 N N . LEU B 2 5 ? 12.65400 25.27400 63.21500 1.000 29.58897 14 LEU B N 1
ATOM 2333 C CA . LEU B 2 5 ? 11.73800 25.35900 64.34800 1.000 29.65859 14 LEU B CA 1
ATOM 2334 C C . LEU B 2 5 ? 11.53500 23.99800 64.99100 1.000 29.43987 14 LEU B C 1
ATOM 2335 O O . LEU B 2 5 ? 11.37000 23.90200 66.21400 1.000 29.94225 14 LEU B O 1
ATOM 2340 N N . SER B 2 6 ? 11.53600 22.93800 64.18400 1.000 32.69082 15 SER B N 1
ATOM 2341 C CA . SER B 2 6 ? 11.38500 21.59400 64.72500 1.000 29.45611 15 SER B CA 1
ATOM 2342 C C . SER B 2 6 ? 12.65400 21.13800 65.44700 1.000 32.25327 15 SER B C 1
ATOM 2343 O O . SER B 2 6 ? 12.57500 20.47600 66.48900 1.000 34.08006 15 SER B O 1
ATOM 2346 N N . LEU B 2 7 ? 13.83200 21.49000 64.92100 1.000 30.10745 16 LEU B N 1
ATOM 2347 C CA . LEU B 2 7 ? 15.07600 21.23800 65.65100 1.000 31.96980 16 LEU B CA 1
ATOM 2348 C C . LEU B 2 7 ? 15.09900 22.00000 66.96800 1.000 30.83806 16 LEU B C 1
ATOM 2349 O O . LEU B 2 7 ? 15.53900 21.47000 67.99500 1.000 26.34048 16 LEU B O 1
ATOM 2354 N N . CYS B 2 8 ? 14.65700 23.26000 66.94700 1.000 28.95944 17 CYS B N 1
ATOM 2355 C CA . CYS B 2 8 ? 14.61700 24.06000 68.16500 1.000 28.01400 17 CYS B CA 1
ATOM 2356 C C . CYS B 2 8 ? 13.72000 23.41400 69.21000 1.000 27.33294 17 CYS B C 1
ATOM 2357 O O . CYS B 2 8 ? 14.08500 23.32100 70.38800 1.000 31.28252 17 CYS B O 1
ATOM 2360 N N . ALA B 2 9 ? 12.53400 22.96800 68.79000 1.000 28.34942 18 ALA B N 1
ATOM 2361 C CA . ALA B 2 9 ? 11.58000 22.35700 69.70500 1.000 31.38861 18 ALA B CA 1
ATOM 2362 C C . ALA B 2 9 ? 12.05600 21.01300 70.23400 1.000 32.93024 18 ALA B C 1
ATOM 2363 O O . ALA B 2 9 ? 11.59900 20.59000 71.30000 1.000 38.61884 18 ALA B O 1
ATOM 2365 N N . PHE B 2 10 ? 12.94700 20.32900 69.52100 1.000 29.36426 19 PHE B N 1
ATOM 2366 C CA . PHE B 2 10 ? 13.50700 19.08700 70.03400 1.000 31.70465 19 PHE B CA 1
ATOM 2367 C C . PHE B 2 10 ? 14.62200 19.31800 71.03700 1.000 31.54800 19 PHE B C 1
ATOM 2368 O O . PHE B 2 10 ? 14.99600 18.37900 71.74600 1.000 39.74910 19 PHE B O 1
ATOM 2376 N N . SER B 2 11 ? 15.15800 20.52800 71.12100 1.000 30.43709 20 SER B N 1
ATOM 2377 C CA . SER B 2 11 ? 16.37400 20.77200 71.87400 1.000 27.47798 20 SER B CA 1
ATOM 2378 C C . SER B 2 11 ? 16.06800 21.43200 73.21300 1.000 32.85105 20 SER B C 1
ATOM 2379 O O . SER B 2 11 ? 15.04400 22.09600 73.39900 1.000 26.66208 20 SER B O 1
ATOM 2382 N N . VAL B 2 12 ? 17.00700 21.24200 74.14000 1.000 28.87614 21 VAL B N 1
ATOM 2383 C CA . VAL B 2 12 ? 16.89300 21.77600 75.48800 1.000 31.57358 21 VAL B CA 1
ATOM 2384 C C . VAL B 2 12 ? 16.98700 23.29200 75.47800 1.000 33.19149 21 VAL B C 1
ATOM 2385 O O . VAL B 2 12 ? 16.35400 23.96500 76.29800 1.000 34.86061 21 VAL B O 1
ATOM 2389 N N . ASP B 2 13 ? 17.75700 23.85100 74.55100 1.000 27.60630 22 ASP B N 1
ATOM 2390 C CA . ASP B 2 13 ? 18.01800 25.28700 74.47300 1.000 32.20361 22 ASP B CA 1
ATOM 2391 C C . ASP B 2 13 ? 17.64700 25.77100 73.07600 1.000 32.61056 22 ASP B C 1
ATOM 2392 O O . ASP B 2 13 ? 18.50400 25.86300 72.18700 1.000 31.52703 22 ASP B O 1
ATOM 2397 N N . PRO B 2 14 ? 16.36900 26.07700 72.83900 1.000 30.97212 23 PRO B N 1
ATOM 2398 C CA . PRO B 2 14 ? 15.96900 26.54900 71.50400 1.000 24.68001 23 PRO B CA 1
ATOM 2399 C C . PRO B 2 14 ? 16.75200 27.76200 71.04300 1.000 24.67705 23 PRO B C 1
ATOM 2400 O O . PRO B 2 14 ? 17.03200 27.90100 69.84500 1.000 25.01089 23 PRO B O 1
ATOM 2404 N N . LYS B 2 15 ? 17.11700 28.64900 71.96700 1.000 24.59281 24 LYS B N 1
ATOM 2405 C CA . LYS B 2 15 ? 17.83100 29.86700 71.60200 1.000 30.57199 24 LYS B CA 1
ATOM 2406 C C . LYS B 2 15 ? 19.21500 29.55000 71.05300 1.000 28.84245 24 LYS B C 1
ATOM 2407 O O . LYS B 2 15 ? 19.59100 30.01800 69.97200 1.000 26.03418 24 LYS B O 1
ATOM 2413 N N . LYS B 2 16 ? 19.98800 28.76000 71.79700 1.000 32.06163 25 LYS B N 1
ATOM 2414 C CA . LYS B 2 16 ? 21.28800 28.30700 71.31800 1.000 30.58162 25 LYS B CA 1
ATOM 2415 C C . LYS B 2 16 ? 21.16300 27.60000 69.97400 1.000 28.11556 25 LYS B C 1
ATOM 2416 O O . LYS B 2 16 ? 21.89900 27.90200 69.02700 1.000 29.74807 25 LYS B O 1
ATOM 2422 N N . THR B 2 17 ? 20.22000 26.65800 69.86700 1.000 23.64344 26 THR B N 1
ATOM 2423 C CA . 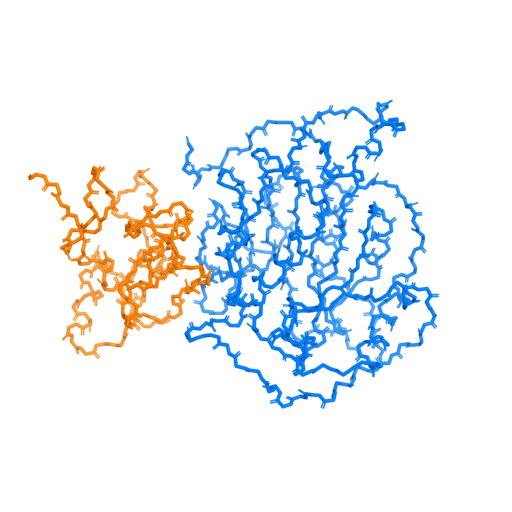THR B 2 17 ? 20.07400 25.90600 68.62600 1.000 24.99896 26 THR B CA 1
ATOM 2424 C C . THR B 2 17 ? 19.83500 26.84000 67.44500 1.000 29.62047 26 THR B C 1
ATOM 2425 O O . THR B 2 17 ? 20.43100 26.66400 66.37700 1.000 30.34511 26 THR B O 1
ATOM 2429 N N . TYR B 2 18 ? 18.97800 27.85100 67.61800 1.000 27.38839 27 TYR B N 1
ATOM 2430 C CA . TYR B 2 18 ? 18.70600 28.76800 66.51300 1.000 26.13499 27 TYR B CA 1
ATOM 2431 C C . TYR B 2 18 ? 19.91500 29.64300 66.20200 1.000 28.44187 27 TYR B C 1
ATOM 2432 O O . TYR B 2 18 ? 20.30500 29.78200 65.03600 1.000 29.11500 27 TYR B O 1
ATOM 2441 N N . LEU B 2 19 ? 20.51700 30.24900 67.23100 1.000 25.00239 28 LEU B N 1
ATOM 2442 C CA . LEU B 2 19 ? 21.65800 31.13100 67.00600 1.000 28.13383 28 LEU B CA 1
ATOM 2443 C C . LEU B 2 19 ? 22.83100 30.38000 66.37600 1.000 32.04123 28 LEU B C 1
ATOM 2444 O O . LEU B 2 19 ? 23.46100 30.87600 65.43500 1.000 31.78526 28 LEU B O 1
ATOM 2449 N N . ASP B 2 20 ? 23.14000 29.17700 66.88000 1.000 34.33627 29 ASP B N 1
ATOM 2450 C CA . ASP B 2 20 ? 24.15600 28.34500 66.23600 1.000 35.03201 29 ASP B CA 1
ATOM 2451 C C . ASP B 2 20 ? 23.80500 28.08300 64.77800 1.000 37.36342 29 ASP B C 1
ATOM 2452 O O . ASP B 2 20 ? 24.68600 28.05400 63.91200 1.000 36.56594 29 ASP B O 1
ATOM 2457 N N . PHE B 2 21 ? 22.52300 27.85300 64.50100 1.000 32.36284 30 PHE B N 1
ATOM 2458 C CA . PHE B 2 21 ? 22.07300 27.56800 63.14300 1.000 34.24130 30 PHE B CA 1
ATOM 2459 C C . PHE B 2 21 ? 22.24900 28.78200 62.23300 1.000 34.75739 30 PHE B C 1
ATOM 2460 O O . PHE B 2 21 ? 22.65800 28.64300 61.07300 1.000 33.51599 30 PHE B O 1
ATOM 2468 N N . ILE B 2 22 ? 21.94800 29.98000 62.74200 1.000 35.27102 31 ILE B N 1
ATOM 2469 C CA . ILE B 2 22 ? 22.19000 31.20300 61.97700 1.000 33.39253 31 ILE B CA 1
ATOM 2470 C C . ILE B 2 22 ? 23.67600 31.33800 61.65600 1.000 33.67513 31 ILE B C 1
ATOM 2471 O O . ILE B 2 22 ? 24.06800 31.52700 60.50000 1.000 31.40708 31 ILE B O 1
ATOM 2476 N N . GLN B 2 23 ? 24.52500 31.21400 62.67900 1.000 35.67425 32 GLN B N 1
ATOM 2477 C CA . GLN B 2 23 ? 25.96600 31.33600 62.49100 1.000 37.96583 32 GLN B CA 1
ATOM 2478 C C . GLN B 2 23 ? 26.51200 30.32500 61.49000 1.000 40.10231 32 GLN B C 1
ATOM 2479 O O . GLN B 2 23 ? 27.56700 30.56900 60.89500 1.000 43.43316 32 GLN B O 1
ATOM 2485 N N . GLN B 2 24 ? 25.82300 29.20500 61.28900 1.000 36.51002 33 GLN B N 1
ATOM 2486 C CA . GLN B 2 24 ? 26.26900 28.15800 60.38500 1.000 34.81118 33 GLN B CA 1
ATOM 2487 C C . GLN B 2 24 ? 25.70800 28.30400 58.97500 1.000 34.36274 33 GLN B C 1
ATOM 2488 O O . GLN B 2 24 ? 25.84400 27.37600 58.17200 1.000 40.00224 33 GLN B O 1
ATOM 2494 N N . GLY B 2 25 ? 25.08400 29.43500 58.65400 1.000 35.19148 34 GLY B N 1
ATOM 2495 C CA . GLY B 2 25 ? 24.54100 29.66200 57.33300 1.000 31.78182 34 GLY B CA 1
ATOM 2496 C C . GLY B 2 25 ? 23.05900 29.41200 57.17900 1.000 35.77803 34 GLY B C 1
ATOM 2497 O O . GLY B 2 25 ? 22.56400 29.43100 56.04600 1.000 38.86408 34 GLY B O 1
ATOM 2498 N N . GLY B 2 26 ? 22.33400 29.17600 58.26900 1.000 35.54757 35 GLY B N 1
ATOM 2499 C CA . GLY B 2 26 ? 20.91800 28.90300 58.15400 1.000 30.25516 35 GLY B CA 1
ATOM 2500 C C . GLY B 2 26 ? 20.13900 30.11300 57.67900 1.000 27.86049 35 GLY B C 1
ATOM 2501 O O . GLY B 2 26 ? 20.57700 31.25700 57.79700 1.000 30.85904 35 GLY B O 1
ATOM 2502 N N . THR B 2 27 ? 18.96200 29.84700 57.11100 1.000 29.56887 36 THR B N 1
ATOM 2503 C CA . THR B 2 27 ? 18.27800 31.06700 56.71100 1.000 32.82733 36 THR B CA 1
ATOM 2504 C C . THR B 2 27 ? 17.26000 31.48500 57.77000 1.000 31.76414 36 THR B C 1
ATOM 2505 O O . THR B 2 27 ? 16.55100 30.63600 58.32200 1.000 33.51235 36 THR B O 1
ATOM 2509 N N . PRO B 2 28 ? 17.18000 32.78400 58.05900 1.000 28.89616 37 PRO B N 1
ATOM 2510 C CA . PRO B 2 28 ? 16.39300 33.25700 59.21100 1.000 31.97434 37 PRO B CA 1
ATOM 2511 C C . PRO B 2 28 ? 14.95500 32.76200 59.26000 1.000 30.73206 37 PRO B C 1
ATOM 2512 O O . PRO B 2 28 ? 14.36800 32.39700 58.23700 1.000 29.13577 37 PRO B O 1
ATOM 2516 N N . ILE B 2 29 ? 14.36900 32.75500 60.46100 1.000 28.89190 38 ILE B N 1
ATOM 2517 C CA . ILE B 2 29 ? 12.94100 32.48600 60.56700 1.000 25.45636 38 ILE B CA 1
ATOM 2518 C C . ILE B 2 29 ? 12.18700 33.52700 59.75700 1.000 27.02764 38 ILE B C 1
ATOM 2519 O O . ILE B 2 29 ? 12.51200 34.72200 59.78600 1.000 27.66878 38 ILE B O 1
ATOM 2524 N N . ALA B 2 30 ? 11.17600 33.07500 59.02500 1.000 25.18848 39 ALA B N 1
ATOM 2525 C CA . ALA B 2 30 ? 10.38900 33.92700 58.15000 1.000 29.79767 39 ALA B CA 1
ATOM 2526 C C . ALA B 2 30 ? 8.96500 34.04800 58.67400 1.000 26.70000 39 ALA B C 1
ATOM 2527 O O . ALA B 2 30 ? 8.56800 33.39600 59.64200 1.000 27.84213 39 ALA B O 1
ATOM 2529 N N . ASN B 2 31 ? 8.18700 34.89500 58.01000 1.000 26.57545 40 ASN B N 1
ATOM 2530 C CA . ASN B 2 31 ? 6.79200 35.12300 58.35400 1.000 24.94047 40 ASN B CA 1
ATOM 2531 C C . ASN B 2 31 ? 6.62100 35.80600 59.70600 1.000 24.36083 40 ASN B C 1
ATOM 2532 O O . ASN B 2 31 ? 5.58500 35.63900 60.35500 1.000 21.54493 40 ASN B O 1
ATOM 2537 N N . CYS B 2 32 ? 7.62400 36.55100 60.16200 1.000 23.57006 41 CYS B N 1
ATOM 2538 C CA . CYS B 2 32 ? 7.41200 37.48200 61.25900 1.000 20.60285 41 CYS B CA 1
ATOM 2539 C C . CYS B 2 32 ? 6.42200 38.55600 60.81800 1.000 24.14263 41 CYS B C 1
ATOM 2540 O O . CYS B 2 32 ? 6.47100 39.03500 59.68200 1.000 21.33228 41 CYS B O 1
ATOM 2543 N N . VAL B 2 33 ? 5.50500 38.91800 61.71400 1.000 22.64474 42 VAL B N 1
ATOM 2544 C CA . VAL B 2 33 ? 4.36700 39.76900 61.36800 1.000 23.01137 42 VAL B CA 1
ATOM 2545 C C . VAL B 2 33 ? 4.77600 41.22500 61.57100 1.000 23.57929 42 VAL B C 1
ATOM 2546 O O . VAL B 2 33 ? 4.77800 41.73400 62.69300 1.000 22.37114 42 VAL B O 1
ATOM 2550 N N . LYS B 2 34 ? 5.07700 41.91000 60.46800 1.000 19.66610 43 LYS B N 1
ATOM 2551 C CA . LYS B 2 34 ? 5.47600 43.30900 60.49500 1.000 21.54295 43 LYS B CA 1
ATOM 2552 C C . LYS B 2 34 ? 4.24800 44.20500 60.38400 1.000 21.59190 43 LYS B C 1
ATOM 2553 O O . LYS B 2 34 ? 3.44300 44.05900 59.45800 1.000 18.98702 43 LYS B O 1
ATOM 2559 N N . MET B 2 35 ? 4.12300 45.14100 61.31800 1.000 19.01239 44 MET B N 1
ATOM 2560 C CA . MET B 2 35 ? 2.96200 46.01400 61.39600 1.000 20.06256 44 MET B CA 1
ATOM 2561 C C . MET B 2 35 ? 3.16300 47.29200 60.59500 1.000 24.43265 44 MET B C 1
ATOM 2562 O O . MET B 2 35 ? 4.28800 47.72600 60.33000 1.000 20.43605 44 MET B O 1
ATOM 2567 N N . LEU B 2 36 ? 2.03900 47.88700 60.19700 1.000 19.65645 45 LEU B N 1
ATOM 2568 C CA . LEU B 2 36 ? 2.01800 49.24600 59.68300 1.000 23.70332 45 LEU B CA 1
ATOM 2569 C C . LEU B 2 36 ? 1.81700 50.21200 60.84500 1.000 26.09233 45 LEU B C 1
ATOM 2570 O O . LEU B 2 36 ? 0.98800 49.97300 61.72800 1.000 24.65241 45 LEU B O 1
ATOM 2575 N N . CYS B 2 37 ? 2.58500 51.30000 60.85100 1.000 24.22415 46 CYS B N 1
ATOM 2576 C CA . CYS B 2 37 ? 2.49300 52.27800 61.92800 1.000 27.14201 46 CYS B CA 1
ATOM 2577 C C . CYS B 2 37 ? 2.93100 53.63500 61.39700 1.000 25.83322 46 CYS B C 1
ATOM 2578 O O . CYS B 2 37 ? 3.42100 53.75500 60.27200 1.000 34.95252 46 CYS B O 1
ATOM 2581 N N . ASP B 2 38 ? 2.73000 54.67000 62.21000 1.000 29.36450 47 ASP B N 1
ATOM 2582 C CA . ASP B 2 38 ? 3.02600 56.03400 61.78600 1.000 29.73381 47 ASP B CA 1
ATOM 2583 C C . ASP B 2 38 ? 4.48600 56.41100 61.99000 1.000 28.98546 47 ASP B C 1
ATOM 2584 O O . ASP B 2 38 ? 4.88000 57.52100 61.62000 1.000 30.91962 47 ASP B O 1
ATOM 2589 N N . HIS B 2 39 ? 5.28700 55.52100 62.57500 1.000 28.87237 48 HIS B N 1
ATOM 2590 C CA . HIS B 2 39 ? 6.71800 55.72800 62.78800 1.000 31.39290 48 HIS B CA 1
ATOM 2591 C C . HIS B 2 39 ? 7.01000 57.02300 63.54100 1.000 33.12699 48 HIS B C 1
ATOM 2592 O O . HIS B 2 39 ? 8.09600 57.59800 63.40800 1.000 30.40255 48 HIS B O 1
ATOM 2599 N N . ALA B 2 40 ? 6.04400 57.49000 64.33400 1.000 29.00642 49 ALA B N 1
ATOM 2600 C CA . ALA B 2 40 ? 6.23200 58.61400 65.24100 1.000 30.17019 49 ALA B CA 1
ATOM 2601 C C . ALA B 2 40 ? 6.35600 58.16600 66.69400 1.000 31.29094 49 ALA B C 1
ATOM 2602 O O . ALA B 2 40 ? 5.91600 58.87600 67.60300 1.000 26.79411 49 ALA B O 1
ATOM 2604 N N . GLY B 2 41 ? 6.93600 56.98900 66.93400 1.000 27.56252 50 GLY B N 1
ATOM 2605 C CA . GLY B 2 41 ? 7.03800 56.45700 68.27500 1.000 29.45546 50 GLY B CA 1
ATOM 2606 C C . GLY B 2 41 ? 8.27700 56.94200 69.00700 1.000 28.29176 50 GLY B C 1
ATOM 2607 O O . GLY B 2 41 ? 9.11200 57.67100 68.47600 1.000 29.91457 50 GLY B O 1
ATOM 2608 N N . THR B 2 42 ? 8.38500 56.52300 70.26800 1.000 29.37614 51 THR B N 1
ATOM 2609 C CA . THR B 2 42 ? 9.55900 56.88000 71.05600 1.000 33.33412 51 THR B CA 1
ATOM 2610 C C . THR B 2 42 ? 10.72900 55.92300 70.86100 1.000 30.65671 51 THR B C 1
ATOM 2611 O O . THR B 2 42 ? 11.87000 56.30900 71.12700 1.000 34.52017 51 THR B O 1
ATOM 2615 N N . GLY B 2 43 ? 10.48700 54.69800 70.40300 1.000 30.93142 52 GLY B N 1
ATOM 2616 C CA . GLY B 2 43 ? 11.56900 53.79700 70.05800 1.000 26.28189 52 GLY B CA 1
ATOM 2617 C C . GLY B 2 43 ? 11.92800 52.75500 71.09200 1.000 28.22653 52 GLY B C 1
ATOM 2618 O O . GLY B 2 43 ? 12.97500 52.10900 70.95400 1.000 27.49888 52 GLY B O 1
ATOM 2619 N N . MET B 2 44 ? 11.10300 52.56900 72.11600 1.000 29.28988 53 MET B N 1
ATOM 2620 C CA . MET B 2 44 ? 11.36000 51.54300 73.11100 1.000 30.75055 53 MET B CA 1
ATOM 2621 C C . MET B 2 44 ? 11.28100 50.15100 72.47600 1.000 33.40923 53 MET B C 1
ATOM 2622 O O . MET B 2 44 ? 10.79300 49.97200 71.35200 1.000 28.80170 53 MET B O 1
ATOM 2627 N N . ALA B 2 45 ? 11.79500 49.15800 73.20400 1.000 30.45786 54 ALA B N 1
ATOM 2628 C CA . ALA B 2 45 ? 12.03100 47.83800 72.62300 1.000 30.76840 54 ALA B CA 1
ATOM 2629 C C . ALA B 2 45 ? 10.74400 47.02700 72.50800 1.000 28.08268 54 ALA B C 1
ATOM 2630 O O . ALA B 2 45 ? 10.39800 46.54500 71.42400 1.000 28.36574 54 ALA B O 1
ATOM 2632 N N . ILE B 2 46 ? 10.03700 46.85000 73.62200 1.000 27.22928 55 ILE B N 1
ATOM 2633 C CA . ILE B 2 46 ? 8.83100 46.03400 73.68400 1.000 25.96131 55 ILE B CA 1
ATOM 2634 C C . ILE B 2 46 ? 7.72600 46.86600 74.32500 1.000 25.25288 55 ILE B C 1
ATOM 2635 O O . ILE B 2 46 ? 7.83900 47.26600 75.48800 1.000 29.45946 55 ILE B O 1
ATOM 2640 N N . THR B 2 47 ? 6.65100 47.10500 73.58100 1.000 19.92502 56 THR B N 1
ATOM 2641 C CA . THR B 2 47 ? 5.67400 48.11200 73.95000 1.000 23.56863 56 THR B CA 1
ATOM 2642 C C . THR B 2 47 ? 4.25800 47.57600 73.77700 1.000 25.77139 56 THR B C 1
ATOM 2643 O O . THR B 2 47 ? 4.02300 46.60200 73.05500 1.000 22.29617 56 THR B O 1
ATOM 2647 N N . VAL B 2 48 ? 3.31100 48.23600 74.45600 1.000 24.63942 57 VAL B N 1
ATOM 2648 C CA . VAL B 2 48 ? 1.90900 47.81800 74.41400 1.000 22.45898 57 VAL B CA 1
ATOM 2649 C C . VAL B 2 48 ? 1.33200 47.96300 73.00800 1.000 25.22346 57 VAL B C 1
ATOM 2650 O O . VAL B 2 48 ? 0.49300 47.16300 72.58600 1.000 23.09438 57 VAL B O 1
ATOM 2654 N N . LYS B 2 49 ? 1.73600 48.99300 72.27900 1.000 22.24055 58 LYS B N 1
ATOM 2655 C CA . LYS B 2 49 ? 1.32900 49.23100 70.90400 1.000 23.20708 58 LYS B CA 1
ATOM 2656 C C . LYS B 2 49 ? 2.57700 49.51800 70.09900 1.000 22.31120 58 LYS B C 1
ATOM 2657 O O . LYS B 2 49 ? 3.65400 49.74300 70.66700 1.000 23.04732 58 LYS B O 1
ATOM 2663 N N . PRO B 2 50 ? 2.49200 49.51000 68.77200 1.000 24.75036 59 PRO B N 1
ATOM 2664 C CA . PRO B 2 50 ? 3.67500 49.83400 67.96800 1.000 27.16972 59 PRO B CA 1
ATOM 2665 C C . PRO B 2 50 ? 4.25100 51.18300 68.37900 1.000 30.24446 59 PRO B C 1
ATOM 2666 O O . PRO B 2 50 ? 3.51800 52.13700 68.65200 1.000 28.55518 59 PRO B O 1
ATOM 2670 N N . ASP B 2 51 ? 5.58500 51.24800 68.45000 1.000 25.45142 60 ASP B N 1
ATOM 2671 C CA . ASP B 2 51 ? 6.27900 52.42200 68.96300 1.000 26.25640 60 ASP B CA 1
ATOM 2672 C C . ASP B 2 51 ? 7.53600 52.73500 68.15400 1.000 29.37841 60 ASP B C 1
ATOM 2673 O O . ASP B 2 51 ? 8.49000 53.31800 68.68400 1.000 30.67197 60 ASP B O 1
ATOM 2678 N N . ALA B 2 52 ? 7.56100 52.35600 66.87700 1.000 26.98915 61 ALA B N 1
ATOM 2679 C CA . ALA B 2 52 ? 8.75100 52.55100 66.06000 1.000 28.60307 61 ALA B CA 1
ATOM 2680 C C . ALA B 2 52 ? 8.98100 54.02000 65.73600 1.000 28.60145 61 ALA B C 1
ATOM 2681 O O . ALA B 2 52 ? 8.04200 54.80900 65.57700 1.000 29.17595 61 ALA B O 1
ATOM 2683 N N . THR B 2 53 ? 10.25900 54.37700 65.64300 1.000 25.35106 62 THR B N 1
ATOM 2684 C CA . THR B 2 53 ? 10.68900 55.61100 65.01400 1.000 27.81679 62 THR B CA 1
ATOM 2685 C C . THR B 2 53 ? 10.83300 55.35200 63.51500 1.000 30.29424 62 THR B C 1
ATOM 2686 O O . THR B 2 53 ? 10.64700 54.22800 63.03200 1.000 26.05195 62 THR B O 1
ATOM 2690 N N . THR B 2 54 ? 11.20300 56.38900 62.76100 1.000 29.99931 63 THR B N 1
ATOM 2691 C CA . THR B 2 54 ? 11.50600 56.14900 61.35400 1.000 27.53079 63 THR B CA 1
ATOM 2692 C C . THR B 2 54 ? 12.71800 55.25100 61.19200 1.000 32.82428 63 THR B C 1
ATOM 2693 O O . THR B 2 54 ? 12.99100 54.80100 60.07400 1.000 33.94902 63 THR B O 1
ATOM 2697 N N . SER B 2 55 ? 13.44100 54.97300 62.27500 1.000 31.31098 64 SER B N 1
ATOM 2698 C CA . SER B 2 55 ? 14.59800 54.08900 62.23800 1.000 38.49973 64 SER B CA 1
ATOM 2699 C C . SER B 2 55 ? 14.25900 52.62900 62.51400 1.000 30.89663 64 SER B C 1
ATOM 2700 O O . SER B 2 55 ? 15.17300 51.79900 62.53400 1.000 34.61290 64 SER B O 1
ATOM 2703 N N . GLN B 2 56 ? 12.98900 52.28600 62.73400 1.000 28.50950 65 GLN B N 1
ATOM 2704 C CA . GLN B 2 56 ? 12.63700 50.94700 63.18500 1.000 25.80228 65 GLN B CA 1
ATOM 2705 C C . GLN B 2 56 ? 11.46100 50.36100 62.41700 1.000 25.76158 65 GLN B C 1
ATOM 2706 O O . GLN B 2 56 ? 10.59700 51.07800 61.90400 1.000 26.18356 65 GLN B O 1
ATOM 2712 N N . ASP B 2 57 ? 11.43700 49.03500 62.36900 1.000 26.90248 66 ASP B N 1
ATOM 2713 C CA . ASP B 2 57 ? 10.24300 48.25700 62.08400 1.000 22.63304 66 ASP B CA 1
ATOM 2714 C C . ASP B 2 57 ? 9.60700 47.81700 63.39500 1.000 27.93401 66 ASP B C 1
ATOM 2715 O O . ASP B 2 57 ? 10.27800 47.70200 64.42500 1.000 26.86893 66 ASP B O 1
ATOM 2720 N N . SER B 2 58 ? 8.30500 47.54100 63.34200 1.000 25.87973 67 SER B N 1
ATOM 2721 C CA . SER B 2 58 ? 7.55000 47.07100 64.49700 1.000 24.01104 67 SER B CA 1
ATOM 2722 C C . SER B 2 58 ? 6.86400 45.74700 64.16200 1.000 26.69083 67 SER B C 1
ATOM 2723 O O . SER B 2 58 ? 6.19700 45.63300 63.12800 1.000 24.40904 67 SER B O 1
ATOM 2726 N N . TYR B 2 59 ? 7.01300 44.75400 65.04200 1.000 17.16636 68 TYR B N 1
ATOM 2727 C CA . TYR B 2 59 ? 6.57200 43.39400 64.77800 1.000 19.38349 68 TYR B CA 1
ATOM 2728 C C . TYR B 2 59 ? 5.62600 42.91600 65.87300 1.000 23.00717 68 TYR B C 1
ATOM 2729 O O . TYR B 2 59 ? 5.78200 43.27100 67.04700 1.000 21.25672 68 TYR B O 1
ATOM 2738 N N . GLY B 2 60 ? 4.64600 42.09900 65.48100 1.000 19.34558 69 GLY B N 1
ATOM 2739 C CA . GLY B 2 60 ? 3.86300 41.34300 66.44600 1.000 17.92892 69 GLY B CA 1
ATOM 2740 C C . GLY B 2 60 ? 4.75700 40.45900 67.29500 1.000 20.29079 69 GLY B C 1
ATOM 2741 O O . GLY B 2 60 ? 5.51000 39.63900 66.76300 1.000 19.43996 69 GLY B O 1
ATOM 2742 N N . GLY B 2 61 ? 4.67300 40.60400 68.61900 1.000 23.05552 70 GLY B N 1
ATOM 2743 C CA . GLY B 2 61 ? 5.66700 39.98500 69.48700 1.000 19.67385 70 GLY B CA 1
ATOM 2744 C C . GLY B 2 61 ? 5.72700 38.47600 69.34700 1.000 19.72398 70 GLY B C 1
ATOM 2745 O O . GLY B 2 61 ? 6.81000 37.89300 69.24400 1.000 17.58728 70 GLY B O 1
ATOM 2746 N N . ALA B 2 62 ? 4.56200 37.81800 69.34800 1.000 16.24773 71 ALA B N 1
ATOM 2747 C CA . ALA B 2 62 ? 4.55500 36.35800 69.31400 1.000 17.32270 71 ALA B CA 1
ATOM 2748 C C . ALA B 2 62 ? 5.28400 35.82400 68.08000 1.000 23.53214 71 ALA B C 1
ATOM 2749 O O . ALA B 2 62 ? 5.93900 34.77600 68.13900 1.000 20.71917 71 ALA B O 1
ATOM 2751 N N . SER B 2 63 ? 5.18400 36.53100 66.95100 1.000 18.10273 72 SER B N 1
ATOM 2752 C CA . SER B 2 63 ? 5.77500 36.03300 65.71600 1.000 20.69672 72 SER B CA 1
ATOM 2753 C C . SER B 2 63 ? 7.29900 36.12900 65.70300 1.000 21.52568 72 SER B C 1
ATOM 2754 O O . SER B 2 63 ? 7.93100 35.51100 64.83600 1.000 20.41758 72 SER B O 1
ATOM 2757 N N . VAL B 2 64 ? 7.90800 36.87300 66.62700 1.000 22.31695 73 VAL B N 1
ATOM 2758 C CA . VAL B 2 64 ? 9.36000 37.00400 66.68300 1.000 21.00552 73 VAL B CA 1
ATOM 2759 C C . VAL B 2 64 ? 9.94400 36.30000 67.89800 1.000 21.70783 73 VAL B C 1
ATOM 2760 O O . VAL B 2 64 ? 11.12200 36.49500 68.21300 1.000 23.95571 73 VAL B O 1
ATOM 2764 N N . CYS B 2 65 ? 9.16000 35.46700 68.57100 1.000 21.92701 74 CYS B N 1
ATOM 2765 C CA . CYS B 2 65 ? 9.59500 34.76200 69.76800 1.000 23.16102 74 CYS B CA 1
ATOM 2766 C C . CYS B 2 65 ? 9.89900 33.31300 69.40400 1.000 24.02027 74 CYS B C 1
ATOM 2767 O O . CYS B 2 65 ? 8.99200 32.55200 69.03300 1.000 23.78636 74 CYS B O 1
ATOM 2770 N N . ILE B 2 66 ? 11.17300 32.92900 69.53100 1.000 19.12464 75 ILE B N 1
ATOM 2771 C CA . ILE B 2 66 ? 11.57900 31.57800 69.15700 1.000 20.60302 75 ILE B CA 1
ATOM 2772 C C . ILE B 2 66 ? 10.73700 30.55100 69.89700 1.000 18.17355 75 ILE B C 1
ATOM 2773 O O . ILE B 2 66 ? 10.32100 29.53800 69.32100 1.000 18.89204 75 ILE B O 1
ATOM 2778 N N . TYR B 2 67 ? 10.46800 30.79900 71.18600 1.000 20.93853 76 TYR B N 1
ATOM 2779 C CA . TYR B 2 67 ? 9.71000 29.84600 71.99700 1.000 19.06538 76 TYR B CA 1
ATOM 2780 C C . TYR B 2 67 ? 8.26400 29.75100 71.53400 1.000 20.75514 76 TYR B C 1
ATOM 2781 O O . TYR B 2 67 ? 7.71900 28.64500 71.41900 1.000 20.72201 76 TYR B O 1
ATOM 2790 N N . CYS B 2 68 ? 7.62200 30.89400 71.26100 1.000 18.34062 77 CYS B N 1
ATOM 2791 C CA . CYS B 2 68 ? 6.28400 30.85100 70.67600 1.000 23.63404 77 CYS B CA 1
ATOM 2792 C C . CYS B 2 68 ? 6.29900 30.12700 69.33000 1.000 23.19343 77 CYS B C 1
ATOM 2793 O O . CYS B 2 68 ? 5.49500 29.22200 69.08900 1.000 23.20573 77 CYS B O 1
ATOM 2796 N N . ARG B 2 69 ? 7.22000 30.50400 68.44300 1.000 25.07871 78 ARG B N 1
ATOM 2797 C CA . ARG B 2 69 ? 7.21400 29.93900 67.09500 1.000 22.07875 78 ARG B CA 1
ATOM 2798 C C . ARG B 2 69 ? 7.51600 28.44400 67.10900 1.000 25.48455 78 ARG B C 1
ATOM 2799 O O . ARG B 2 69 ? 6.96600 27.68900 66.30200 1.000 27.89856 78 ARG B O 1
ATOM 2807 N N . ALA B 2 70 ? 8.39400 27.99400 68.00600 1.000 22.10233 79 ALA B N 1
ATOM 2808 C CA . ALA B 2 70 ? 8.76400 26.58300 68.04700 1.000 27.96482 79 ALA B CA 1
ATOM 2809 C C . ALA B 2 70 ? 7.79000 25.73800 68.85400 1.000 27.69759 79 ALA B C 1
ATOM 2810 O O . ALA B 2 70 ? 7.90100 24.50700 68.84400 1.000 24.00216 79 ALA B O 1
ATOM 2812 N N . ARG B 2 71 ? 6.83500 26.36400 69.53700 1.000 29.55584 80 ARG B N 1
ATOM 2813 C CA . ARG B 2 71 ? 5.85000 25.64200 70.33500 1.000 27.71476 80 ARG B CA 1
ATOM 2814 C C . ARG B 2 71 ? 6.51200 24.88400 71.48200 1.000 24.52351 80 ARG B C 1
ATOM 2815 O O . ARG B 2 71 ? 6.19900 23.72400 71.74400 1.000 33.71859 80 ARG B O 1
ATOM 2817 N N . VAL B 2 72 ? 7.44300 25.53500 72.17200 1.000 24.92543 81 VAL B N 1
ATOM 2818 C CA . VAL B 2 72 ? 7.99900 24.96400 73.39000 1.000 26.02336 81 VAL B CA 1
ATOM 2819 C C . VAL B 2 72 ? 7.78100 25.94400 74.52800 1.000 25.91858 81 VAL B C 1
ATOM 2820 O O . VAL B 2 72 ? 7.56800 27.14300 74.32400 1.000 24.26151 81 VAL B O 1
ATOM 2824 N N . GLU B 2 73 ? 7.86100 25.41500 75.74600 1.000 25.43420 82 GLU B N 1
ATOM 2825 C CA . GLU B 2 73 ? 7.69900 26.24200 76.93000 1.000 23.42409 82 GLU B CA 1
ATOM 2826 C C . GLU B 2 73 ? 8.75700 27.33300 76.96100 1.000 23.84146 82 GLU B C 1
ATOM 2827 O O . GLU B 2 73 ? 9.87200 27.16500 76.45900 1.000 24.33750 82 GLU B O 1
ATOM 2833 N N . HIS B 2 74 ? 8.39900 28.46100 77.55800 1.000 21.97036 83 HIS B N 1
ATOM 2834 C CA . HIS B 2 74 ? 9.35300 29.54100 77.73400 1.000 23.99018 83 HIS B CA 1
ATOM 2835 C C . HIS B 2 74 ? 10.29800 29.25600 78.89800 1.000 24.38458 83 HIS B C 1
ATOM 2836 O O . HIS B 2 74 ? 10.03100 28.39000 79.73900 1.000 21.76725 83 HIS B O 1
ATOM 2843 N N . PRO B 2 75 ? 11.42200 29.97300 78.95700 1.000 25.56096 84 PRO B N 1
ATOM 2844 C CA . PRO B 2 75 ? 12.39800 29.73800 80.04100 1.000 25.73480 84 PRO B CA 1
ATOM 2845 C C . PRO B 2 75 ? 11.80800 29.80100 81.44700 1.000 29.92857 84 PRO B C 1
ATOM 2846 O O . PRO B 2 75 ? 12.20200 28.99600 82.29900 1.000 32.12706 84 PRO B O 1
ATOM 2850 N N . ASP B 2 76 ? 10.86800 30.71500 81.71500 1.000 28.28936 85 ASP B N 1
ATOM 2851 C CA . ASP B 2 76 ? 10.23100 30.84000 83.03200 1.000 29.24390 85 ASP B CA 1
ATOM 2852 C C . ASP B 2 76 ? 8.84600 30.21100 82.96600 1.000 27.70126 85 ASP B C 1
ATOM 2853 O O . ASP B 2 76 ? 7.88500 30.85800 82.54500 1.000 25.81417 85 ASP B O 1
ATOM 2858 N N . VAL B 2 77 ? 8.73600 28.95600 83.41300 1.000 25.70944 86 VAL B N 1
ATOM 2859 C CA . VAL B 2 77 ? 7.48700 28.23400 83.21100 1.000 27.18475 86 VAL B CA 1
ATOM 2860 C C . VAL B 2 77 ? 6.36400 28.81900 84.05100 1.000 26.97357 86 VAL B C 1
ATOM 2861 O O . VAL B 2 77 ? 5.19000 28.57200 83.76400 1.000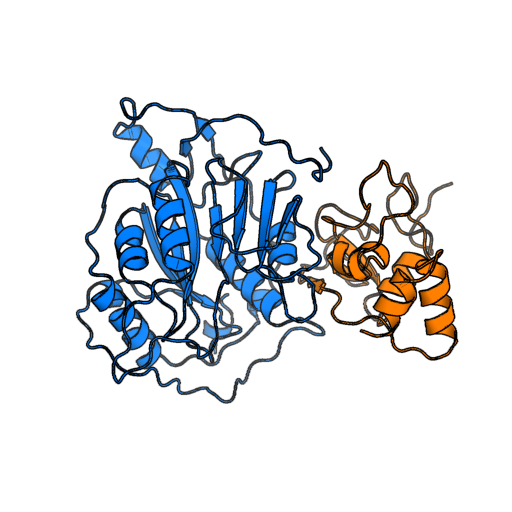 28.15791 86 VAL B O 1
ATOM 2865 N N . ASP B 2 78 ? 6.68000 29.59000 85.08800 1.000 27.91896 87 ASP B N 1
ATOM 2866 C CA . ASP B 2 78 ? 5.60200 30.18600 85.86200 1.000 34.54511 87 ASP B CA 1
ATOM 2867 C C . ASP B 2 78 ? 5.08100 31.47000 85.23200 1.000 35.82342 87 ASP B C 1
ATOM 2868 O O . ASP B 2 78 ? 3.90800 31.80300 85.41000 1.000 39.56871 87 ASP B O 1
ATOM 2873 N N . GLY B 2 79 ? 5.91300 32.18300 84.47300 1.000 36.27553 88 GLY B N 1
ATOM 2874 C CA . GLY B 2 79 ? 5.54700 33.47300 83.92600 1.000 31.69593 88 GLY B CA 1
ATOM 2875 C C . GLY B 2 79 ? 4.85500 33.38300 82.57500 1.000 35.72875 88 GLY B C 1
ATOM 2876 O O . GLY B 2 79 ? 4.46000 32.31500 82.10200 1.000 34.77784 88 GLY B O 1
ATOM 2877 N N . LEU B 2 80 ? 4.69000 34.55200 81.96000 1.000 34.56599 89 LEU B N 1
ATOM 2878 C CA . LEU B 2 80 ? 4.11600 34.68900 80.63200 1.000 31.73149 89 LEU B CA 1
ATOM 2879 C C . LEU B 2 80 ? 5.17300 35.25700 79.70100 1.000 28.34866 89 LEU B C 1
ATOM 2880 O O . LEU B 2 80 ? 6.03400 36.03400 80.11900 1.000 31.84845 89 LEU B O 1
ATOM 2885 N N . CYS B 2 81 ? 5.10200 34.85400 78.43800 1.000 25.54610 90 CYS B N 1
ATOM 2886 C CA . CYS B 2 81 ? 5.99800 35.38700 77.42500 1.000 23.87441 90 CYS B CA 1
ATOM 2887 C C . CYS B 2 81 ? 5.99100 36.90700 77.47000 1.000 24.28498 90 CYS B C 1
ATOM 2888 O O . CYS B 2 81 ? 4.93400 37.53100 77.56700 1.000 25.72890 90 CYS B O 1
ATOM 2891 N N . LYS B 2 82 ? 7.18200 37.50200 77.42600 1.000 26.74244 91 LYS B N 1
ATOM 2892 C CA . LYS B 2 82 ? 7.28400 38.95500 77.43900 1.000 25.56850 91 LYS B CA 1
ATOM 2893 C C . LYS B 2 82 ? 6.99500 39.57400 76.08000 1.000 28.26361 91 LYS B C 1
ATOM 2894 O O . LYS B 2 82 ? 6.72300 40.78000 76.00500 1.000 26.22564 91 LYS B O 1
ATOM 2900 N N . LEU B 2 83 ? 7.06400 38.78600 75.01000 1.000 24.89132 92 LEU B N 1
ATOM 2901 C CA . LEU B 2 83 ? 6.84300 39.29400 73.66200 1.000 19.44540 92 LEU B CA 1
ATOM 2902 C C . LEU B 2 83 ? 5.39900 39.12500 73.21500 1.000 19.77659 92 LEU B C 1
ATOM 2903 O O . LEU B 2 83 ? 4.83300 40.04100 72.61100 1.000 21.77786 92 LEU B O 1
ATOM 2908 N N . ARG B 2 84 ? 4.79300 37.97200 73.49700 1.000 20.45116 93 ARG B N 1
ATOM 2909 C CA . ARG B 2 84 ? 3.44100 37.69400 73.03000 1.000 17.68712 93 ARG B CA 1
ATOM 2910 C C . ARG B 2 84 ? 2.47600 38.77700 73.50400 1.000 23.24103 93 ARG B C 1
ATOM 2911 O O . ARG B 2 84 ? 2.47300 39.15600 74.67900 1.000 21.82591 93 ARG B O 1
ATOM 2919 N N . GLY B 2 85 ? 1.64400 39.27200 72.58700 1.000 20.45309 94 GLY B N 1
ATOM 2920 C CA . GLY B 2 85 ? 0.67800 40.29800 72.92800 1.000 16.45291 94 GLY B CA 1
ATOM 2921 C C . GLY B 2 85 ? 1.22300 41.70900 72.96000 1.000 18.78139 94 GLY B C 1
ATOM 2922 O O . GLY B 2 85 ? 0.46000 42.63900 73.24400 1.000 22.93294 94 GLY B O 1
ATOM 2923 N N . LYS B 2 86 ? 2.50800 41.90400 72.67900 1.000 15.73729 95 LYS B N 1
ATOM 2924 C CA . LYS B 2 86 ? 3.10300 43.22600 72.57200 1.000 18.94648 95 LYS B CA 1
ATOM 2925 C C . LYS B 2 86 ? 3.79000 43.37100 71.21900 1.000 19.77063 95 LYS B C 1
ATOM 2926 O O . LYS B 2 86 ? 3.71700 42.49400 70.35500 1.000 21.17045 95 LYS B O 1
ATOM 2932 N N . PHE B 2 87 ? 4.45800 44.50000 71.02800 1.000 18.47572 96 PHE B N 1
ATOM 2933 C CA . PHE B 2 87 ? 5.08000 44.80300 69.75300 1.000 20.98809 96 PHE B CA 1
ATOM 2934 C C . PHE B 2 87 ? 6.56300 45.09800 69.94800 1.000 21.80731 96 PHE B C 1
ATOM 2935 O O . PHE B 2 87 ? 6.96500 45.73600 70.93000 1.000 21.85844 96 PHE B O 1
ATOM 2943 N N . VAL B 2 88 ? 7.37100 44.60800 69.01100 1.000 22.35231 97 VAL B N 1
ATOM 2944 C CA . VAL B 2 88 ? 8.82300 44.60100 69.12400 1.000 19.58281 97 VAL B CA 1
ATOM 2945 C C . VAL B 2 88 ? 9.39600 45.49900 68.04400 1.000 21.87945 97 VAL B C 1
ATOM 2946 O O . VAL B 2 88 ? 9.11300 45.30900 66.85600 1.000 19.81019 97 VAL B O 1
ATOM 2950 N N . GLN B 2 89 ? 10.20500 46.46800 68.45100 1.000 22.18703 98 GLN B N 1
ATOM 2951 C CA . GLN B 2 89 ? 10.83100 47.39800 67.52400 1.000 22.06392 98 GLN B CA 1
ATOM 2952 C C . GLN B 2 89 ? 12.26000 46.95100 67.26100 1.000 25.30999 98 GLN B C 1
ATOM 2953 O O . GLN B 2 89 ? 13.00000 46.65000 68.20300 1.000 26.10331 98 GLN B O 1
ATOM 2959 N N . VAL B 2 90 ? 12.63400 46.88400 65.98500 1.000 29.02028 99 VAL B N 1
ATOM 2960 C CA . VAL B 2 90 ? 13.99300 46.52500 65.58000 1.000 28.92979 99 VAL B CA 1
ATOM 2961 C C . VAL B 2 90 ? 14.48200 47.51200 64.52600 1.000 27.94953 99 VAL B C 1
ATOM 2962 O O . VAL B 2 90 ? 13.67400 48.26000 63.95800 1.000 27.82430 99 VAL B O 1
ATOM 2966 N N . PRO B 2 91 ? 15.78200 47.55300 64.23200 1.000 30.65793 100 PRO B N 1
ATOM 2967 C CA . PRO B 2 91 ? 16.26400 48.41800 63.14800 1.000 28.00808 100 PRO B CA 1
ATOM 2968 C C . PRO B 2 91 ? 15.54800 48.10800 61.83700 1.000 30.70684 100 PRO B C 1
ATOM 2969 O O . PRO B 2 91 ? 15.28300 46.94900 61.50700 1.000 32.99552 100 PRO B O 1
ATOM 2973 N N . VAL B 2 92 ? 15.25000 49.16900 61.07900 1.000 27.91139 101 VAL B N 1
ATOM 2974 C CA . VAL B 2 92 ? 14.33800 49.07300 59.93800 1.000 25.13425 101 VAL B CA 1
ATOM 2975 C C . VAL B 2 92 ? 14.83800 48.10600 58.86500 1.000 35.46862 101 VAL B C 1
ATOM 2976 O O . VAL B 2 92 ? 14.03800 47.49100 58.14800 1.000 39.51366 101 VAL B O 1
ATOM 2980 N N . GLY B 2 93 ? 16.14500 47.97300 58.69100 1.000 28.85853 102 GLY B N 1
ATOM 2981 C CA . GLY B 2 93 ? 16.61400 47.03300 57.68000 1.000 48.53032 102 GLY B CA 1
ATOM 2982 C C . GLY B 2 93 ? 16.32200 45.57500 58.00400 1.000 39.63628 102 GLY B C 1
ATOM 2983 O O . GLY B 2 93 ? 16.02700 44.78200 57.10700 1.000 32.23775 102 GLY B O 1
ATOM 2984 N N . ILE B 2 94 ? 16.34300 45.22400 59.29000 1.000 38.09694 103 ILE B N 1
ATOM 2985 C CA . ILE B 2 94 ? 16.75000 43.89300 59.72500 1.000 33.87955 103 ILE B CA 1
ATOM 2986 C C . ILE B 2 94 ? 15.97100 42.79500 59.00100 1.000 33.24501 103 ILE B C 1
ATOM 2987 O O . ILE B 2 94 ? 14.77000 42.91900 58.73900 1.000 34.72458 103 ILE B O 1
ATOM 2992 N N . LYS B 2 95 ? 16.67400 41.69700 58.68700 1.000 32.75663 104 LYS B N 1
ATOM 2993 C CA . LYS B 2 95 ? 16.09700 40.52500 58.03300 1.000 31.07187 104 LYS B CA 1
ATOM 2994 C C . LYS B 2 95 ? 15.94200 39.32300 58.96200 1.000 33.24145 104 LYS B C 1
ATOM 2995 O O . LYS B 2 95 ? 15.25800 38.35900 58.59500 1.000 35.29916 104 LYS B O 1
ATOM 3001 N N . ASP B 2 96 ? 16.55400 39.35300 60.14500 1.000 28.70538 105 ASP B N 1
ATOM 3002 C CA . ASP B 2 96 ? 16.48300 38.26100 61.11500 1.000 27.09158 105 ASP B CA 1
ATOM 3003 C C . ASP B 2 96 ? 16.00600 38.82900 62.44500 1.000 26.76712 105 ASP B C 1
ATOM 3004 O O . ASP B 2 96 ? 16.77000 38.91900 63.41200 1.000 27.28195 105 ASP B O 1
ATOM 3009 N N . PRO B 2 97 ? 14.73400 39.22600 62.52500 1.000 28.15954 106 PRO B N 1
ATOM 3010 C CA . PRO B 2 97 ? 14.24100 39.81600 63.77800 1.000 23.94232 106 PRO B CA 1
ATOM 3011 C C . PRO B 2 97 ? 14.31000 38.85900 64.94900 1.000 27.46295 106 PRO B C 1
ATOM 3012 O O . PRO B 2 97 ? 14.51700 39.30700 66.08500 1.000 26.09303 106 PRO B O 1
ATOM 3016 N N . VAL B 2 98 ? 14.15000 37.55300 64.71300 1.000 26.37749 107 VAL B N 1
ATOM 3017 C CA . VAL B 2 98 ? 14.24200 36.59300 65.80900 1.000 23.58270 107 VAL B CA 1
ATOM 3018 C C . VAL B 2 98 ? 15.63700 36.61900 66.41500 1.000 29.01441 107 VAL B C 1
ATOM 3019 O O . VAL B 2 98 ? 15.79400 36.64100 67.64200 1.000 29.33960 107 VAL B O 1
ATOM 3023 N N . SER B 2 99 ? 16.67200 36.63100 65.56900 1.000 24.03572 108 SER B N 1
ATOM 3024 C CA . SER B 2 99 ? 18.04000 36.73900 66.07600 1.000 30.57890 108 SER B CA 1
ATOM 3025 C C . SER B 2 99 ? 18.23100 38.01900 66.87900 1.000 32.36873 108 SER B C 1
ATOM 3026 O O . SER B 2 99 ? 18.79400 37.99800 67.98200 1.000 33.04401 108 SER B O 1
ATOM 3029 N N . TYR B 2 100 ? 17.75700 39.14600 66.34500 1.000 29.17720 109 TYR B N 1
ATOM 3030 C CA . TYR B 2 100 ? 17.94100 40.41700 67.03800 1.000 28.33852 109 TYR B CA 1
ATOM 3031 C C . TYR B 2 100 ? 17.33600 40.37500 68.43100 1.000 29.99535 109 TYR B C 1
ATOM 3032 O O . TYR B 2 100 ? 17.94600 40.84800 69.39700 1.000 31.04164 109 TYR B O 1
ATOM 3041 N N . VAL B 2 101 ? 16.13500 39.80900 68.55600 1.000 31.83013 110 VAL B N 1
ATOM 3042 C CA . VAL B 2 101 ? 15.47900 39.73600 69.85400 1.000 27.93516 110 VAL B CA 1
ATOM 3043 C C . VAL B 2 101 ? 16.25600 38.83900 70.81200 1.000 36.70527 110 VAL B C 1
ATOM 3044 O O . VAL B 2 101 ? 16.28500 39.08900 72.02400 1.000 33.62065 110 VAL B O 1
ATOM 3048 N N . LEU B 2 102 ? 16.87800 37.77300 70.29900 1.000 32.05503 111 LEU B N 1
ATOM 3049 C CA . LEU B 2 102 ? 17.55600 36.80100 71.15000 1.000 32.92555 111 LEU B CA 1
ATOM 3050 C C . LEU B 2 102 ? 18.92000 37.27000 71.64000 1.000 32.42690 111 LEU B C 1
ATOM 3051 O O . LEU B 2 102 ? 19.45900 36.67200 72.57700 1.000 33.48001 111 LEU B O 1
ATOM 3056 N N . THR B 2 103 ? 19.49600 38.30600 71.02600 1.000 32.02277 112 THR B N 1
ATOM 3057 C CA . THR B 2 103 ? 20.86400 38.72900 71.31000 1.000 38.24259 112 THR B CA 1
ATOM 3058 C C . THR B 2 103 ? 20.94700 40.14000 71.88400 1.000 39.96093 112 THR B C 1
ATOM 3059 O O . THR B 2 103 ? 22.05200 40.68300 72.01300 1.000 37.43803 112 THR B O 1
ATOM 3063 N N . HIS B 2 104 ? 19.81800 40.75300 72.22100 1.000 37.95396 113 HIS B N 1
ATOM 3064 C CA . HIS B 2 104 ? 19.80400 42.06100 72.85100 1.000 37.40529 113 HIS B CA 1
ATOM 3065 C C . HIS B 2 104 ? 18.98200 41.98700 74.12800 1.000 43.53687 113 HIS B C 1
ATOM 3066 O O . HIS B 2 104 ? 18.15900 41.08600 74.31300 1.000 43.17384 113 HIS B O 1
ATOM 3073 N N . ASP B 2 105 ? 19.21400 42.94400 75.01900 1.000 49.19151 114 ASP B N 1
ATOM 3074 C CA . ASP B 2 105 ? 18.49300 43.00500 76.27700 1.000 42.03952 114 ASP B CA 1
ATOM 3075 C C . ASP B 2 105 ? 17.79800 44.35000 76.41500 1.000 40.40487 114 ASP B C 1
ATOM 3076 O O . ASP B 2 105 ? 18.29600 45.38300 75.95600 1.000 42.75277 114 ASP B O 1
ATOM 3081 N N . VAL B 2 106 ? 16.63300 44.31700 77.04500 1.000 41.68079 115 VAL B N 1
ATOM 3082 C CA . VAL B 2 106 ? 15.84600 45.51300 77.30100 1.000 45.61230 115 VAL B CA 1
ATOM 3083 C C . VAL B 2 106 ? 16.29200 46.09600 78.63200 1.000 41.22832 115 VAL B C 1
ATOM 3084 O O . VAL B 2 106 ? 16.19900 45.42800 79.66700 1.000 46.28805 115 VAL B O 1
ATOM 3088 N N . CYS B 2 107 ? 16.76800 47.33900 78.62000 1.000 39.33592 116 CYS B N 1
ATOM 3089 C CA . CYS B 2 107 ? 16.97300 48.02800 79.88800 1.000 47.79682 116 CYS B CA 1
ATOM 3090 C C . CYS B 2 107 ? 15.66200 48.07300 80.65600 1.000 46.11269 116 CYS B C 1
ATOM 3091 O O . CYS B 2 107 ? 14.60700 48.36700 80.08800 1.000 47.52107 116 CYS B O 1
ATOM 3094 N N . ARG B 2 108 ? 15.73100 47.78700 81.95200 1.000 45.11823 117 ARG B N 1
ATOM 3095 C CA . ARG B 2 108 ? 14.53000 47.58900 82.75200 1.000 47.25156 117 ARG B CA 1
ATOM 3096 C C . ARG B 2 108 ? 13.98700 48.87200 83.37300 1.000 46.29628 117 ARG B C 1
ATOM 3097 O O . ARG B 2 108 ? 12.99500 48.80800 84.10800 1.000 49.86788 117 ARG B O 1
ATOM 3099 N N . VAL B 2 109 ? 14.60100 50.03000 83.11400 1.000 46.19887 118 VAL B N 1
ATOM 310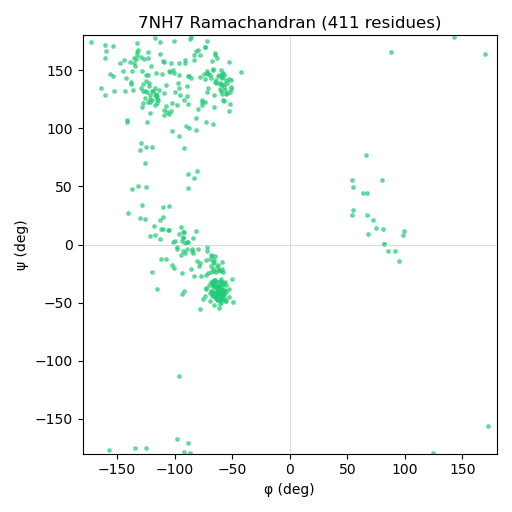0 C CA . VAL B 2 109 ? 14.12000 51.29800 83.64600 1.000 48.98710 118 VAL B CA 1
ATOM 3101 C C . VAL B 2 109 ? 13.65900 52.24600 82.54800 1.000 46.36730 118 VAL B C 1
ATOM 3102 O O . VAL B 2 109 ? 12.66200 52.95700 82.72200 1.000 46.28868 118 VAL B O 1
ATOM 3106 N N . CYS B 2 110 ? 14.35700 52.28800 81.41000 1.000 46.36053 119 CYS B N 1
ATOM 3107 C CA . CYS B 2 110 ? 13.95700 53.19700 80.34000 1.000 42.22934 119 CYS B CA 1
ATOM 3108 C C . CYS B 2 110 ? 13.21900 52.51000 79.19600 1.000 45.66738 119 CYS B C 1
ATOM 3109 O O . CYS B 2 110 ? 12.57000 53.19700 78.39800 1.000 39.89294 119 CYS B O 1
ATOM 3112 N N . GLY B 2 111 ? 13.32000 51.18500 79.08300 1.000 43.62998 120 GLY B N 1
ATOM 3113 C CA . GLY B 2 111 ? 12.54800 50.42500 78.12400 1.000 37.42283 120 GLY B CA 1
ATOM 3114 C C . GLY B 2 111 ? 13.14000 50.31700 76.73500 1.000 40.87649 120 GLY B C 1
ATOM 3115 O O . GLY B 2 111 ? 12.56800 49.60900 75.89400 1.000 34.67794 120 GLY B O 1
ATOM 3116 N N . PHE B 2 112 ? 14.24700 51.00000 76.45500 1.000 36.96159 121 PHE B N 1
ATOM 3117 C CA . PHE B 2 112 ? 14.91200 50.85500 75.17100 1.000 36.21319 121 PHE B CA 1
ATOM 3118 C C . PHE B 2 112 ? 15.78600 49.60200 75.17400 1.000 37.42653 121 PHE B C 1
ATOM 3119 O O . PHE B 2 112 ? 16.04700 48.99800 76.21700 1.000 34.97092 121 PHE B O 1
ATOM 3127 N N . TRP B 2 113 ? 16.22500 49.19600 73.98100 1.000 40.04670 122 TRP B N 1
ATOM 3128 C CA . TRP B 2 113 ? 17.20800 48.12700 73.88500 1.000 39.91148 122 TRP B CA 1
ATOM 3129 C C . TRP B 2 113 ? 18.53400 48.60600 74.46700 1.000 45.80796 122 TRP B C 1
ATOM 3130 O O . TRP B 2 113 ? 18.86300 49.79400 74.42400 1.000 45.72844 122 TRP B O 1
ATOM 3141 N N . ARG B 2 114 ? 19.30100 47.66900 75.01900 1.000 45.14893 123 ARG B N 1
ATOM 3142 C CA . ARG B 2 114 ? 20.66600 47.96900 75.45300 1.000 52.39549 123 ARG B CA 1
ATOM 3143 C C . ARG B 2 114 ? 21.64500 47.76000 74.29400 1.000 53.92825 123 ARG B C 1
ATOM 3144 O O . ARG B 2 114 ? 22.54300 46.91700 74.33400 1.000 61.68183 123 ARG B O 1
ATOM 3152 N N . ASP B 2 115 ? 21.42500 48.52500 73.22700 1.000 51.35304 124 ASP B N 1
ATOM 3153 C CA . ASP B 2 115 ? 22.30300 48.52800 72.05800 1.000 50.46418 124 ASP B CA 1
ATOM 3154 C C . ASP B 2 115 ? 22.53700 49.96000 71.58600 1.000 53.46171 124 ASP B C 1
ATOM 3155 O O . ASP B 2 115 ? 22.40300 50.28200 70.40500 1.000 53.96220 124 ASP B O 1
ATOM 3157 N N . GLY B 2 116 ? 22.86100 50.85300 72.52300 1.000 54.24701 125 GLY B N 1
ATOM 3158 C CA . GLY B 2 116 ? 23.15900 52.23400 72.19700 1.000 48.12307 125 GLY B CA 1
ATOM 3159 C C . GLY B 2 116 ? 21.97200 53.16900 72.23700 1.000 54.71519 125 GLY B C 1
ATOM 3160 O O . GLY B 2 116 ? 22.15200 54.38100 72.05100 1.000 56.40569 125 GLY B O 1
ATOM 3161 N N . SER B 2 117 ? 20.76300 52.64600 72.45500 1.000 59.84775 126 SER B N 1
ATOM 3162 C CA . SER B 2 117 ? 19.56200 53.46000 72.60600 1.000 54.12698 126 SER B CA 1
ATOM 3163 C C . SER B 2 117 ? 19.30000 53.80100 74.06700 1.000 52.24168 126 SER B C 1
ATOM 3164 O O . SER B 2 117 ? 18.89300 54.92600 74.38600 1.000 54.46832 126 SER B O 1
ATOM 3167 N N . CYS B 2 118 ? 19.51200 52.83500 74.95600 1.000 49.90036 127 CYS B N 1
ATOM 3168 C CA . CYS B 2 118 ? 19.45200 53.09100 76.38700 1.000 49.41730 127 CYS B CA 1
ATOM 3169 C C . CYS B 2 118 ? 20.56400 54.04700 76.80400 1.000 52.99271 127 CYS B C 1
ATOM 3170 O O . CYS B 2 118 ? 21.69700 53.95700 76.31800 1.000 55.71523 127 CYS B O 1
ATOM 3173 N N . SER B 2 119 ? 20.23400 54.97400 77.70500 1.000 57.75414 128 SER B N 1
ATOM 3174 C CA . SER B 2 119 ? 21.18400 55.97900 78.17600 1.000 53.06120 128 SER B CA 1
ATOM 3175 C C . SER B 2 119 ? 21.39800 55.94200 79.68800 1.000 49.53919 128 SER B C 1
ATOM 3176 O O . SER B 2 119 ? 22.08500 56.81800 80.22700 1.000 50.46171 128 SER B O 1
ATOM 3179 N N . CYS B 2 120 ? 20.84400 54.95000 80.38400 1.000 49.64160 129 CYS B N 1
ATOM 3180 C CA . CYS B 2 120 ? 20.84200 54.95900 81.84100 1.000 57.23647 129 CYS B CA 1
ATOM 3181 C C . CYS B 2 120 ? 22.23200 54.68900 82.42300 1.000 59.48785 129 CYS B C 1
ATOM 3182 O O . CYS B 2 120 ? 23.19800 54.38300 81.71600 1.000 61.00436 129 CYS B O 1
ATOM 3185 N N . VAL B 2 121 ? 22.30000 54.79500 83.75200 1.000 62.47659 130 VAL B N 1
ATOM 3186 C CA . VAL B 2 121 ? 23.53700 54.74000 84.53100 1.000 53.74149 130 VAL B CA 1
ATOM 3187 C C . VAL B 2 121 ? 24.60300 55.63800 83.91200 1.000 51.59470 130 VAL B C 1
ATOM 3188 O O . VAL B 2 121 ? 24.60000 56.85200 84.12700 1.000 50.99984 130 VAL B O 1
#

Solvent-accessible surface area: 18867 Å² total; per-residue (Å²): 92,94,46,6,153,90,32,5,27,45,6,58,91,132,42,24,168,66,121,15,96,70,104,160,12,78,18,218,19,128,75,126,88,40,121,55,21,123,56,15,32,64,45,0,0,12,4,0,0,0,0,22,30,2,51,107,29,64,9,1,2,4,102,52,0,10,0,0,0,0,14,5,24,26,171,80,22,0,4,7,2,0,0,0,0,45,8,0,4,13,75,48,6,1,0,0,0,2,24,105,156,97,15,30,4,5,2,6,17,40,57,91,18,72,4,100,71,17,86,52,109,19,60,2,2,1,2,0,0,22,21,101,79,83,164,109,45,44,171,62,96,172,27,68,34,25,110,47,39,3,79,11,1,4,76,5,1,111,74,38,5,1,31,0,0,1,1,0,0,21,0,15,12,73,13,1,8,16,66,0,0,78,0,0,0,34,3,17,83,19,1,0,2,2,2,0,7,27,2,9,32,23,8,0,0,0,0,0,0,0,6,6,66,90,75,96,68,167,7,79,2,79,42,13,0,3,0,0,2,88,6,3,50,59,40,101,22,78,3,4,4,95,9,6,140,101,9,57,160,5,65,16,158,100,50,58,22,48,37,76,91,38,143,103,112,65,33,78,121,125,14,68,52,63,0,56,116,1,104,3,0,16,9,69,72,108,60,59,99,20,147,25,21,74,156,105,85,12,26,52,93,0,39,181,36,157,62,11,82,119,31,0,43,53,56,46,137,136,64,19,104,53,10,64,60,17,3,35,9,17,19,71,65,84,24,92,6,65,0,42,10,82,51,28,20,2,40,116,74,22,11,1,16,0,0,1,3,1,3,1,34,13,29,7,90,38,130,48,102,91,102,136,32,83,21,151,18,70,4,51,0,0,0,1,55,81,64,56,184,20,5,0,16,30,16,17,80,54,106,55,1,102,124,36,20,54,10,138,51,83,59,25,107,55,201

Organism: Human coronavirus OC43 (NCBI:txid31631)

B-factor: mean 28.25, std 10.31, range [11.62, 75.79]